Protein AF-A0A2A6FPJ5-F1 (afdb_monomer)

Radius of gyration: 23.1 Å; Cα contacts (8 Å, |Δi|>4): 492; chains: 1; bounding box: 60×53×63 Å

Secondary structure (DSSP, 8-state):
-PPPHHHHHHHHH--S-HHHHSHHHHHHHHHHHHHHHHHHHHHHHHHHHHTT-S-HHHHHHHHHHHHHHHHHHHHHHHHHHHS-HHHHHHHHHHHHHHHHHHHH-GGGGGTSGGGHHHHT-TT-SS--STTHHHHHHHHHHHHHHHHHHHHTS-HHHHHHHHHHHHHHHHHHHTT-HHHHHHHTPPPP-S-TTS-S--SSSHHHHHHHHHHHHHHTSHHHHHHHHHHHHHHHHHHHHHTT--STTHHHHHHHHHHHHHHHHTTTTHHHHHHHHHHTSS-TTS--HHHHHHHHTHHHHHHHHHHHHHHHHHHHHTT--TTHHHHHHHHHHHHHHHHHHHHTT-SPPGGGGSPP--SS--THHHHHHHHHHHHHHHHHHHHHHHHHHHHTT-HHHHHHHHHHHHHHHHHHHHHHHHH-

Organism: NCBI:txid1969409

pLDDT: mean 89.62, std 7.13, range [45.47, 98.31]

Structure (mmCIF, N/CA/C/O backbone):
data_AF-A0A2A6FPJ5-F1
#
_entry.id   AF-A0A2A6FPJ5-F1
#
loop_
_atom_site.group_PDB
_atom_site.id
_atom_site.type_symbol
_atom_site.label_atom_id
_atom_site.label_alt_id
_atom_site.label_comp_id
_atom_site.label_asym_id
_atom_site.label_entity_id
_atom_site.label_seq_id
_atom_site.pdbx_PDB_ins_code
_atom_site.Cartn_x
_atom_site.Cartn_y
_atom_site.Cartn_z
_atom_site.occupancy
_atom_site.B_iso_or_equiv
_atom_site.auth_seq_id
_atom_site.auth_comp_id
_atom_site.auth_asym_id
_atom_site.auth_atom_id
_atom_site.pdbx_PDB_model_num
ATOM 1 N N . MET A 1 1 ? -16.865 6.363 -10.440 1.00 45.47 1 MET A N 1
ATOM 2 C CA . MET A 1 1 ? -18.292 6.570 -10.113 1.00 45.47 1 MET A CA 1
ATOM 3 C C . MET A 1 1 ? -18.941 5.213 -9.927 1.00 45.47 1 MET A C 1
ATOM 5 O O . MET A 1 1 ? -18.886 4.406 -10.847 1.00 45.47 1 MET A O 1
ATOM 9 N N . ALA A 1 2 ? -19.474 4.926 -8.739 1.00 52.44 2 ALA A N 1
ATOM 10 C CA . ALA A 1 2 ? -20.280 3.726 -8.545 1.00 52.44 2 ALA A CA 1
ATOM 11 C C . ALA A 1 2 ? -21.632 3.928 -9.260 1.00 52.44 2 ALA A C 1
ATOM 13 O O . ALA A 1 2 ? -22.218 5.002 -9.119 1.00 52.44 2 ALA A O 1
ATOM 14 N N . PRO A 1 3 ? -22.114 2.965 -10.062 1.00 59.59 3 PRO A N 1
ATOM 15 C CA . PRO A 1 3 ? -23.440 3.060 -10.667 1.00 59.59 3 PRO A CA 1
ATOM 16 C C . PRO A 1 3 ? -24.518 3.112 -9.574 1.00 59.59 3 PRO A C 1
ATOM 18 O O . PRO A 1 3 ? -24.415 2.400 -8.576 1.00 59.59 3 PRO A O 1
ATOM 21 N N . SER A 1 4 ? -25.550 3.940 -9.757 1.00 70.06 4 SER A N 1
ATOM 22 C CA . SER A 1 4 ? -26.649 4.075 -8.790 1.00 70.06 4 SER A CA 1
ATOM 23 C C . SER A 1 4 ? -27.385 2.743 -8.567 1.00 70.06 4 SER A C 1
ATOM 25 O O . SER A 1 4 ? -27.425 1.888 -9.462 1.00 70.06 4 SER A O 1
ATOM 27 N N . ARG A 1 5 ? -28.017 2.550 -7.395 1.00 65.19 5 ARG A N 1
ATOM 28 C CA . ARG A 1 5 ? -28.871 1.373 -7.113 1.00 65.19 5 ARG A CA 1
ATOM 29 C C . ARG A 1 5 ? -29.915 1.112 -8.192 1.00 65.19 5 ARG A C 1
ATOM 31 O O . ARG A 1 5 ? -30.160 -0.038 -8.531 1.00 65.19 5 ARG A O 1
ATOM 38 N N . PHE A 1 6 ? -30.485 2.172 -8.758 1.00 70.56 6 PHE A N 1
ATOM 39 C CA . PHE A 1 6 ? -31.455 2.071 -9.845 1.00 70.56 6 PHE A CA 1
ATOM 40 C C . PHE A 1 6 ? -30.832 1.522 -11.136 1.00 70.56 6 PHE A C 1
ATOM 42 O O . PHE A 1 6 ? -31.399 0.648 -11.784 1.00 70.56 6 PHE A O 1
ATOM 49 N N . PHE A 1 7 ? -29.627 1.973 -11.497 1.00 70.69 7 PHE A N 1
ATOM 50 C CA . PHE A 1 7 ? -28.938 1.467 -12.685 1.00 70.69 7 PHE A CA 1
ATOM 51 C C . PHE A 1 7 ? -28.472 0.017 -12.500 1.00 70.69 7 PHE A C 1
ATOM 53 O O . PHE A 1 7 ? -28.574 -0.792 -13.417 1.00 70.69 7 PHE A O 1
ATOM 60 N N . THR A 1 8 ? -28.003 -0.341 -11.301 1.00 70.56 8 THR A N 1
ATOM 61 C CA . THR A 1 8 ? -27.600 -1.721 -10.986 1.00 70.56 8 THR A CA 1
ATOM 62 C C . THR A 1 8 ? -28.785 -2.682 -10.902 1.00 70.56 8 THR A C 1
ATOM 64 O O . THR A 1 8 ? -28.658 -3.809 -11.377 1.00 70.56 8 THR A O 1
ATOM 67 N N . SER A 1 9 ? -29.940 -2.260 -10.376 1.00 72.19 9 SER A N 1
ATOM 68 C CA . SER A 1 9 ? -31.158 -3.080 -10.385 1.00 72.19 9 SER A CA 1
ATOM 69 C C . SER A 1 9 ? -31.711 -3.269 -11.798 1.00 72.19 9 SER A C 1
ATOM 71 O O . SER A 1 9 ? -32.020 -4.399 -12.171 1.00 72.19 9 SER A O 1
ATOM 73 N N . LEU A 1 10 ? -31.732 -2.215 -12.623 1.00 73.00 10 LEU A N 1
ATOM 74 C CA . LEU A 1 10 ? -32.100 -2.308 -14.040 1.00 73.00 10 LEU A CA 1
ATOM 75 C C . LEU A 1 10 ? -31.174 -3.250 -14.819 1.00 73.00 10 LEU A C 1
ATOM 77 O O . LEU A 1 10 ? -31.640 -4.060 -15.616 1.00 73.00 10 LEU A O 1
ATOM 81 N N . LEU A 1 11 ? -29.864 -3.180 -14.574 1.00 69.25 11 LEU A N 1
ATOM 82 C CA . LEU A 1 11 ? -28.879 -4.059 -15.207 1.00 69.25 11 LEU A CA 1
ATOM 83 C C . LEU A 1 11 ? -28.981 -5.517 -14.753 1.00 69.25 11 LEU A C 1
ATOM 85 O O . LEU A 1 11 ? -28.660 -6.410 -15.531 1.00 69.25 11 LEU A O 1
ATOM 89 N N . ALA A 1 12 ? -29.376 -5.761 -13.504 1.00 68.50 12 ALA A N 1
ATOM 90 C CA . ALA A 1 12 ? -29.470 -7.109 -12.952 1.00 68.50 12 ALA A CA 1
ATOM 91 C C . ALA A 1 12 ? -30.687 -7.884 -13.475 1.00 68.50 12 ALA A C 1
ATOM 93 O O . ALA A 1 12 ? -30.616 -9.111 -13.549 1.00 68.50 12 ALA A O 1
ATOM 94 N N . VAL A 1 13 ? -31.767 -7.170 -13.813 1.00 74.44 13 VAL A N 1
ATOM 95 C CA . VAL A 1 13 ? -33.041 -7.727 -14.303 1.00 74.44 13 VAL A CA 1
ATOM 96 C C . VAL A 1 13 ? -33.063 -7.868 -15.831 1.00 74.44 13 VAL A C 1
ATOM 98 O O . VAL A 1 13 ? -33.847 -8.642 -16.364 1.00 74.44 13 VAL A O 1
ATOM 101 N N . ASN A 1 14 ? -32.207 -7.142 -16.552 1.00 76.00 14 ASN A N 1
ATOM 102 C CA . ASN A 1 14 ? -32.199 -7.147 -18.012 1.00 76.00 14 ASN A CA 1
ATOM 103 C C . ASN A 1 14 ? -31.435 -8.358 -18.592 1.00 76.00 14 ASN A C 1
ATOM 105 O O . ASN A 1 14 ? -30.267 -8.568 -18.266 1.00 76.00 14 ASN A O 1
ATOM 109 N N . ASP A 1 15 ? -32.055 -9.090 -19.524 1.00 75.50 15 ASP A N 1
ATOM 110 C CA . ASP A 1 15 ? -31.483 -10.261 -20.217 1.00 75.50 15 ASP A CA 1
ATOM 111 C C . ASP A 1 15 ? -30.362 -9.923 -21.224 1.00 75.50 15 ASP A C 1
ATOM 113 O O . ASP A 1 15 ? -29.792 -10.799 -21.887 1.00 75.50 15 ASP A O 1
ATOM 117 N N . MET A 1 16 ? -30.008 -8.643 -21.372 1.00 80.00 16 MET A N 1
ATOM 118 C CA . MET A 1 16 ? -28.881 -8.235 -22.205 1.00 80.00 16 MET A CA 1
ATOM 119 C C . MET A 1 16 ? -27.570 -8.906 -21.766 1.00 80.00 16 MET A C 1
ATOM 121 O O . MET A 1 16 ? -27.171 -8.873 -20.602 1.00 80.00 16 MET A O 1
ATOM 125 N N . ARG A 1 17 ? -26.821 -9.445 -22.742 1.00 82.81 17 ARG A N 1
ATOM 126 C CA . ARG A 1 17 ? -25.495 -10.045 -22.506 1.00 82.81 17 ARG A CA 1
ATOM 127 C C . ARG A 1 17 ? -24.587 -9.065 -21.750 1.00 82.81 17 ARG A C 1
ATOM 129 O O . ARG A 1 17 ? -24.337 -7.959 -22.237 1.00 82.81 17 ARG A O 1
ATOM 136 N N . ARG A 1 18 ? -24.038 -9.502 -20.613 1.00 81.69 18 ARG A N 1
ATOM 137 C CA . ARG A 1 18 ? -23.240 -8.686 -19.673 1.00 81.69 18 ARG A CA 1
ATOM 138 C C . ARG A 1 18 ? -22.080 -7.960 -20.340 1.00 81.69 18 ARG A C 1
ATOM 140 O O . ARG A 1 18 ? -21.829 -6.795 -20.047 1.00 81.69 18 ARG A O 1
ATOM 147 N N . ARG A 1 19 ? -21.418 -8.595 -21.310 1.00 87.50 19 ARG A N 1
ATOM 148 C CA . ARG A 1 19 ? -20.370 -7.949 -22.114 1.00 87.50 19 ARG A CA 1
ATOM 149 C C . ARG A 1 19 ? -20.800 -6.684 -22.863 1.00 87.50 19 ARG A C 1
ATOM 151 O O . ARG A 1 19 ? -19.934 -5.924 -23.269 1.00 87.50 19 ARG A O 1
ATOM 158 N N . ARG A 1 20 ? -22.092 -6.462 -23.127 1.00 87.88 20 ARG A N 1
ATOM 159 C CA . ARG A 1 20 ? -22.579 -5.217 -23.748 1.00 87.88 20 ARG A CA 1
ATOM 160 C C . ARG A 1 20 ? -22.894 -4.172 -22.690 1.00 87.88 20 ARG A C 1
ATOM 162 O O . ARG A 1 20 ? -22.500 -3.024 -22.848 1.00 87.88 20 ARG A O 1
ATOM 169 N N . SER A 1 21 ? -23.542 -4.582 -21.605 1.00 88.12 21 SER A N 1
ATOM 170 C CA . SER A 1 21 ? -24.031 -3.668 -20.579 1.00 88.12 21 SER A CA 1
ATOM 171 C C . SER A 1 21 ? -22.938 -3.177 -19.618 1.00 88.12 21 SER A C 1
ATOM 173 O O . SER A 1 21 ? -22.924 -2.006 -19.251 1.00 88.12 21 SER A O 1
ATOM 175 N N . LEU A 1 22 ? -21.963 -4.025 -19.272 1.00 88.44 22 LEU A N 1
ATOM 176 C CA . LEU A 1 22 ? -20.870 -3.686 -18.348 1.00 88.44 22 LEU A CA 1
ATOM 177 C C . LEU A 1 22 ? -19.606 -3.162 -19.040 1.00 88.44 22 LEU A C 1
ATOM 179 O O . LEU A 1 22 ? -18.709 -2.658 -18.366 1.00 88.44 22 LEU A O 1
ATOM 183 N N . ARG A 1 23 ? -19.501 -3.256 -20.372 1.00 91.19 23 ARG A N 1
ATOM 184 C CA . ARG A 1 23 ? -18.276 -2.869 -21.096 1.00 91.19 23 ARG A CA 1
ATOM 185 C C . ARG A 1 23 ? -17.929 -1.399 -20.916 1.00 91.19 23 ARG A C 1
ATOM 187 O O . ARG A 1 23 ? -16.770 -1.102 -20.665 1.00 91.19 23 ARG A O 1
ATOM 194 N N . ALA A 1 24 ? -18.899 -0.494 -21.025 1.00 89.69 24 ALA A N 1
ATOM 195 C CA . ALA A 1 24 ? -18.647 0.938 -20.856 1.00 89.69 24 ALA A CA 1
ATOM 196 C C . ALA A 1 24 ? -18.150 1.267 -19.435 1.00 89.69 24 ALA A C 1
ATOM 198 O O . ALA A 1 24 ? -17.192 2.022 -19.263 1.00 89.69 24 ALA A O 1
ATOM 199 N N . LEU A 1 25 ? -18.742 0.633 -18.418 1.00 87.88 25 LEU A N 1
ATOM 200 C CA . LEU A 1 25 ? -18.301 0.767 -17.029 1.00 87.88 25 LEU A CA 1
ATOM 201 C C . LEU A 1 25 ? -16.887 0.214 -16.833 1.00 87.88 25 LEU A C 1
ATOM 203 O O . LEU A 1 25 ? -16.049 0.879 -16.235 1.00 87.88 25 LEU A O 1
ATOM 207 N N . PHE A 1 26 ? -16.596 -0.966 -17.385 1.00 92.81 26 PHE A N 1
ATOM 208 C CA . PHE A 1 26 ? -15.260 -1.543 -17.295 1.00 92.81 26 PHE A CA 1
ATOM 209 C C . PHE A 1 26 ? -14.218 -0.677 -18.007 1.00 92.81 26 PHE A C 1
ATOM 211 O O . PHE A 1 26 ? -13.156 -0.441 -17.446 1.00 92.81 26 PHE A O 1
ATOM 218 N N . VAL A 1 27 ? -14.518 -0.164 -19.204 1.00 94.19 27 VAL A N 1
ATOM 219 C CA . VAL A 1 27 ? -13.601 0.712 -19.948 1.00 94.19 27 VAL A CA 1
ATOM 220 C C . VAL A 1 27 ? -13.317 1.983 -19.157 1.00 94.19 27 VAL A C 1
ATOM 222 O O . VAL A 1 27 ? -12.155 2.330 -18.998 1.00 94.19 27 VAL A O 1
ATOM 225 N N . THR A 1 28 ? -14.333 2.642 -18.595 1.00 93.75 28 THR A N 1
ATOM 226 C CA . THR A 1 28 ? -14.109 3.857 -17.793 1.00 93.75 28 THR A CA 1
ATOM 227 C C . THR A 1 28 ? -13.292 3.564 -16.536 1.00 93.75 28 THR A C 1
ATOM 229 O O . THR A 1 28 ? -12.309 4.253 -16.280 1.00 93.75 28 THR A O 1
ATOM 232 N N . SER A 1 29 ? -13.612 2.504 -15.789 1.00 91.06 29 SER A N 1
ATOM 233 C CA . SER A 1 29 ? -12.827 2.122 -14.608 1.00 91.06 29 SER A CA 1
ATOM 234 C C . SER A 1 29 ? -11.410 1.653 -14.955 1.00 91.06 29 SER A C 1
ATOM 236 O O . SER A 1 29 ? -10.460 1.952 -14.240 1.00 91.06 29 SER A O 1
ATOM 238 N N . GLY A 1 30 ? -11.259 0.940 -16.069 1.00 93.81 30 GLY A N 1
ATOM 239 C CA . GLY A 1 30 ? -9.985 0.426 -16.545 1.00 93.81 30 GLY A CA 1
ATOM 240 C C . GLY A 1 30 ? -9.076 1.543 -17.037 1.00 93.81 30 GLY A C 1
ATOM 241 O O . GLY A 1 30 ? -7.888 1.524 -16.739 1.00 93.81 30 GLY A O 1
ATOM 242 N N . LEU A 1 31 ? -9.639 2.552 -17.708 1.00 95.62 31 LEU A N 1
ATOM 243 C CA . LEU A 1 31 ? -8.919 3.765 -18.082 1.00 95.62 31 LEU A CA 1
ATOM 244 C C . LEU A 1 31 ? -8.400 4.499 -16.850 1.00 95.62 31 LEU A C 1
ATOM 246 O O . LEU A 1 31 ? -7.257 4.924 -16.873 1.00 95.62 31 LEU A O 1
ATOM 250 N N . VAL A 1 32 ? -9.162 4.574 -15.753 1.00 95.25 32 VAL A N 1
ATOM 251 C CA . VAL A 1 32 ? -8.656 5.167 -14.502 1.00 95.25 32 VAL A CA 1
ATOM 252 C C . VAL A 1 32 ? -7.413 4.423 -13.998 1.00 95.25 32 VAL A C 1
ATOM 254 O O . VAL A 1 32 ? -6.415 5.064 -13.680 1.00 95.25 32 VAL A O 1
ATOM 257 N N . VAL A 1 33 ? -7.433 3.085 -13.976 1.00 95.00 33 VAL A N 1
ATOM 258 C CA . VAL A 1 33 ? -6.278 2.271 -13.543 1.00 95.00 33 VAL A CA 1
ATOM 259 C C . VAL A 1 33 ? -5.074 2.466 -14.470 1.00 95.00 33 VAL A C 1
ATOM 261 O O . VAL A 1 33 ? -3.963 2.706 -13.998 1.00 95.00 33 VAL A O 1
ATOM 264 N N . VAL A 1 34 ? -5.295 2.408 -15.787 1.00 96.75 34 VAL A N 1
ATOM 265 C CA . VAL A 1 34 ? -4.249 2.628 -16.797 1.00 96.75 34 VAL A CA 1
ATOM 266 C C . VAL A 1 34 ? -3.663 4.031 -16.659 1.00 96.75 34 VAL A C 1
ATOM 268 O O . VAL A 1 34 ? -2.447 4.176 -16.594 1.00 96.75 34 VAL A O 1
ATOM 271 N N . SER A 1 35 ? -4.508 5.058 -16.557 1.00 96.69 35 SER A N 1
ATOM 272 C CA . SER A 1 35 ? -4.086 6.445 -16.382 1.00 96.69 35 SER A CA 1
ATOM 273 C C . SER A 1 35 ? -3.280 6.630 -15.103 1.00 96.69 35 SER A C 1
ATOM 275 O O . SER A 1 35 ? -2.246 7.279 -15.159 1.00 96.69 35 SER A O 1
ATOM 277 N N . MET A 1 36 ? -3.677 6.037 -13.973 1.00 95.50 36 MET A N 1
ATOM 278 C CA . MET A 1 36 ? -2.897 6.117 -12.730 1.00 95.50 36 MET A CA 1
ATOM 279 C C . MET A 1 36 ? -1.485 5.534 -12.894 1.00 95.50 36 MET A C 1
ATOM 281 O O . MET A 1 36 ? -0.505 6.157 -12.481 1.00 95.50 36 MET A O 1
ATOM 285 N N . ILE A 1 37 ? -1.363 4.369 -13.534 1.00 95.00 37 ILE A N 1
ATOM 286 C CA . ILE A 1 37 ? -0.069 3.712 -13.781 1.00 95.00 37 ILE A CA 1
ATOM 287 C C . ILE A 1 37 ? 0.777 4.524 -14.774 1.00 95.00 37 ILE A C 1
ATOM 289 O O . ILE A 1 37 ? 1.954 4.768 -14.522 1.00 95.00 37 ILE A O 1
ATOM 293 N N . VAL A 1 38 ? 0.179 5.025 -15.857 1.00 96.00 38 VAL A N 1
ATOM 294 C CA . VAL A 1 38 ? 0.870 5.874 -16.840 1.00 96.00 38 VAL A CA 1
ATOM 295 C C . VAL A 1 38 ? 1.313 7.200 -16.225 1.00 96.00 38 VAL A C 1
ATOM 297 O O . VAL A 1 38 ? 2.453 7.594 -16.428 1.00 96.00 38 VAL A O 1
ATOM 300 N N . ILE A 1 39 ? 0.469 7.870 -15.435 1.00 96.38 39 ILE A N 1
ATOM 301 C CA . ILE A 1 39 ? 0.827 9.107 -14.722 1.00 96.38 39 ILE A CA 1
ATOM 302 C C . ILE A 1 39 ? 1.999 8.853 -13.770 1.00 96.38 39 ILE A C 1
ATOM 304 O O . ILE A 1 39 ? 2.917 9.666 -13.707 1.00 96.38 39 ILE A O 1
ATOM 308 N N . THR A 1 40 ? 2.009 7.709 -13.079 1.00 93.56 40 THR A N 1
ATOM 309 C CA . THR A 1 40 ? 3.136 7.317 -12.218 1.00 93.56 40 THR A CA 1
ATOM 310 C C . THR A 1 40 ? 4.431 7.244 -13.024 1.00 93.56 40 THR A C 1
ATOM 312 O O . THR A 1 40 ? 5.437 7.823 -12.621 1.00 93.56 40 THR A O 1
ATOM 315 N N . TRP A 1 41 ? 4.400 6.613 -14.201 1.00 93.88 41 TRP A N 1
ATOM 316 C CA . TRP A 1 41 ? 5.549 6.621 -15.101 1.00 93.88 41 TRP A CA 1
ATOM 317 C C . TRP A 1 41 ? 5.892 8.022 -15.615 1.00 93.88 41 TRP A C 1
ATOM 319 O O . TRP A 1 41 ? 7.062 8.367 -15.632 1.00 93.88 41 TRP A O 1
ATOM 329 N N . LEU A 1 42 ? 4.924 8.853 -16.005 1.00 95.00 42 LEU A N 1
ATOM 330 C CA . LEU A 1 42 ? 5.204 10.214 -16.483 1.00 95.00 42 LEU A CA 1
ATOM 331 C C . LEU A 1 42 ? 5.935 11.048 -15.426 1.00 95.00 42 LEU A C 1
ATOM 333 O O . LEU A 1 42 ? 6.833 11.812 -15.766 1.00 95.00 42 LEU A O 1
ATOM 337 N N . ILE A 1 43 ? 5.601 10.858 -14.149 1.00 94.44 43 ILE A N 1
ATOM 338 C CA . ILE A 1 43 ? 6.308 11.486 -13.033 1.00 94.44 43 ILE A CA 1
ATOM 339 C C . ILE A 1 43 ? 7.735 10.919 -12.915 1.00 94.44 43 ILE A C 1
ATOM 341 O O . ILE A 1 43 ? 8.696 11.686 -12.921 1.00 94.44 43 ILE A O 1
ATOM 345 N N . LEU A 1 44 ? 7.896 9.591 -12.848 1.00 92.50 44 LEU A N 1
ATOM 346 C CA . LEU A 1 44 ? 9.209 8.938 -12.701 1.00 92.50 44 LEU A CA 1
ATOM 347 C C . LEU A 1 44 ? 10.135 9.203 -13.901 1.00 92.50 44 LEU A C 1
ATOM 349 O O . LEU A 1 44 ? 11.272 9.643 -13.744 1.00 92.50 44 LEU A O 1
ATOM 353 N N . GLY A 1 45 ? 9.639 8.955 -15.108 1.00 91.81 45 GLY A N 1
ATOM 354 C CA . GLY A 1 45 ? 10.315 9.197 -16.375 1.00 91.81 45 GLY A CA 1
ATOM 355 C C . GLY A 1 45 ? 10.606 10.677 -16.598 1.00 91.81 45 GLY A C 1
ATOM 356 O O . GLY A 1 45 ? 11.687 11.004 -17.075 1.00 91.81 45 GLY A O 1
ATOM 357 N N . GLY A 1 46 ? 9.707 11.575 -16.182 1.00 92.62 46 GLY A N 1
ATOM 358 C CA . GLY A 1 46 ? 9.946 13.017 -16.198 1.00 92.62 46 GLY A CA 1
ATOM 359 C C . GLY A 1 46 ? 11.154 13.410 -15.348 1.00 92.62 46 GLY A C 1
ATOM 360 O O . GLY A 1 46 ? 12.031 14.120 -15.833 1.00 92.62 46 GLY A O 1
ATOM 361 N N . VAL A 1 47 ? 11.261 12.883 -14.122 1.00 92.19 47 VAL A N 1
ATOM 362 C CA . VAL A 1 47 ? 12.439 13.102 -13.261 1.00 92.19 47 VAL A CA 1
ATOM 363 C C . VAL A 1 47 ? 13.713 12.561 -13.917 1.00 92.19 47 VAL A C 1
ATOM 365 O O . VAL A 1 47 ? 14.718 13.264 -13.935 1.00 92.19 47 VAL A O 1
ATOM 368 N N . LEU A 1 48 ? 13.670 11.357 -14.500 1.00 91.94 48 LEU A N 1
ATOM 369 C CA . LEU A 1 48 ? 14.825 10.742 -15.173 1.00 91.94 48 LEU A CA 1
ATOM 370 C C . LEU A 1 48 ? 15.294 11.517 -16.415 1.00 91.94 48 LEU A C 1
ATOM 372 O O . LEU A 1 48 ? 16.498 11.596 -16.668 1.00 91.94 48 LEU A O 1
ATOM 376 N N . LEU A 1 49 ? 14.356 12.073 -17.186 1.00 93.25 49 LEU A N 1
ATOM 377 C CA . LEU A 1 49 ? 14.646 12.903 -18.356 1.00 93.25 49 LEU A CA 1
ATOM 378 C C . LEU A 1 49 ? 15.236 14.252 -17.938 1.00 93.25 49 LEU A C 1
ATOM 380 O O . LEU A 1 49 ? 16.261 14.657 -18.474 1.00 93.25 49 LEU A O 1
ATOM 384 N N . VAL A 1 50 ? 14.644 14.916 -16.938 1.00 93.75 50 VAL A N 1
ATOM 385 C CA . VAL A 1 50 ? 15.150 16.198 -16.412 1.00 93.75 50 VAL A CA 1
ATOM 386 C C . VAL A 1 50 ? 16.538 16.037 -15.791 1.00 93.75 50 VAL A C 1
ATOM 388 O O . VAL A 1 50 ? 17.382 16.917 -15.939 1.00 93.75 50 VAL A O 1
ATOM 391 N N . SER A 1 51 ? 16.819 14.901 -15.144 1.00 88.94 51 SER A N 1
ATOM 392 C CA . SER A 1 51 ? 18.149 14.601 -14.606 1.00 88.94 51 SER A CA 1
ATOM 393 C C . SER A 1 51 ? 19.147 14.091 -15.654 1.00 88.94 51 SER A C 1
ATOM 395 O O . SER A 1 51 ? 20.222 13.630 -15.272 1.00 88.94 51 SER A O 1
ATOM 397 N N . ASN A 1 52 ? 18.807 14.131 -16.953 1.00 87.50 52 ASN A N 1
ATOM 398 C CA . ASN A 1 52 ? 19.615 13.620 -18.070 1.00 87.50 52 ASN A CA 1
ATOM 399 C C . ASN A 1 52 ? 20.147 12.195 -17.839 1.00 87.50 52 ASN A C 1
ATOM 401 O O . ASN A 1 52 ? 21.213 11.818 -18.319 1.00 87.50 52 ASN A O 1
ATOM 405 N N . SER A 1 53 ? 19.413 11.389 -17.070 1.00 85.81 53 SER A N 1
ATOM 406 C CA . SER A 1 53 ? 19.842 10.042 -16.684 1.00 85.81 53 SER A CA 1
ATOM 407 C C . SER A 1 53 ? 19.452 8.991 -17.724 1.00 85.81 53 SER A C 1
ATOM 409 O O . SER A 1 53 ? 19.887 7.845 -17.638 1.00 85.81 53 SER A O 1
ATOM 411 N N . VAL A 1 54 ? 18.591 9.359 -18.678 1.00 89.31 54 VAL A N 1
ATOM 412 C CA . VAL A 1 54 ? 17.958 8.455 -19.640 1.00 89.31 54 VAL A CA 1
ATOM 413 C C . VAL A 1 54 ? 17.749 9.166 -20.980 1.00 89.31 54 VAL A C 1
ATOM 415 O O . VAL A 1 54 ? 17.388 10.338 -21.021 1.00 89.31 54 VAL A O 1
ATOM 418 N N . LEU A 1 55 ? 17.922 8.430 -22.081 1.00 89.94 55 LEU A N 1
ATOM 419 C CA . LEU A 1 55 ? 17.595 8.887 -23.435 1.00 89.94 55 LEU A CA 1
ATOM 420 C C . LEU A 1 55 ? 16.077 8.882 -23.685 1.00 89.94 55 LEU A C 1
ATOM 422 O O . LEU A 1 55 ? 15.376 7.960 -23.265 1.00 89.94 55 LEU A O 1
ATOM 426 N N . HIS A 1 56 ? 15.583 9.850 -24.462 1.00 90.75 56 HIS A N 1
ATOM 427 C CA . HIS A 1 56 ? 14.163 9.983 -24.819 1.00 90.75 56 HIS A CA 1
ATOM 428 C C . HIS A 1 56 ? 13.547 8.690 -25.381 1.00 90.75 56 HIS A C 1
ATOM 430 O O . HIS A 1 56 ? 12.440 8.319 -25.000 1.00 90.75 56 HIS A O 1
ATOM 436 N N . GLU A 1 57 ? 14.279 7.961 -26.225 1.00 90.75 57 GLU A N 1
ATOM 437 C CA . GLU A 1 57 ? 13.814 6.701 -26.820 1.00 90.75 57 GLU A CA 1
ATOM 438 C C . GLU A 1 57 ? 13.537 5.626 -25.763 1.00 90.75 57 GLU A C 1
ATOM 440 O O . GLU A 1 57 ? 12.461 5.026 -25.744 1.00 90.75 57 GLU A O 1
ATOM 445 N N . LYS A 1 58 ? 14.463 5.429 -24.815 1.00 90.62 58 LYS A N 1
ATOM 446 C CA . LYS A 1 58 ? 14.277 4.465 -23.720 1.00 90.62 58 LYS A CA 1
ATOM 447 C C . LYS A 1 58 ? 13.125 4.869 -22.799 1.00 90.62 58 LYS A C 1
ATOM 449 O O . LYS A 1 58 ? 12.406 4.006 -22.301 1.00 90.62 58 LYS A O 1
ATOM 454 N N . ALA A 1 59 ? 12.915 6.171 -22.601 1.00 92.31 59 ALA A N 1
ATOM 455 C CA . ALA A 1 59 ? 11.776 6.669 -21.838 1.00 92.31 59 ALA A CA 1
ATOM 456 C C . ALA A 1 59 ? 10.430 6.388 -22.539 1.00 92.31 59 ALA A C 1
ATOM 458 O O . ALA A 1 59 ? 9.450 6.059 -21.869 1.00 92.31 59 ALA A O 1
ATOM 459 N N . LEU A 1 60 ? 10.376 6.460 -23.875 1.00 93.06 60 LEU A N 1
ATOM 460 C CA . LEU A 1 60 ? 9.188 6.093 -24.655 1.00 93.06 60 LEU A CA 1
ATOM 461 C C . LEU A 1 60 ? 8.903 4.587 -24.602 1.00 93.06 60 LEU A C 1
ATOM 463 O O . LEU A 1 60 ? 7.753 4.189 -24.416 1.00 93.06 60 LEU A O 1
ATOM 467 N N . VAL A 1 61 ? 9.931 3.741 -24.707 1.00 93.94 61 VAL A N 1
ATOM 468 C CA . VAL A 1 61 ? 9.771 2.282 -24.570 1.00 93.94 61 VAL A CA 1
ATOM 469 C C . VAL A 1 61 ? 9.228 1.927 -23.183 1.00 93.94 61 VAL A C 1
ATOM 471 O O . VAL A 1 61 ? 8.264 1.166 -23.070 1.00 93.94 61 VAL A O 1
ATOM 474 N N . ALA A 1 62 ? 9.770 2.540 -22.129 1.00 93.12 62 ALA A N 1
ATOM 475 C CA . ALA A 1 62 ? 9.268 2.363 -20.771 1.00 93.12 62 ALA A CA 1
ATOM 476 C C . ALA A 1 62 ? 7.823 2.874 -20.606 1.00 93.12 62 ALA A C 1
ATOM 478 O O . ALA A 1 62 ? 7.011 2.189 -19.986 1.00 93.12 62 ALA A O 1
ATOM 479 N N . LEU A 1 63 ? 7.447 4.005 -21.220 1.00 95.19 63 LEU A N 1
ATOM 480 C CA . LEU A 1 63 ? 6.058 4.492 -21.229 1.00 95.19 63 LEU A CA 1
ATOM 481 C C . LEU A 1 63 ? 5.091 3.440 -21.786 1.00 95.19 63 LEU A C 1
ATOM 483 O O . LEU A 1 63 ? 4.046 3.177 -21.186 1.00 95.19 63 LEU A O 1
ATOM 487 N N . LEU A 1 64 ? 5.446 2.815 -22.911 1.00 95.75 64 LEU A N 1
ATOM 488 C CA . LEU A 1 64 ? 4.635 1.767 -23.534 1.00 95.75 64 LEU A CA 1
ATOM 489 C C . LEU A 1 64 ? 4.567 0.501 -22.667 1.00 95.75 64 LEU A C 1
ATOM 491 O O . LEU A 1 64 ? 3.497 -0.101 -22.547 1.00 95.75 64 LEU A O 1
ATOM 495 N N . ALA A 1 65 ? 5.668 0.125 -22.013 1.00 94.88 65 ALA A N 1
ATOM 496 C CA . ALA A 1 65 ? 5.694 -0.987 -21.064 1.00 94.88 65 ALA A CA 1
ATOM 497 C C . ALA A 1 65 ? 4.763 -0.734 -19.862 1.00 94.88 65 ALA A C 1
ATOM 499 O O . ALA A 1 65 ? 3.972 -1.602 -19.487 1.00 94.88 65 ALA A O 1
ATOM 500 N N . TRP A 1 66 ? 4.787 0.474 -19.292 1.00 94.94 66 TRP A N 1
ATOM 501 C CA . TRP A 1 66 ? 3.906 0.872 -18.189 1.00 94.94 66 TRP A CA 1
ATOM 502 C C . TRP A 1 66 ? 2.438 0.969 -18.613 1.00 94.94 66 TRP A C 1
ATOM 504 O O . TRP A 1 66 ? 1.551 0.576 -17.855 1.00 94.94 66 TRP A O 1
ATOM 514 N N . PHE A 1 67 ? 2.163 1.404 -19.843 1.00 96.31 67 PHE A N 1
ATOM 515 C CA . PHE A 1 67 ? 0.820 1.338 -20.417 1.00 96.31 67 PHE A CA 1
ATOM 516 C C . PHE A 1 67 ? 0.312 -0.112 -20.511 1.00 96.31 67 PHE A C 1
ATOM 518 O O . PHE A 1 67 ? -0.801 -0.404 -20.065 1.00 96.31 67 PHE A O 1
ATOM 525 N N . CYS A 1 68 ? 1.141 -1.040 -21.009 1.00 96.38 68 CYS A N 1
ATOM 526 C CA . CYS A 1 68 ? 0.826 -2.473 -21.045 1.00 96.38 68 CYS A CA 1
ATOM 527 C C . CYS A 1 68 ? 0.566 -3.032 -19.637 1.00 96.38 68 CYS A C 1
ATOM 529 O O . CYS A 1 68 ? -0.433 -3.715 -19.414 1.00 96.38 68 CYS A O 1
ATOM 531 N N . MET A 1 69 ? 1.402 -2.669 -18.659 1.00 94.62 69 MET A N 1
ATOM 532 C CA . MET A 1 69 ? 1.206 -3.035 -17.254 1.00 94.62 69 MET A CA 1
ATOM 533 C C . MET A 1 69 ? -0.123 -2.499 -16.701 1.00 94.62 69 MET A C 1
ATOM 535 O O . MET A 1 69 ? -0.821 -3.200 -15.969 1.00 94.62 69 MET A O 1
ATOM 539 N N . GLY A 1 70 ? -0.523 -1.287 -17.097 1.00 95.50 70 GLY A N 1
ATOM 540 C CA . GLY A 1 70 ? -1.830 -0.718 -16.774 1.00 95.50 70 GLY A CA 1
ATOM 541 C C . GLY A 1 70 ? -2.995 -1.543 -17.316 1.00 95.50 70 GLY A C 1
ATOM 542 O O . GLY A 1 70 ? -3.962 -1.811 -16.594 1.00 95.50 70 GLY A O 1
ATOM 543 N N . LEU A 1 71 ? -2.892 -2.001 -18.567 1.00 96.31 71 LEU A N 1
ATOM 544 C CA . LEU A 1 71 ? -3.887 -2.890 -19.169 1.00 96.31 71 LEU A CA 1
ATOM 545 C C . LEU A 1 71 ? -3.962 -4.221 -18.419 1.00 96.31 71 LEU A C 1
ATOM 547 O O . LEU A 1 71 ? -5.058 -4.691 -18.109 1.00 96.31 71 LEU A O 1
ATOM 551 N N . TRP A 1 72 ? -2.815 -4.807 -18.074 1.00 95.25 72 TRP A N 1
ATOM 552 C CA . TRP A 1 72 ? -2.765 -6.048 -17.305 1.00 95.25 72 TRP A CA 1
ATOM 553 C C . TRP A 1 72 ? -3.379 -5.887 -15.924 1.00 95.25 72 TRP A C 1
ATOM 555 O O . TRP A 1 72 ? -4.206 -6.707 -15.543 1.00 95.25 72 TRP A O 1
ATOM 565 N N . ALA A 1 73 ? -3.038 -4.821 -15.198 1.00 94.75 73 ALA A N 1
ATOM 566 C CA . ALA A 1 73 ? -3.600 -4.532 -13.883 1.00 94.75 73 ALA A CA 1
ATOM 567 C C . ALA A 1 73 ? -5.131 -4.401 -13.942 1.00 94.75 73 ALA A C 1
ATOM 569 O O . ALA A 1 73 ? -5.833 -4.987 -13.119 1.00 94.75 73 ALA A O 1
ATOM 570 N N . SER A 1 74 ? -5.659 -3.707 -14.955 1.00 95.88 74 SER A N 1
ATOM 571 C CA . SER A 1 74 ? -7.102 -3.573 -15.187 1.00 95.88 74 SER A CA 1
ATOM 572 C C . SER A 1 74 ? -7.786 -4.923 -15.463 1.00 95.88 74 SER A C 1
ATOM 574 O O . SER A 1 74 ? -8.815 -5.247 -14.861 1.00 95.88 74 SER A O 1
ATOM 576 N N . VAL A 1 75 ? -7.199 -5.761 -16.326 1.00 95.25 75 VAL A N 1
ATOM 577 C CA . VAL A 1 75 ? -7.754 -7.087 -16.650 1.00 95.25 75 VAL A CA 1
ATOM 578 C C . VAL A 1 75 ? -7.619 -8.059 -15.478 1.00 95.25 75 VAL A C 1
ATOM 580 O O . VAL A 1 75 ? -8.559 -8.798 -15.197 1.00 95.25 75 VAL A O 1
ATOM 583 N N . LEU A 1 76 ? -6.499 -8.048 -14.752 1.00 93.56 76 LEU A N 1
ATOM 584 C CA . LEU A 1 76 ? -6.294 -8.857 -13.548 1.00 93.56 76 LEU A CA 1
ATOM 585 C C . LEU A 1 76 ? -7.252 -8.450 -12.431 1.00 93.56 76 LEU A C 1
ATOM 587 O O . LEU A 1 76 ? -7.770 -9.313 -11.724 1.00 93.56 76 LEU A O 1
ATOM 591 N N . TRP A 1 77 ? -7.551 -7.158 -12.304 1.00 93.31 77 TRP A N 1
ATOM 592 C CA . TRP A 1 77 ? -8.572 -6.679 -11.383 1.00 93.31 77 TRP A CA 1
ATOM 593 C C . TRP A 1 77 ? -9.957 -7.239 -11.738 1.00 93.31 77 TRP A C 1
ATOM 595 O O . TRP A 1 77 ? -10.657 -7.751 -10.861 1.00 93.31 77 TRP A O 1
ATOM 605 N N . LEU A 1 78 ? -10.329 -7.250 -13.023 1.00 94.00 78 LEU A N 1
ATOM 606 C CA . LEU A 1 78 ? -11.558 -7.897 -13.496 1.00 94.00 78 LEU A CA 1
ATOM 607 C C . LEU A 1 78 ? -11.536 -9.426 -13.305 1.00 94.00 78 LEU A C 1
ATOM 609 O O . LEU A 1 78 ? -12.542 -10.030 -12.921 1.00 94.00 78 LEU A O 1
ATOM 613 N N . ALA A 1 79 ? -10.392 -10.068 -13.535 1.00 93.44 79 ALA A N 1
ATOM 614 C CA . ALA A 1 79 ? -10.207 -11.495 -13.295 1.00 93.44 79 ALA A CA 1
ATOM 615 C C . ALA A 1 79 ? -10.413 -11.828 -11.808 1.00 93.44 79 ALA A C 1
ATOM 617 O O . ALA A 1 79 ? -11.164 -12.743 -11.479 1.00 93.44 79 ALA A O 1
ATOM 618 N N . GLY A 1 80 ? -9.857 -11.023 -10.899 1.00 90.50 80 GLY A N 1
ATOM 619 C CA . GLY A 1 80 ? -10.057 -11.161 -9.456 1.00 90.50 80 GLY A CA 1
ATOM 620 C C . GLY A 1 80 ? -11.522 -11.030 -9.027 1.00 90.50 80 GLY A C 1
ATOM 621 O O . GLY A 1 80 ? -11.939 -11.661 -8.061 1.00 90.50 80 GLY A O 1
ATOM 622 N N . GLN A 1 81 ? -12.327 -10.263 -9.768 1.00 89.62 81 GLN A N 1
ATOM 623 C CA . GLN A 1 81 ? -13.761 -10.126 -9.507 1.00 89.62 81 GLN A CA 1
ATOM 624 C C . GLN A 1 81 ? -14.617 -11.273 -10.055 1.00 89.62 81 GLN A C 1
ATOM 626 O O . GLN A 1 81 ? -15.715 -11.479 -9.534 1.00 89.62 81 GLN A O 1
ATOM 631 N N . SER A 1 82 ? -14.146 -11.964 -11.097 1.00 90.62 82 SER A N 1
ATOM 632 C CA . SER A 1 82 ? -14.887 -13.004 -11.829 1.00 90.62 82 SER A CA 1
ATOM 633 C C . SER A 1 82 ? -14.492 -14.433 -11.443 1.00 90.62 82 SER A C 1
ATOM 635 O O . SER A 1 82 ? -15.244 -15.374 -11.695 1.00 90.62 82 SER A O 1
ATOM 637 N N . LEU A 1 83 ? -13.318 -14.621 -10.838 1.00 88.94 83 LEU A N 1
ATOM 638 C CA . LEU A 1 83 ? -12.844 -15.919 -10.371 1.00 88.94 83 LEU A CA 1
ATOM 639 C C . LEU A 1 83 ? -13.355 -16.245 -8.964 1.00 88.94 83 LEU A C 1
ATOM 641 O O . LEU A 1 83 ? -13.603 -15.373 -8.131 1.00 88.94 83 LEU A O 1
ATOM 645 N N . LYS A 1 84 ? -13.462 -17.545 -8.669 1.00 88.12 84 LYS A N 1
ATOM 646 C CA . LYS A 1 84 ? -13.762 -18.014 -7.310 1.00 88.12 84 LYS A CA 1
ATOM 647 C C . LYS A 1 84 ? -12.604 -17.643 -6.368 1.00 88.12 84 LYS A C 1
ATOM 649 O O . LYS A 1 84 ? -11.450 -17.785 -6.779 1.00 88.12 84 LYS A O 1
ATOM 654 N N . PRO A 1 85 ? -12.871 -17.313 -5.089 1.00 83.75 85 PRO A N 1
ATOM 655 C CA . PRO A 1 85 ? -11.835 -16.895 -4.142 1.00 83.75 85 PRO A CA 1
ATOM 656 C C . PRO A 1 85 ? -10.633 -17.846 -4.055 1.00 83.75 85 PRO A C 1
ATOM 658 O O . PRO A 1 85 ? -9.498 -17.388 -4.024 1.00 83.75 85 PRO A O 1
ATOM 661 N N . ALA A 1 86 ? -10.861 -19.164 -4.084 1.00 86.25 86 ALA A N 1
ATOM 662 C CA . ALA A 1 86 ? -9.783 -20.156 -4.042 1.00 86.25 86 ALA A CA 1
ATOM 663 C C . ALA A 1 86 ? -8.798 -20.029 -5.220 1.00 86.25 86 ALA A C 1
ATOM 665 O O . ALA A 1 86 ? -7.593 -20.131 -5.027 1.00 86.25 86 ALA A O 1
ATOM 666 N N . HIS A 1 87 ? -9.298 -19.750 -6.427 1.00 89.56 87 HIS A N 1
ATOM 667 C CA . HIS A 1 87 ? -8.448 -19.592 -7.609 1.00 89.56 87 HIS A CA 1
ATOM 668 C C . HIS A 1 87 ? -7.660 -18.286 -7.545 1.00 89.56 87 HIS A C 1
ATOM 670 O O . HIS A 1 87 ? -6.487 -18.272 -7.891 1.00 89.56 87 HIS A O 1
ATOM 676 N N . VAL A 1 88 ? -8.275 -17.210 -7.040 1.00 87.44 88 VAL A N 1
ATOM 677 C CA . VAL A 1 88 ? -7.578 -15.935 -6.809 1.00 87.44 88 VAL A CA 1
ATOM 678 C C . VAL A 1 88 ? -6.400 -16.136 -5.855 1.00 87.44 88 VAL A C 1
ATOM 680 O O . VAL A 1 88 ? -5.306 -15.657 -6.136 1.00 87.44 88 VAL A O 1
ATOM 683 N N . TRP A 1 89 ? -6.595 -16.901 -4.777 1.00 85.44 89 TRP A N 1
ATOM 684 C CA . TRP A 1 89 ? -5.528 -17.237 -3.832 1.00 85.44 89 TRP A CA 1
ATOM 685 C C . TRP A 1 89 ? -4.410 -18.066 -4.452 1.00 85.44 89 TRP A C 1
ATOM 687 O O . TRP A 1 89 ? -3.244 -17.742 -4.249 1.00 85.44 89 TRP A O 1
ATOM 697 N N . LEU A 1 90 ? -4.749 -19.092 -5.233 1.00 90.12 90 LEU A N 1
ATOM 698 C CA . LEU A 1 90 ? -3.755 -19.902 -5.938 1.00 90.12 90 LEU A CA 1
ATOM 699 C C . LEU A 1 90 ? -2.952 -19.068 -6.943 1.00 90.12 90 LEU A C 1
ATOM 701 O O . LEU A 1 90 ? -1.731 -19.177 -6.982 1.00 90.12 90 LEU A O 1
ATOM 705 N N . CYS A 1 91 ? -3.612 -18.196 -7.710 1.00 89.88 91 CYS A N 1
ATOM 706 C CA . CYS A 1 91 ? -2.936 -17.292 -8.638 1.00 89.88 91 CYS A CA 1
ATOM 707 C C . CYS A 1 91 ? -2.030 -16.297 -7.903 1.00 89.88 91 CYS A C 1
ATOM 709 O O . CYS A 1 91 ? -0.885 -16.118 -8.303 1.00 89.88 91 CYS A O 1
ATOM 711 N N . ALA A 1 92 ? -2.510 -15.680 -6.819 1.00 88.19 92 ALA A N 1
ATOM 712 C CA . ALA A 1 92 ? -1.716 -14.747 -6.024 1.00 88.19 92 ALA A CA 1
ATOM 713 C C . ALA A 1 92 ? -0.486 -15.432 -5.411 1.00 88.19 92 ALA A C 1
ATOM 715 O O . ALA A 1 92 ? 0.622 -14.915 -5.527 1.00 88.19 92 ALA A O 1
ATOM 716 N N . LEU A 1 93 ? -0.661 -16.621 -4.825 1.00 89.75 93 LEU A N 1
ATOM 717 C CA . LEU A 1 93 ? 0.438 -17.419 -4.285 1.00 89.75 93 LEU A CA 1
ATOM 718 C C . LEU A 1 93 ? 1.430 -17.818 -5.384 1.00 89.75 93 LEU A C 1
ATOM 720 O O . LEU A 1 93 ? 2.634 -17.692 -5.189 1.00 89.75 93 LEU A O 1
ATOM 724 N N . GLY A 1 94 ? 0.933 -18.239 -6.549 1.00 91.56 94 GLY A N 1
ATOM 725 C CA . GLY A 1 94 ? 1.759 -18.557 -7.710 1.00 91.56 94 GLY A CA 1
ATOM 726 C C . GLY A 1 94 ? 2.602 -17.367 -8.168 1.00 91.56 94 GLY A C 1
ATOM 727 O O . GLY A 1 94 ? 3.798 -17.527 -8.380 1.00 91.56 94 GLY A O 1
ATOM 728 N N . ILE A 1 95 ? 2.018 -16.165 -8.247 1.00 90.06 95 ILE A N 1
ATOM 729 C CA . ILE A 1 95 ? 2.747 -14.933 -8.588 1.00 90.06 95 ILE A CA 1
ATOM 730 C C . ILE A 1 95 ? 3.827 -14.635 -7.546 1.00 90.06 95 ILE A C 1
ATOM 732 O O . ILE A 1 95 ? 4.948 -14.311 -7.927 1.00 90.06 95 ILE A O 1
ATOM 736 N N . VAL A 1 96 ? 3.524 -14.770 -6.251 1.00 89.19 96 VAL A N 1
ATOM 737 C CA . VAL A 1 96 ? 4.506 -14.549 -5.176 1.00 89.19 96 VAL A CA 1
ATOM 738 C C . VAL A 1 96 ? 5.663 -15.538 -5.290 1.00 89.19 96 VAL A C 1
ATOM 740 O O . VAL A 1 96 ? 6.808 -15.106 -5.355 1.00 89.19 96 VAL A O 1
ATOM 743 N N . ILE A 1 97 ? 5.376 -16.839 -5.390 1.00 90.88 97 ILE A N 1
ATOM 744 C CA . ILE A 1 97 ? 6.399 -17.887 -5.507 1.00 90.88 97 ILE A CA 1
ATOM 745 C C . ILE A 1 97 ? 7.264 -17.650 -6.745 1.00 90.88 97 ILE A C 1
ATOM 747 O O . ILE A 1 97 ? 8.486 -17.623 -6.646 1.00 90.88 97 ILE A O 1
ATOM 751 N N . LEU A 1 98 ? 6.644 -17.432 -7.906 1.00 92.06 98 LEU A N 1
ATOM 752 C CA . LEU A 1 98 ? 7.368 -17.199 -9.153 1.00 92.06 98 LEU A CA 1
ATOM 753 C C . LEU A 1 98 ? 8.196 -15.905 -9.104 1.00 92.06 98 LEU A C 1
ATOM 755 O O . LEU A 1 98 ? 9.311 -15.879 -9.619 1.00 92.06 98 LEU A O 1
ATOM 759 N N . SER A 1 99 ? 7.708 -14.858 -8.433 1.00 89.12 99 SER A N 1
ATOM 760 C CA . SER A 1 99 ? 8.479 -13.627 -8.208 1.00 89.12 99 SER A CA 1
ATOM 761 C C . SER A 1 99 ? 9.677 -13.865 -7.288 1.00 89.12 99 SER A C 1
ATOM 763 O O . SER A 1 99 ? 10.765 -13.373 -7.571 1.00 89.12 99 SER A O 1
ATOM 765 N N . SER A 1 100 ? 9.516 -14.659 -6.225 1.00 86.88 100 SER A N 1
ATOM 766 C CA . SER A 1 100 ? 10.624 -15.068 -5.352 1.00 86.88 100 SER A CA 1
ATOM 767 C C . SER A 1 100 ? 11.653 -15.933 -6.087 1.00 86.88 100 SER A C 1
ATOM 769 O O . SER A 1 100 ? 12.848 -15.806 -5.841 1.00 86.88 100 SER A O 1
ATOM 771 N N . VAL A 1 101 ? 11.213 -16.780 -7.021 1.00 89.75 101 VAL A N 1
ATOM 772 C CA . VAL A 1 101 ? 12.106 -17.590 -7.860 1.00 89.75 101 VAL A CA 1
ATOM 773 C C . VAL A 1 101 ? 12.882 -16.719 -8.852 1.00 89.75 101 VAL A C 1
ATOM 775 O O . VAL A 1 101 ? 14.088 -16.901 -8.978 1.00 89.75 101 VAL A O 1
ATOM 778 N N . VAL A 1 102 ? 12.244 -15.738 -9.505 1.00 88.06 102 VAL A N 1
ATOM 779 C CA . VAL A 1 102 ? 12.961 -14.752 -10.346 1.00 88.06 102 VAL A CA 1
ATOM 780 C C . VAL A 1 102 ? 13.961 -13.952 -9.531 1.00 88.06 102 VAL A C 1
ATOM 782 O O . VAL A 1 102 ? 15.053 -13.670 -10.012 1.00 88.06 102 VAL A O 1
ATOM 785 N N . PHE A 1 103 ? 13.613 -13.617 -8.291 1.00 82.88 103 PHE A N 1
ATOM 786 C CA . PHE A 1 103 ? 14.538 -12.944 -7.396 1.00 82.88 103 PHE A CA 1
ATOM 787 C C . PHE A 1 103 ? 15.791 -13.792 -7.115 1.00 82.88 103 PHE A C 1
ATOM 789 O O . PHE A 1 103 ? 16.904 -13.280 -7.179 1.00 82.88 103 PHE A O 1
ATOM 796 N N . ALA A 1 104 ? 15.628 -15.094 -6.867 1.00 85.88 104 ALA A N 1
ATOM 797 C CA . ALA A 1 104 ? 16.751 -16.010 -6.661 1.00 85.88 104 ALA A CA 1
ATOM 798 C C . ALA A 1 104 ? 17.538 -16.312 -7.952 1.00 85.88 104 ALA A C 1
ATOM 800 O O . ALA A 1 104 ? 18.741 -16.561 -7.898 1.00 85.88 104 ALA A O 1
ATOM 801 N N . VAL A 1 105 ? 16.870 -16.296 -9.110 1.00 89.44 105 VAL A N 1
ATOM 802 C CA . VAL A 1 105 ? 17.448 -16.621 -10.421 1.00 89.44 105 VAL A CA 1
ATOM 803 C C . VAL A 1 105 ? 17.115 -15.502 -11.421 1.00 89.44 105 VAL A C 1
ATOM 805 O O . VAL A 1 105 ? 16.151 -15.626 -12.185 1.00 89.44 105 VAL A O 1
ATOM 808 N N . PRO A 1 106 ? 17.923 -14.421 -11.477 1.00 86.31 106 PRO A N 1
ATOM 809 C CA . PRO A 1 106 ? 17.640 -13.247 -12.311 1.00 86.31 106 PRO A CA 1
ATOM 810 C C . PRO A 1 106 ? 17.484 -13.546 -13.807 1.00 86.31 106 PRO A C 1
ATOM 812 O O . PRO A 1 106 ? 16.779 -12.828 -14.510 1.00 86.31 106 PRO A O 1
ATOM 815 N N . ALA A 1 107 ? 18.079 -14.637 -14.305 1.00 87.75 107 ALA A N 1
ATOM 816 C CA . ALA A 1 107 ? 17.914 -15.085 -15.690 1.00 87.75 107 ALA A CA 1
ATOM 817 C C . ALA A 1 107 ? 16.446 -15.377 -16.065 1.00 87.75 107 ALA A C 1
ATOM 819 O O . ALA A 1 107 ? 16.065 -15.253 -17.227 1.00 87.75 107 ALA A O 1
ATOM 820 N N . LEU A 1 108 ? 15.594 -15.713 -15.090 1.00 89.31 108 LEU A N 1
ATOM 821 C CA . LEU A 1 108 ? 14.165 -15.937 -15.316 1.00 89.31 108 LEU A CA 1
ATOM 822 C C . LEU A 1 108 ? 13.369 -14.633 -15.503 1.00 89.31 108 LEU A C 1
ATOM 824 O O . LEU A 1 108 ? 12.203 -14.688 -15.899 1.00 89.31 108 LEU A O 1
ATOM 828 N N . ALA A 1 109 ? 13.982 -13.462 -15.286 1.00 87.12 109 ALA A N 1
ATOM 829 C CA . ALA A 1 109 ? 13.332 -12.167 -15.489 1.00 87.12 109 ALA A CA 1
ATOM 830 C C . ALA A 1 109 ? 12.890 -11.934 -16.948 1.00 87.12 109 ALA A C 1
ATOM 832 O O . ALA A 1 109 ? 11.928 -11.203 -17.189 1.00 87.12 109 ALA A O 1
ATOM 833 N N . TYR A 1 110 ? 13.538 -12.591 -17.916 1.00 87.56 110 TYR A N 1
ATOM 834 C CA . TYR A 1 110 ? 13.157 -12.547 -19.333 1.00 87.56 110 TYR A CA 1
ATOM 835 C C . TYR A 1 110 ? 11.953 -13.436 -19.667 1.00 87.56 110 TYR A C 1
ATOM 837 O O . TYR A 1 110 ? 11.382 -13.307 -20.746 1.00 87.56 110 TYR A O 1
ATOM 845 N N . VAL A 1 111 ? 11.535 -14.320 -18.758 1.00 88.44 111 VAL A N 1
ATOM 846 C CA . VAL A 1 111 ? 10.430 -15.263 -18.990 1.00 88.44 111 VAL A CA 1
ATOM 847 C C . VAL A 1 111 ? 9.129 -14.768 -18.367 1.00 88.44 111 VAL A C 1
ATOM 849 O O . VAL A 1 111 ? 8.063 -14.932 -18.960 1.00 88.44 111 VAL A O 1
ATOM 852 N N . LEU A 1 112 ? 9.186 -14.174 -17.170 1.00 90.12 112 LEU A N 1
ATOM 853 C CA . LEU A 1 112 ? 7.971 -13.784 -16.460 1.00 90.12 112 LEU A CA 1
ATOM 854 C C . LEU A 1 112 ? 7.433 -12.421 -16.934 1.00 90.12 112 LEU A C 1
ATOM 856 O O . LEU A 1 112 ? 8.170 -11.437 -16.941 1.00 90.12 112 LEU A O 1
ATOM 860 N N . PRO A 1 113 ? 6.127 -12.305 -17.254 1.00 87.94 113 PRO A N 1
ATOM 861 C CA . PRO A 1 113 ? 5.579 -11.071 -17.817 1.00 87.94 113 PRO A CA 1
ATOM 862 C C . PRO A 1 113 ? 5.769 -9.836 -16.933 1.00 87.94 113 PRO A C 1
ATOM 864 O O . PRO A 1 113 ? 6.075 -8.752 -17.421 1.00 87.94 113 PRO A O 1
ATOM 867 N N . TRP A 1 114 ? 5.610 -9.986 -15.616 1.00 85.25 114 TRP A N 1
ATOM 868 C CA . TRP A 1 114 ? 5.696 -8.867 -14.675 1.00 85.25 114 TRP A CA 1
ATOM 869 C C . TRP A 1 114 ? 7.126 -8.397 -14.392 1.00 85.25 114 TRP A C 1
ATOM 871 O O . TRP A 1 114 ? 7.285 -7.303 -13.861 1.00 85.25 114 TRP A O 1
ATOM 881 N N . SER A 1 115 ? 8.157 -9.174 -14.746 1.00 88.38 115 SER A N 1
ATOM 882 C CA . SER A 1 115 ? 9.557 -8.739 -14.642 1.00 88.38 115 SER A CA 1
ATOM 883 C C . SER A 1 115 ? 10.046 -7.990 -15.880 1.00 88.38 115 SER A C 1
ATOM 885 O O . SER A 1 115 ? 11.044 -7.276 -15.793 1.00 88.38 115 SER A O 1
ATOM 887 N N . TRP A 1 116 ? 9.332 -8.067 -17.010 1.00 90.25 116 TRP A N 1
ATOM 888 C CA . TRP A 1 116 ? 9.700 -7.343 -18.232 1.00 90.25 116 TRP A CA 1
ATOM 889 C C . TRP A 1 116 ? 9.692 -5.824 -18.059 1.00 90.25 116 TRP A C 1
ATOM 891 O O . TRP A 1 116 ? 10.493 -5.146 -18.688 1.00 90.25 116 TRP A O 1
ATOM 901 N N . THR A 1 117 ? 8.873 -5.274 -17.158 1.00 88.12 117 THR A N 1
ATOM 902 C CA . THR A 1 117 ? 8.922 -3.841 -16.811 1.00 88.12 117 THR A CA 1
ATOM 903 C C . THR A 1 117 ? 10.241 -3.441 -16.146 1.00 88.12 117 THR A C 1
ATOM 905 O O . THR A 1 117 ? 10.689 -2.311 -16.323 1.00 88.12 117 THR A O 1
ATOM 908 N N . GLY A 1 118 ? 10.870 -4.357 -15.404 1.00 87.31 118 GLY A N 1
ATOM 909 C CA . GLY A 1 118 ? 12.200 -4.170 -14.826 1.00 87.31 118 GLY A CA 1
ATOM 910 C C . GLY A 1 118 ? 13.312 -4.316 -15.865 1.00 87.31 118 GLY A C 1
ATOM 911 O O . GLY A 1 118 ? 14.263 -3.544 -15.846 1.00 87.31 118 GLY A O 1
ATOM 912 N N . VAL A 1 119 ? 13.170 -5.252 -16.810 1.00 89.06 119 VAL A N 1
ATOM 913 C CA . VAL A 1 119 ? 14.111 -5.417 -17.935 1.00 89.06 119 VAL A CA 1
ATOM 914 C C . VAL A 1 119 ? 14.075 -4.199 -18.864 1.00 89.06 119 VAL A C 1
ATOM 916 O O . VAL A 1 119 ? 15.120 -3.679 -19.236 1.00 89.06 119 VAL A O 1
ATOM 919 N N . LEU A 1 120 ? 12.877 -3.697 -19.176 1.00 91.44 120 LEU A N 1
ATOM 920 C CA . LEU A 1 120 ? 12.642 -2.489 -19.976 1.00 91.44 120 LEU A CA 1
ATOM 921 C C . LEU A 1 120 ? 12.845 -1.189 -19.186 1.00 91.44 120 LEU A C 1
ATOM 923 O O . LEU A 1 120 ? 12.547 -0.103 -19.692 1.00 91.44 120 LEU A O 1
ATOM 927 N N . TRP A 1 121 ? 13.321 -1.272 -17.940 1.00 89.56 121 TRP A N 1
ATOM 928 C CA . TRP A 1 121 ? 13.610 -0.081 -17.162 1.00 89.56 121 TRP A CA 1
ATOM 929 C C . TRP A 1 121 ? 14.713 0.725 -17.866 1.00 89.56 121 TRP A C 1
ATOM 931 O O . TRP A 1 121 ? 15.743 0.160 -18.231 1.00 89.56 121 TRP A O 1
ATOM 941 N N . PRO A 1 122 ? 14.561 2.045 -18.067 1.00 87.06 122 PRO A N 1
ATOM 942 C CA . PRO A 1 122 ? 15.426 2.767 -18.999 1.00 87.06 122 PRO A CA 1
ATOM 943 C C . PRO A 1 122 ? 16.913 2.801 -18.616 1.00 87.06 122 PRO A C 1
ATOM 945 O O . PRO A 1 122 ? 17.772 2.956 -19.486 1.00 87.06 122 PRO A O 1
ATOM 948 N N . THR A 1 123 ? 17.224 2.674 -17.323 1.00 83.38 123 THR A N 1
ATOM 949 C CA . THR A 1 123 ? 18.604 2.612 -16.819 1.00 83.38 123 THR A CA 1
ATOM 950 C C . THR A 1 123 ? 19.142 1.183 -16.720 1.00 83.38 123 THR A C 1
ATOM 952 O O . THR A 1 123 ? 20.279 0.999 -16.293 1.00 83.38 123 THR A O 1
ATOM 955 N N . ALA A 1 124 ? 18.356 0.164 -17.083 1.00 81.56 124 ALA A N 1
ATOM 956 C CA . ALA A 1 124 ? 18.834 -1.209 -17.147 1.00 81.56 124 ALA A CA 1
ATOM 957 C C . ALA A 1 124 ? 19.838 -1.365 -18.301 1.00 81.56 124 ALA A C 1
ATOM 959 O O . ALA A 1 124 ? 19.652 -0.834 -19.401 1.00 81.56 124 ALA A O 1
ATOM 960 N N . SER A 1 125 ? 20.922 -2.094 -18.038 1.00 68.81 125 SER A N 1
ATOM 961 C CA . SER A 1 125 ? 21.996 -2.343 -19.005 1.00 68.81 125 SER A CA 1
ATOM 962 C C . SER A 1 125 ? 21.665 -3.451 -20.006 1.00 68.81 125 SER A C 1
ATOM 964 O O . SER A 1 125 ? 22.280 -3.505 -21.066 1.00 68.81 125 SER A O 1
ATOM 966 N N . SER A 1 126 ? 20.711 -4.328 -19.683 1.00 69.12 126 SER A N 1
ATOM 967 C CA . SER A 1 126 ? 20.498 -5.595 -20.388 1.00 69.12 126 SER A CA 1
ATOM 968 C C . SER A 1 126 ? 19.217 -5.678 -21.221 1.00 69.12 126 SER A C 1
ATOM 970 O O . SER A 1 126 ? 19.054 -6.645 -21.956 1.00 69.12 126 SER A O 1
ATOM 972 N N . GLY A 1 127 ? 18.308 -4.706 -21.107 1.00 70.06 127 GLY A N 1
ATOM 973 C CA . GLY A 1 127 ? 17.042 -4.716 -21.839 1.00 70.06 127 GLY A CA 1
ATOM 974 C C . GLY A 1 127 ? 17.175 -4.114 -23.230 1.00 70.06 127 GLY A C 1
ATOM 975 O O . GLY A 1 127 ? 17.645 -2.982 -23.383 1.00 70.06 127 GLY A O 1
ATOM 976 N N . SER A 1 128 ? 16.734 -4.850 -24.244 1.00 82.31 128 SER A N 1
ATOM 977 C CA . SER A 1 128 ? 16.505 -4.297 -25.573 1.00 82.31 128 SER A CA 1
ATOM 978 C C . SER A 1 128 ? 15.067 -3.769 -25.697 1.00 82.31 128 SER A C 1
ATOM 980 O O . SER A 1 128 ? 14.267 -3.802 -24.766 1.00 82.31 128 SER A O 1
ATOM 982 N N . SER A 1 129 ? 14.734 -3.175 -26.841 1.00 85.69 129 SER A N 1
ATOM 983 C CA . SER A 1 129 ? 13.363 -2.714 -27.108 1.00 85.69 129 SER A CA 1
ATOM 984 C C . SER A 1 129 ? 12.451 -3.848 -27.591 1.00 85.69 129 SER A C 1
ATOM 986 O O . SER A 1 129 ? 11.232 -3.678 -27.630 1.00 85.69 129 SER A O 1
ATOM 988 N N . TRP A 1 130 ? 13.011 -5.005 -27.968 1.00 86.56 130 TRP A N 1
ATOM 989 C CA . TRP A 1 130 ? 12.233 -6.130 -28.497 1.00 86.56 130 TRP A CA 1
ATOM 990 C C . TRP A 1 130 ? 11.395 -6.821 -27.414 1.00 86.56 130 TRP A C 1
ATOM 992 O O . TRP A 1 130 ? 10.355 -7.399 -27.722 1.00 86.56 130 TRP A O 1
ATOM 1002 N N . GLU A 1 131 ? 11.775 -6.695 -26.144 1.00 87.25 131 GLU A N 1
ATOM 1003 C CA . GLU A 1 131 ? 11.070 -7.223 -24.974 1.00 87.25 131 GLU A CA 1
ATOM 1004 C C . GLU A 1 131 ? 9.702 -6.543 -24.773 1.00 87.25 131 GLU A C 1
ATOM 1006 O O . GLU A 1 131 ? 8.837 -7.068 -24.069 1.00 87.25 131 GLU A O 1
ATOM 1011 N N . LEU A 1 132 ? 9.441 -5.421 -25.456 1.00 91.81 132 LEU A N 1
ATOM 1012 C CA . LEU A 1 132 ? 8.113 -4.809 -25.521 1.00 91.81 132 LEU A CA 1
ATOM 1013 C C . LEU A 1 132 ? 7.117 -5.659 -26.330 1.00 91.81 132 LEU A C 1
ATOM 1015 O O . LEU A 1 132 ? 5.923 -5.668 -26.034 1.00 91.81 132 LEU A O 1
ATOM 1019 N N . LEU A 1 133 ? 7.582 -6.400 -27.339 1.00 93.62 133 LEU A N 1
ATOM 1020 C CA . LEU A 1 133 ? 6.724 -7.212 -28.203 1.00 93.62 133 LEU A CA 1
ATOM 1021 C C . LEU A 1 133 ? 5.907 -8.255 -27.420 1.00 93.62 133 LEU A C 1
ATOM 1023 O O . LEU A 1 133 ? 4.679 -8.258 -27.556 1.00 93.62 133 LEU A O 1
ATOM 1027 N N . PRO A 1 134 ? 6.503 -9.104 -26.559 1.00 93.12 134 PRO A N 1
ATOM 1028 C CA . PRO A 1 134 ? 5.714 -10.036 -25.767 1.00 93.12 134 PRO A CA 1
ATOM 1029 C C . PRO A 1 134 ? 4.796 -9.315 -24.762 1.00 93.12 134 PRO A C 1
ATOM 1031 O O . PRO A 1 134 ? 3.685 -9.795 -24.522 1.00 93.12 134 PRO A O 1
ATOM 1034 N N . MET A 1 135 ? 5.167 -8.126 -24.254 1.00 94.50 135 MET A N 1
ATOM 1035 C CA . MET A 1 135 ? 4.264 -7.316 -23.421 1.00 94.50 135 MET A CA 1
ATOM 1036 C C . MET A 1 135 ? 2.994 -6.906 -24.173 1.00 94.50 135 MET A C 1
ATOM 1038 O O . MET A 1 135 ? 1.877 -7.030 -23.657 1.00 94.50 135 MET A O 1
ATOM 1042 N N . VAL A 1 136 ? 3.155 -6.434 -25.408 1.00 95.75 136 VAL A N 1
ATOM 1043 C CA . VAL A 1 136 ? 2.045 -6.027 -26.273 1.00 95.75 136 VAL A CA 1
ATOM 1044 C C . VAL A 1 136 ? 1.170 -7.230 -26.621 1.00 95.75 136 VAL A C 1
ATOM 1046 O O . VAL A 1 136 ? -0.050 -7.147 -26.484 1.00 95.75 136 VAL A O 1
ATOM 1049 N N . LEU A 1 137 ? 1.762 -8.373 -26.982 1.00 95.94 137 LEU A N 1
ATOM 1050 C CA . LEU A 1 137 ? 1.012 -9.591 -27.309 1.00 95.94 137 LEU A CA 1
ATOM 1051 C C . LEU A 1 137 ? 0.156 -10.083 -26.132 1.00 95.94 137 LEU A C 1
ATOM 1053 O O . LEU A 1 137 ? -1.032 -10.368 -26.311 1.00 95.94 137 LEU A O 1
ATOM 1057 N N . ILE A 1 138 ? 0.714 -10.121 -24.917 1.00 95.25 138 ILE A N 1
ATOM 1058 C CA . ILE A 1 138 ? -0.053 -10.477 -23.713 1.00 95.25 138 ILE A CA 1
ATOM 1059 C C . ILE A 1 138 ? -1.133 -9.432 -23.427 1.00 95.25 138 ILE A C 1
ATOM 1061 O O . ILE A 1 138 ? -2.247 -9.803 -23.064 1.00 95.25 138 ILE A O 1
ATOM 1065 N N . SER A 1 139 ? -0.857 -8.142 -23.632 1.00 96.06 139 SER A N 1
ATOM 1066 C CA . SER A 1 139 ? -1.855 -7.076 -23.456 1.00 96.06 139 SER A CA 1
ATOM 1067 C C . SER A 1 139 ? -3.048 -7.251 -24.392 1.00 96.06 139 SER A C 1
ATOM 1069 O O . SER A 1 139 ? -4.194 -7.166 -23.951 1.00 96.06 139 SER A O 1
ATOM 1071 N N . VAL A 1 140 ? -2.798 -7.565 -25.666 1.00 96.81 140 VAL A N 1
ATOM 1072 C CA . VAL A 1 140 ? -3.854 -7.864 -26.642 1.00 96.81 140 VAL A CA 1
ATOM 1073 C C . VAL A 1 140 ? -4.655 -9.087 -26.194 1.00 96.81 140 VAL A C 1
ATOM 1075 O O . VAL A 1 140 ? -5.883 -9.017 -26.123 1.00 96.81 140 VAL A O 1
ATOM 1078 N N . GLY A 1 141 ? -3.986 -10.179 -25.810 1.00 96.19 141 GLY A N 1
ATOM 1079 C CA . GLY A 1 141 ? -4.649 -11.380 -25.291 1.00 96.19 141 GLY A CA 1
ATOM 1080 C C . GLY A 1 141 ? -5.503 -11.106 -24.045 1.00 96.19 141 GLY A C 1
ATOM 1081 O O . GLY A 1 141 ? -6.646 -11.564 -23.952 1.00 96.19 141 GLY A O 1
ATOM 1082 N N . ALA A 1 142 ? -4.991 -10.296 -23.117 1.00 94.56 142 ALA A N 1
ATOM 1083 C CA . ALA A 1 142 ? -5.691 -9.877 -21.909 1.00 94.56 142 ALA A CA 1
ATOM 1084 C C . ALA A 1 142 ? -6.955 -9.071 -22.250 1.00 94.56 142 ALA A C 1
ATOM 1086 O O . ALA A 1 142 ? -8.037 -9.393 -21.756 1.00 94.56 142 ALA A O 1
ATOM 1087 N N . VAL A 1 143 ? -6.864 -8.091 -23.154 1.00 95.81 143 VAL A N 1
ATOM 1088 C CA . VAL A 1 143 ? -8.017 -7.288 -23.601 1.00 95.81 143 VAL A CA 1
ATOM 1089 C C . VAL A 1 143 ? -9.055 -8.151 -24.326 1.00 95.81 143 VAL A C 1
ATOM 1091 O O . VAL A 1 143 ? -10.252 -8.023 -24.064 1.00 95.81 143 VAL A O 1
ATOM 1094 N N . VAL A 1 144 ? -8.626 -9.093 -25.172 1.00 96.75 144 VAL A N 1
ATOM 1095 C CA . VAL A 1 144 ? -9.520 -10.041 -25.865 1.00 96.75 144 VAL A CA 1
ATOM 1096 C C . VAL A 1 144 ? -10.256 -10.960 -24.879 1.00 96.75 144 VAL A C 1
ATOM 1098 O O . VAL A 1 144 ? -11.371 -11.405 -25.161 1.00 96.75 144 VAL A O 1
ATOM 1101 N N . SER A 1 145 ? -9.689 -11.219 -23.696 1.00 95.56 145 SER A N 1
ATOM 1102 C CA . SER A 1 145 ? -10.331 -12.033 -22.655 1.00 95.56 145 SER A CA 1
ATOM 1103 C C . SER A 1 145 ? -11.448 -11.306 -21.885 1.00 95.56 145 SER A C 1
ATOM 1105 O O . SER A 1 145 ? -12.328 -11.965 -21.322 1.00 95.56 145 SER A O 1
ATOM 1107 N N . VAL A 1 146 ? -11.479 -9.965 -21.910 1.00 96.12 146 VAL A N 1
ATOM 1108 C CA . VAL A 1 146 ? -12.416 -9.127 -21.134 1.00 96.12 146 VAL A CA 1
ATOM 1109 C C . VAL A 1 146 ? -13.888 -9.519 -21.319 1.00 96.12 146 VAL A C 1
ATOM 1111 O O . VAL A 1 146 ? -14.569 -9.687 -20.307 1.00 96.12 146 VAL A O 1
ATOM 1114 N N . PRO A 1 147 ? -14.421 -9.734 -22.542 1.00 94.81 147 PRO A N 1
ATOM 1115 C CA . PRO A 1 147 ? -15.824 -10.115 -22.713 1.00 94.81 147 PRO A CA 1
ATOM 1116 C C . PRO A 1 147 ? -16.178 -11.422 -21.995 1.00 94.81 147 PRO A C 1
ATOM 1118 O O . PRO A 1 147 ? -17.237 -11.510 -21.381 1.00 94.81 147 PRO A O 1
ATOM 1121 N N . LYS A 1 148 ? -15.274 -12.414 -22.017 1.00 94.69 148 LYS A N 1
ATOM 1122 C CA . LYS A 1 148 ? -15.473 -13.699 -21.328 1.00 94.69 148 LYS A CA 1
ATOM 1123 C C . LYS A 1 148 ? -15.454 -13.527 -19.810 1.00 94.69 148 LYS A C 1
ATOM 1125 O O . LYS A 1 148 ? -16.211 -14.199 -19.119 1.00 94.69 148 LYS A O 1
ATOM 1130 N N . LEU A 1 149 ? -14.603 -12.641 -19.291 1.00 93.62 149 LEU A N 1
ATOM 1131 C CA . LEU A 1 149 ? -14.544 -12.334 -17.859 1.00 93.62 149 LEU A CA 1
ATOM 1132 C C . LEU A 1 149 ? -15.794 -11.575 -17.387 1.00 93.62 149 LEU A C 1
ATOM 1134 O O . LEU A 1 149 ? -16.327 -11.890 -16.328 1.00 93.62 149 LEU A O 1
ATOM 1138 N N . LEU A 1 150 ? -16.307 -10.634 -18.188 1.00 93.25 150 LEU A N 1
ATOM 1139 C CA . LEU A 1 150 ? -17.552 -9.914 -17.892 1.00 93.25 150 LEU A CA 1
ATOM 1140 C C . LEU A 1 150 ? -18.772 -10.842 -17.885 1.00 93.25 150 LEU A C 1
ATOM 1142 O O . LEU A 1 150 ? -19.636 -10.712 -17.018 1.00 93.25 150 LEU A O 1
ATOM 1146 N N . ASP A 1 151 ? -18.828 -11.800 -18.813 1.00 92.81 151 ASP A N 1
ATOM 1147 C CA . ASP A 1 151 ? -19.920 -12.778 -18.889 1.00 92.81 151 ASP A CA 1
ATOM 1148 C C . ASP A 1 151 ? -19.921 -13.760 -17.688 1.00 92.81 151 ASP A C 1
ATOM 1150 O O . ASP A 1 151 ? -20.947 -14.379 -17.416 1.00 92.81 151 ASP A O 1
ATOM 1154 N N . ARG A 1 152 ? -18.817 -13.866 -16.925 1.00 91.50 152 ARG A N 1
ATOM 1155 C CA . ARG A 1 152 ? -18.707 -14.701 -15.708 1.00 91.50 152 ARG A CA 1
ATOM 1156 C C . ARG A 1 152 ? -19.204 -14.037 -14.424 1.00 91.50 152 ARG A C 1
ATOM 1158 O O . ARG A 1 152 ? -19.383 -14.730 -13.428 1.00 91.50 152 ARG A O 1
ATOM 1165 N N . ILE A 1 153 ? -19.384 -12.718 -14.408 1.00 88.94 153 ILE A N 1
ATOM 1166 C CA . ILE A 1 153 ? -19.871 -12.012 -13.215 1.00 88.94 153 ILE A CA 1
ATOM 1167 C C . ILE A 1 153 ? -21.342 -12.378 -13.008 1.00 88.94 153 ILE A C 1
ATOM 1169 O O . ILE A 1 153 ? -22.086 -12.319 -13.974 1.00 88.94 153 ILE A O 1
ATOM 1173 N N . THR A 1 154 ? -21.791 -12.706 -11.793 1.00 85.38 154 THR A N 1
ATOM 1174 C CA . THR A 1 154 ? -23.195 -13.078 -11.507 1.00 85.38 154 THR A CA 1
ATOM 1175 C C . THR A 1 154 ? -24.056 -11.856 -11.151 1.00 85.38 154 THR A C 1
ATOM 1177 O O . THR A 1 154 ? -23.561 -10.883 -10.590 1.00 85.38 154 THR A O 1
ATOM 1180 N N . SER A 1 155 ? -25.365 -11.862 -11.459 1.00 81.25 155 SER A N 1
ATOM 1181 C CA . SER A 1 155 ? -26.267 -10.723 -11.148 1.00 81.25 155 SER A CA 1
ATOM 1182 C C . SER A 1 155 ? -26.431 -10.518 -9.644 1.00 81.25 155 SER A C 1
ATOM 1184 O O . SER A 1 155 ? -26.458 -9.382 -9.181 1.00 81.25 155 SER A O 1
ATOM 1186 N N . MET A 1 156 ? -26.482 -11.612 -8.882 1.00 81.88 156 MET A N 1
ATOM 1187 C CA . MET A 1 156 ? -26.571 -11.563 -7.421 1.00 81.88 156 MET A CA 1
ATOM 1188 C C . MET A 1 156 ? -25.352 -10.868 -6.806 1.00 81.88 156 MET A C 1
ATOM 1190 O O . MET A 1 156 ? -25.518 -9.992 -5.959 1.00 81.88 156 MET A O 1
ATOM 1194 N N . ASP A 1 157 ? -24.150 -11.165 -7.312 1.00 82.38 157 ASP A N 1
ATOM 1195 C CA . ASP A 1 157 ? -22.913 -10.519 -6.860 1.00 82.38 157 ASP A CA 1
ATOM 1196 C C . ASP A 1 157 ? -22.923 -9.012 -7.150 1.00 82.38 157 ASP A C 1
ATOM 1198 O O . ASP A 1 157 ? -22.456 -8.219 -6.335 1.00 82.38 157 ASP A O 1
ATOM 1202 N N . LEU A 1 158 ? -23.467 -8.594 -8.299 1.00 82.44 158 LEU A N 1
ATOM 1203 C CA . LEU A 1 158 ? -23.575 -7.177 -8.663 1.00 82.44 158 LEU A CA 1
ATOM 1204 C C . LEU A 1 158 ? -24.547 -6.421 -7.757 1.00 82.44 158 LEU A C 1
ATOM 1206 O O . LEU A 1 158 ? -24.240 -5.301 -7.355 1.00 82.44 158 LEU A O 1
ATOM 1210 N N . LEU A 1 159 ? -25.687 -7.023 -7.411 1.00 84.38 159 LEU A N 1
ATOM 1211 C CA . LEU A 1 159 ? -26.663 -6.412 -6.507 1.00 84.38 159 LEU A CA 1
ATOM 1212 C C . LEU A 1 159 ? -26.118 -6.294 -5.082 1.00 84.38 159 LEU A C 1
ATOM 1214 O O . LEU A 1 159 ? -26.264 -5.245 -4.454 1.00 84.38 159 LEU A O 1
ATOM 1218 N N . GLU A 1 160 ? -25.469 -7.344 -4.572 1.00 83.81 160 GLU A N 1
ATOM 1219 C CA . GLU A 1 160 ? -24.856 -7.318 -3.243 1.00 83.81 160 GLU A CA 1
ATOM 1220 C C . GLU A 1 160 ? -23.731 -6.277 -3.181 1.00 83.81 160 GLU A C 1
ATOM 1222 O O . GLU A 1 160 ? -23.729 -5.413 -2.301 1.00 83.81 160 GLU A O 1
ATOM 1227 N N . ARG A 1 161 ? -22.827 -6.277 -4.170 1.00 83.12 161 ARG A N 1
ATOM 1228 C CA . ARG A 1 161 ? -21.748 -5.284 -4.256 1.00 83.12 161 ARG A CA 1
ATOM 1229 C C . ARG A 1 161 ? -22.288 -3.871 -4.455 1.00 83.12 161 ARG A C 1
ATOM 1231 O O . ARG A 1 161 ? -21.760 -2.955 -3.839 1.00 83.12 161 ARG A O 1
ATOM 1238 N N . GLY A 1 162 ? -23.332 -3.682 -5.260 1.00 84.44 162 GLY A N 1
ATOM 1239 C CA . GLY A 1 162 ? -23.960 -2.378 -5.485 1.00 84.44 162 GLY A CA 1
ATOM 1240 C C . GLY A 1 162 ? -24.533 -1.778 -4.201 1.00 84.44 162 GLY A C 1
ATOM 1241 O O . GLY A 1 162 ? -24.303 -0.606 -3.915 1.00 84.44 162 GLY A O 1
ATOM 1242 N N . LYS A 1 163 ? -25.196 -2.593 -3.367 1.00 85.94 163 LYS A N 1
ATOM 1243 C CA . LYS A 1 163 ? -25.699 -2.150 -2.055 1.00 85.94 163 LYS A CA 1
ATOM 1244 C C . LYS A 1 163 ? -24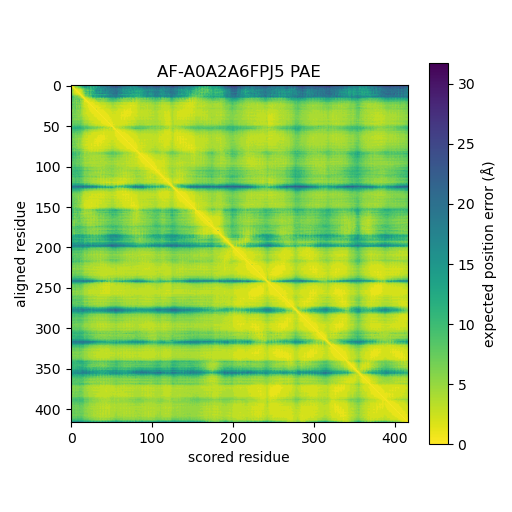.573 -1.672 -1.145 1.00 85.94 163 LYS A C 1
ATOM 1246 O O . LYS A 1 163 ? -24.707 -0.604 -0.552 1.00 85.94 163 LYS A O 1
ATOM 1251 N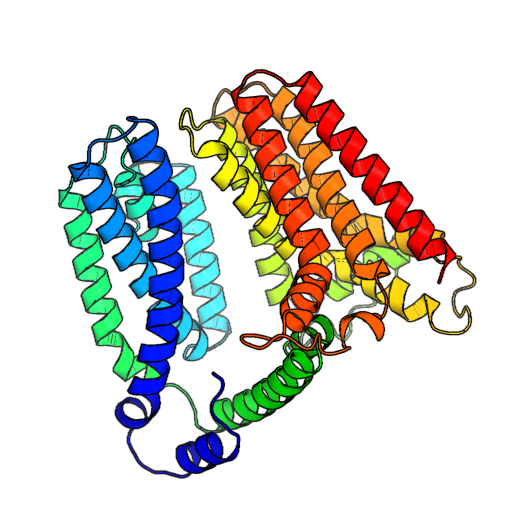 N . VAL A 1 164 ? -23.489 -2.447 -1.065 1.00 87.31 164 VAL A N 1
ATOM 1252 C CA . VAL A 1 164 ? -22.317 -2.109 -0.248 1.00 87.31 164 VAL A CA 1
ATOM 1253 C C . VAL A 1 164 ? -21.637 -0.848 -0.778 1.00 87.31 164 VAL A C 1
ATOM 1255 O O . VAL A 1 164 ? -21.400 0.070 -0.004 1.00 87.31 164 VAL A O 1
ATOM 1258 N N . TRP A 1 165 ? -21.376 -0.758 -2.084 1.00 86.69 165 TRP A N 1
ATOM 1259 C CA . TRP A 1 165 ? -20.727 0.408 -2.690 1.00 86.69 165 TRP A CA 1
ATOM 1260 C C . TRP A 1 165 ? -21.543 1.690 -2.569 1.00 86.69 165 TRP A C 1
ATOM 1262 O O . TRP A 1 165 ? -20.946 2.754 -2.442 1.00 86.69 165 TRP A O 1
ATOM 1272 N N . GLU A 1 166 ? -22.874 1.612 -2.566 1.00 87.75 166 GLU A N 1
ATOM 1273 C CA . GLU A 1 166 ? -23.702 2.782 -2.276 1.00 87.75 166 GLU A CA 1
ATOM 1274 C C . GLU A 1 166 ? -23.528 3.246 -0.830 1.00 87.75 166 GLU A C 1
ATOM 1276 O O . GLU A 1 166 ? -23.261 4.421 -0.612 1.00 87.75 166 GLU A O 1
ATOM 1281 N N . SER A 1 167 ? -23.582 2.333 0.147 1.00 88.69 167 SER A N 1
ATOM 1282 C CA . SER A 1 167 ? -23.360 2.685 1.557 1.00 88.69 167 SER A CA 1
ATOM 1283 C C . SER A 1 167 ? -21.959 3.260 1.793 1.00 88.69 167 SER A C 1
ATOM 1285 O O . SER A 1 167 ? -21.805 4.250 2.504 1.00 88.69 167 SER A O 1
ATOM 1287 N N . VAL A 1 168 ? -20.941 2.678 1.149 1.00 89.00 168 VAL A N 1
ATOM 1288 C CA . VAL A 1 168 ? -19.566 3.199 1.162 1.00 89.00 168 VAL A CA 1
ATOM 1289 C C . VAL A 1 168 ? -19.511 4.579 0.516 1.00 89.00 168 VAL A C 1
ATOM 1291 O O . VAL A 1 168 ? -18.871 5.472 1.057 1.00 89.00 168 VAL A O 1
ATOM 1294 N N . GLY A 1 169 ? -20.191 4.766 -0.617 1.00 87.12 169 GLY A N 1
ATOM 1295 C CA . GLY A 1 169 ? -20.292 6.049 -1.302 1.00 87.12 169 GLY A CA 1
ATOM 1296 C C . GLY A 1 169 ? -20.875 7.123 -0.393 1.00 87.12 169 GLY A C 1
ATOM 1297 O O . GLY A 1 169 ? -20.258 8.170 -0.238 1.00 87.12 169 GLY A O 1
ATOM 1298 N N . THR A 1 170 ? -21.999 6.844 0.269 1.00 87.81 170 THR A N 1
ATOM 1299 C CA . THR A 1 170 ? -22.623 7.763 1.231 1.00 87.81 170 THR A CA 1
ATOM 1300 C C . THR A 1 170 ? -21.673 8.125 2.374 1.00 87.81 170 THR A C 1
ATOM 1302 O O . THR A 1 170 ? -21.522 9.308 2.661 1.00 87.81 170 THR A O 1
ATOM 1305 N N . ALA A 1 171 ? -20.982 7.145 2.967 1.00 87.00 171 ALA A N 1
ATOM 1306 C CA . ALA A 1 171 ? -20.009 7.390 4.037 1.00 87.00 171 ALA A CA 1
ATOM 1307 C C . ALA A 1 171 ? -18.796 8.216 3.567 1.00 87.00 171 ALA A C 1
ATOM 1309 O O . ALA A 1 171 ? -18.301 9.085 4.278 1.00 87.00 171 ALA A O 1
ATOM 1310 N N . VAL A 1 172 ? -18.303 7.976 2.349 1.00 86.06 172 VAL A N 1
ATOM 1311 C CA . VAL A 1 172 ? -17.202 8.763 1.773 1.00 86.06 172 VAL A CA 1
ATOM 1312 C C . VAL A 1 172 ? -17.655 10.194 1.476 1.00 86.06 172 VAL A C 1
ATOM 1314 O O . VAL A 1 172 ? -16.913 11.129 1.769 1.00 86.06 172 VAL A O 1
ATOM 1317 N N . PHE A 1 173 ? -18.870 10.382 0.949 1.00 83.31 173 PHE A N 1
ATOM 1318 C CA . PHE A 1 173 ? -19.441 11.710 0.702 1.00 83.31 173 PHE A CA 1
ATOM 1319 C C . PHE A 1 173 ? -19.692 12.503 1.990 1.00 83.31 173 PHE A C 1
ATOM 1321 O O . PHE A 1 173 ? -19.592 13.724 1.958 1.00 83.31 173 PHE A O 1
ATOM 1328 N N . SER A 1 174 ? -19.954 11.840 3.121 1.00 83.38 174 SER A N 1
ATOM 1329 C CA . SER A 1 174 ? -20.041 12.492 4.435 1.00 83.38 174 SER A CA 1
ATOM 1330 C C . SER A 1 174 ? -18.676 12.745 5.094 1.00 83.38 174 SER A C 1
ATOM 1332 O O . SER A 1 174 ? -18.621 13.219 6.224 1.00 83.38 174 SER A O 1
ATOM 1334 N N . GLY A 1 175 ? -17.567 12.432 4.413 1.00 79.69 175 GLY A N 1
ATOM 1335 C CA . GLY A 1 175 ? -16.206 12.614 4.928 1.00 79.69 175 GLY A CA 1
ATOM 1336 C C . GLY A 1 175 ? -15.706 11.484 5.837 1.00 79.69 175 GLY A C 1
ATOM 1337 O O . GLY A 1 175 ? -14.563 11.525 6.299 1.00 79.69 175 GLY A O 1
ATOM 1338 N N . GLU A 1 176 ? -16.503 10.434 6.046 1.00 84.69 176 GLU A N 1
ATOM 1339 C CA . GLU A 1 176 ? -16.191 9.280 6.897 1.00 84.69 176 GLU A CA 1
ATOM 1340 C C . GLU A 1 176 ? -15.544 8.130 6.102 1.00 84.69 176 GLU A C 1
ATOM 1342 O O . GLU A 1 176 ? -16.013 6.986 6.072 1.00 84.69 176 GLU A O 1
ATOM 1347 N N . ILE A 1 177 ? -14.415 8.418 5.449 1.00 84.81 177 ILE A N 1
ATOM 1348 C CA . ILE A 1 177 ? -13.719 7.463 4.568 1.00 84.81 177 ILE A CA 1
ATOM 1349 C C . ILE A 1 177 ? -13.338 6.178 5.323 1.00 84.81 177 ILE A C 1
ATOM 1351 O O . ILE A 1 177 ? -13.573 5.069 4.838 1.00 84.81 177 ILE A O 1
ATOM 1355 N N . SER A 1 178 ? -12.797 6.307 6.537 1.00 80.50 178 SER A N 1
ATOM 1356 C CA . SER A 1 178 ? -12.383 5.170 7.372 1.00 80.50 178 SER A CA 1
ATOM 1357 C C . SER A 1 178 ? -13.539 4.253 7.778 1.00 80.50 178 SER A C 1
ATOM 1359 O O . SER A 1 178 ? -13.344 3.036 7.895 1.00 80.50 178 SER A O 1
ATOM 1361 N N . PHE A 1 179 ? -14.735 4.817 7.972 1.00 82.31 179 PHE A N 1
ATOM 1362 C CA . PHE A 1 179 ? -15.952 4.062 8.261 1.00 82.31 179 PHE A CA 1
ATOM 1363 C C . PHE A 1 179 ? -16.443 3.326 7.010 1.00 82.31 179 PHE A C 1
ATOM 1365 O O . PHE A 1 179 ? -16.638 2.109 7.051 1.00 82.31 179 PHE A O 1
ATOM 1372 N N . GLY A 1 180 ? -16.515 4.023 5.869 1.00 85.12 180 GLY A N 1
ATOM 1373 C CA . GLY A 1 180 ? -16.863 3.422 4.579 1.00 85.12 180 GLY A CA 1
ATOM 1374 C C . GLY A 1 180 ? -15.939 2.255 4.209 1.00 85.12 180 GLY A C 1
ATOM 1375 O O . GLY A 1 180 ? -16.400 1.159 3.898 1.00 85.12 180 GLY A O 1
ATOM 1376 N N . LEU A 1 181 ? -14.621 2.421 4.343 1.00 84.50 181 LEU A N 1
ATOM 1377 C CA . LEU A 1 181 ? -13.662 1.331 4.115 1.00 84.50 181 LEU A CA 1
ATOM 1378 C C . LEU A 1 181 ? -13.840 0.163 5.102 1.00 84.50 181 LEU A C 1
ATOM 1380 O O . LEU A 1 181 ? -13.582 -0.990 4.752 1.00 84.50 181 LEU A O 1
ATOM 1384 N N . GLY A 1 182 ? -14.309 0.435 6.323 1.00 83.50 182 GLY A N 1
ATOM 1385 C CA . GLY A 1 182 ? -14.676 -0.586 7.304 1.00 83.50 182 GLY A CA 1
ATOM 1386 C C . GLY A 1 182 ? -15.817 -1.491 6.832 1.00 83.50 182 GLY A C 1
ATOM 1387 O O . GLY A 1 182 ? -15.767 -2.698 7.069 1.00 83.50 182 GLY A O 1
ATOM 1388 N N . MET A 1 183 ? -16.791 -0.948 6.093 1.00 86.50 183 MET A N 1
ATOM 1389 C CA . MET A 1 183 ? -17.917 -1.713 5.536 1.00 86.50 183 MET A CA 1
ATOM 1390 C C . MET A 1 183 ? -17.499 -2.714 4.451 1.00 86.50 183 MET A C 1
ATOM 1392 O O . MET A 1 183 ? -18.184 -3.713 4.241 1.00 86.50 183 MET A O 1
ATOM 1396 N N . LEU A 1 184 ? -16.364 -2.482 3.782 1.00 85.31 184 LEU A N 1
ATOM 1397 C CA . LEU A 1 184 ? -15.818 -3.393 2.769 1.00 85.31 184 LEU A CA 1
ATOM 1398 C C . LEU A 1 184 ? -15.137 -4.632 3.374 1.00 85.31 184 LEU A C 1
ATOM 1400 O O . LEU A 1 184 ? -14.727 -5.536 2.641 1.00 85.31 184 LEU A O 1
ATOM 1404 N N . ARG A 1 185 ? -14.996 -4.705 4.704 1.00 81.94 185 ARG A N 1
ATOM 1405 C CA . ARG A 1 185 ? -14.359 -5.842 5.375 1.00 81.94 185 ARG A CA 1
ATOM 1406 C C . ARG A 1 185 ? -15.230 -7.094 5.248 1.00 81.94 185 ARG A C 1
ATOM 1408 O O . ARG A 1 185 ? -16.390 -7.125 5.651 1.00 81.94 185 ARG A O 1
ATOM 1415 N N . SER A 1 186 ? -14.640 -8.175 4.740 1.00 75.94 186 SER A N 1
ATOM 1416 C CA . SER A 1 186 ? -15.299 -9.481 4.704 1.00 75.94 186 SER A CA 1
ATOM 1417 C C . SER A 1 186 ? -15.552 -10.000 6.119 1.00 75.94 186 SER A C 1
ATOM 1419 O O . SER A 1 186 ? -14.647 -9.968 6.957 1.00 75.94 186 SER A O 1
ATOM 1421 N N . ARG A 1 187 ? -16.735 -10.569 6.367 1.00 80.25 187 ARG A N 1
ATOM 1422 C CA . ARG A 1 187 ? -17.026 -11.241 7.640 1.00 80.25 187 ARG A CA 1
ATOM 1423 C C . ARG A 1 187 ? -16.077 -12.435 7.846 1.00 80.25 187 ARG A C 1
ATOM 1425 O O . ARG A 1 187 ? -15.904 -13.221 6.908 1.00 80.25 187 ARG A O 1
ATOM 1432 N N . PRO A 1 188 ? -15.487 -12.607 9.042 1.00 80.94 188 PRO A N 1
ATOM 1433 C CA . PRO A 1 188 ? -14.594 -13.727 9.320 1.00 80.94 188 PRO A CA 1
ATOM 1434 C C . PRO A 1 188 ? -15.358 -15.052 9.216 1.00 80.94 188 PRO A C 1
ATOM 1436 O O . PRO A 1 188 ? -16.387 -15.247 9.865 1.00 80.94 188 PRO A O 1
ATOM 1439 N N . ARG A 1 189 ? -14.864 -15.964 8.371 1.00 80.94 189 ARG A N 1
ATOM 1440 C CA . ARG A 1 189 ? -15.460 -17.299 8.161 1.00 80.94 189 ARG A CA 1
ATOM 1441 C C . ARG A 1 189 ? -14.688 -18.405 8.880 1.00 80.94 189 ARG A C 1
ATOM 1443 O O . ARG A 1 189 ? -15.290 -19.385 9.301 1.00 80.94 189 ARG A O 1
ATOM 1450 N N . ILE A 1 190 ? -13.376 -18.235 9.031 1.00 85.19 190 ILE A N 1
ATOM 1451 C CA . ILE A 1 190 ? -12.450 -19.228 9.591 1.00 85.19 190 ILE A CA 1
ATOM 1452 C C . ILE A 1 190 ? -12.094 -18.830 11.027 1.00 85.19 190 ILE A C 1
ATOM 1454 O O . ILE A 1 190 ? -12.097 -17.648 11.360 1.00 85.19 190 ILE A O 1
ATOM 1458 N N . GLY A 1 191 ? -11.819 -19.813 11.889 1.00 85.44 191 GLY A N 1
ATOM 1459 C CA . GLY A 1 191 ? -11.292 -19.563 13.235 1.00 85.44 191 GLY A CA 1
ATOM 1460 C C . GLY A 1 191 ? -12.290 -18.970 14.231 1.00 85.44 191 GLY A C 1
ATOM 1461 O O . GLY A 1 191 ? -11.888 -18.362 15.223 1.00 85.44 191 GLY A O 1
ATOM 1462 N N . ARG A 1 192 ? -13.600 -19.135 13.990 1.00 85.12 192 ARG A N 1
ATOM 1463 C CA . ARG A 1 192 ? -14.660 -18.668 14.907 1.00 85.12 192 ARG A CA 1
ATOM 1464 C C . ARG A 1 192 ? -14.598 -19.362 16.271 1.00 85.12 192 ARG A C 1
ATOM 1466 O O . ARG A 1 192 ? -14.942 -18.745 17.269 1.00 85.12 192 ARG A O 1
ATOM 1473 N N . THR A 1 193 ? -14.134 -20.610 16.297 1.00 88.06 193 THR A N 1
ATOM 1474 C CA . THR A 1 193 ? -13.977 -21.431 17.506 1.00 88.06 193 THR A CA 1
ATOM 1475 C C . THR A 1 193 ? -12.599 -21.308 18.149 1.00 88.06 193 THR A C 1
ATOM 1477 O O . THR A 1 193 ? -12.382 -21.864 19.220 1.00 88.06 193 THR A O 1
ATOM 1480 N N . TRP A 1 194 ? -11.653 -20.596 17.526 1.00 91.56 194 TRP A N 1
ATOM 1481 C CA . TRP A 1 194 ? -10.344 -20.386 18.133 1.00 91.56 194 TRP A CA 1
ATOM 1482 C C . TRP A 1 194 ? -10.501 -19.509 19.365 1.00 91.56 194 TRP A C 1
ATOM 1484 O O . TRP A 1 194 ? -11.045 -18.401 19.278 1.00 91.56 194 TRP A O 1
ATOM 1494 N N . ALA A 1 195 ? -10.013 -20.006 20.496 1.00 87.19 195 ALA A N 1
ATOM 1495 C CA . ALA A 1 195 ? -9.952 -19.218 21.707 1.00 87.19 195 ALA A CA 1
ATOM 1496 C C . ALA A 1 195 ? -8.987 -18.039 21.484 1.00 87.19 195 ALA A C 1
ATOM 1498 O O . ALA A 1 195 ? -7.851 -18.195 21.041 1.00 87.19 195 ALA A O 1
ATOM 1499 N N . ALA A 1 196 ? -9.490 -16.828 21.711 1.00 83.31 196 ALA A N 1
ATOM 1500 C CA . ALA A 1 196 ? -8.723 -15.595 21.540 1.00 83.31 196 ALA A CA 1
ATOM 1501 C C . ALA A 1 196 ? -8.009 -15.185 22.836 1.00 83.31 196 ALA A C 1
ATOM 1503 O O . ALA A 1 196 ? -7.050 -14.427 22.799 1.00 83.31 196 ALA A O 1
ATOM 1504 N N . VAL A 1 197 ? -8.467 -15.701 23.979 1.00 85.50 197 VAL A N 1
ATOM 1505 C CA . VAL A 1 197 ? -7.933 -15.373 25.300 1.00 85.50 197 VAL A CA 1
ATOM 1506 C C . VAL A 1 197 ? -7.137 -16.570 25.798 1.00 85.50 197 VAL A C 1
ATOM 1508 O O . VAL A 1 197 ? -7.700 -17.551 26.274 1.00 85.50 197 VAL A O 1
ATOM 1511 N N . HIS A 1 198 ? -5.818 -16.486 25.655 1.00 79.50 198 HIS A N 1
ATOM 1512 C CA . HIS A 1 198 ? -4.874 -17.483 26.149 1.00 79.50 198 HIS A CA 1
ATOM 1513 C C . HIS A 1 198 ? -3.730 -16.806 26.899 1.00 79.50 198 HIS A C 1
ATOM 1515 O O . HIS A 1 198 ? -3.320 -15.700 26.558 1.00 79.50 198 HIS A O 1
ATOM 1521 N N . GLY A 1 199 ? -3.177 -17.505 27.889 1.00 78.81 199 GLY A N 1
ATOM 1522 C CA . GLY A 1 199 ? -2.026 -17.039 28.657 1.00 78.81 199 GLY A CA 1
ATOM 1523 C C . GLY A 1 199 ? -2.390 -16.443 30.016 1.00 78.81 199 GLY A C 1
ATOM 1524 O O . GLY A 1 199 ? -3.542 -16.113 30.301 1.00 78.81 199 GLY A O 1
ATOM 1525 N N . ARG A 1 200 ? -1.375 -16.352 30.882 1.00 83.44 200 ARG A N 1
ATOM 1526 C CA . ARG A 1 200 ? -1.507 -15.866 32.265 1.00 83.44 200 ARG A CA 1
ATOM 1527 C C . ARG A 1 200 ? -1.299 -14.358 32.390 1.00 83.44 200 ARG A C 1
ATOM 1529 O O . ARG A 1 200 ? -1.845 -13.753 33.304 1.00 83.44 200 ARG A O 1
ATOM 1536 N N . SER A 1 201 ? -0.516 -13.752 31.494 1.00 91.50 201 SER A N 1
ATOM 1537 C CA . SER A 1 201 ? -0.267 -12.309 31.506 1.00 91.50 201 SER A CA 1
ATOM 1538 C C . SER A 1 201 ? -1.183 -11.594 30.516 1.00 91.50 201 SER A C 1
ATOM 1540 O O . SER A 1 201 ? -1.453 -12.099 29.423 1.00 91.50 201 SER A O 1
ATOM 1542 N N . ARG A 1 202 ? -1.618 -10.381 30.874 1.00 89.06 202 ARG A N 1
ATOM 1543 C CA . ARG A 1 202 ? -2.480 -9.558 30.014 1.00 89.06 202 ARG A CA 1
ATOM 1544 C C . ARG A 1 202 ? -1.842 -9.312 28.641 1.00 89.06 202 ARG A C 1
ATOM 1546 O O . ARG A 1 202 ? -2.529 -9.355 27.634 1.00 89.06 202 ARG A O 1
ATOM 1553 N N . LEU A 1 203 ? -0.520 -9.129 28.597 1.00 89.31 203 LEU A N 1
ATOM 1554 C CA . LEU A 1 203 ? 0.234 -8.917 27.357 1.00 89.31 203 LEU A CA 1
ATOM 1555 C C . LEU A 1 203 ? 0.094 -10.110 26.410 1.00 89.31 203 LEU A C 1
ATOM 1557 O O . LEU A 1 203 ? -0.231 -9.927 25.241 1.00 89.31 203 LEU A O 1
ATOM 1561 N N . THR A 1 204 ? 0.283 -11.333 26.920 1.00 90.75 204 THR A N 1
ATOM 1562 C CA . THR A 1 204 ? 0.116 -12.539 26.096 1.00 90.75 204 THR A CA 1
ATOM 1563 C C . THR A 1 204 ? -1.320 -12.691 25.606 1.00 90.75 204 THR A C 1
ATOM 1565 O O . THR A 1 204 ? -1.521 -12.993 24.434 1.00 90.75 204 THR A O 1
ATOM 1568 N N . GLN A 1 205 ? -2.310 -12.396 26.453 1.00 91.81 205 GLN A N 1
ATOM 1569 C CA . GLN A 1 205 ? -3.721 -12.445 26.067 1.00 91.81 205 GLN A CA 1
ATOM 1570 C C . GLN A 1 205 ? -4.036 -11.461 24.938 1.00 91.81 205 GLN A C 1
ATOM 1572 O O . GLN A 1 205 ? -4.674 -11.855 23.967 1.00 91.81 205 GLN A O 1
ATOM 1577 N N . THR A 1 206 ? -3.552 -10.219 25.025 1.00 93.12 206 THR A N 1
ATOM 1578 C CA . THR A 1 206 ? -3.732 -9.208 23.974 1.00 93.12 206 THR A CA 1
ATOM 1579 C C . THR A 1 206 ? -3.027 -9.601 22.678 1.00 93.12 206 THR A C 1
ATOM 1581 O O . THR A 1 206 ? -3.628 -9.550 21.610 1.00 93.12 206 THR A O 1
ATOM 1584 N N . LEU A 1 207 ? -1.780 -10.071 22.759 1.00 94.06 207 LEU A N 1
ATOM 1585 C CA . LEU A 1 207 ? -1.033 -10.512 21.582 1.00 94.06 207 LEU A CA 1
ATOM 1586 C C . LEU A 1 207 ? -1.743 -11.667 20.858 1.00 94.06 207 LEU A C 1
ATOM 1588 O O . LEU A 1 207 ? -1.876 -11.643 19.634 1.00 94.06 207 LEU A O 1
ATOM 1592 N N . PHE A 1 208 ? -2.211 -12.675 21.601 1.00 93.06 208 PHE A N 1
ATOM 1593 C CA . PHE A 1 208 ? -2.937 -13.801 21.017 1.00 93.06 208 PHE A CA 1
ATOM 1594 C C . PHE A 1 208 ? -4.312 -13.395 20.490 1.00 93.06 208 PHE A C 1
ATOM 1596 O O . PHE A 1 208 ? -4.714 -13.905 19.444 1.00 93.06 208 PHE A O 1
ATOM 1603 N N . SER A 1 209 ? -5.021 -12.478 21.155 1.00 92.81 209 SER A N 1
ATOM 1604 C CA . SER A 1 209 ? -6.325 -12.020 20.673 1.00 92.81 209 SER A CA 1
ATOM 1605 C C . SER A 1 209 ? -6.193 -11.243 19.363 1.00 92.81 209 SER A C 1
ATOM 1607 O O . SER A 1 209 ? -6.948 -11.517 18.427 1.00 92.81 209 SER A O 1
ATOM 1609 N N . ASP A 1 210 ? -5.184 -10.375 19.249 1.00 94.88 210 ASP A N 1
ATOM 1610 C CA . ASP A 1 210 ? -4.881 -9.629 18.027 1.00 94.88 210 ASP A CA 1
ATOM 1611 C C . ASP A 1 210 ? -4.450 -10.573 16.899 1.00 94.88 210 ASP A C 1
ATOM 1613 O O . ASP A 1 210 ? -4.933 -10.466 15.767 1.00 94.88 210 ASP A O 1
ATOM 1617 N N . LEU A 1 211 ? -3.594 -11.556 17.206 1.00 93.94 211 LEU A N 1
ATOM 1618 C CA . LEU A 1 211 ? -3.135 -12.546 16.234 1.00 93.94 211 LEU A CA 1
ATOM 1619 C C . LEU A 1 211 ? -4.304 -13.397 15.719 1.00 93.94 211 LEU A C 1
ATOM 1621 O O . LEU A 1 211 ? -4.476 -13.557 14.510 1.00 93.94 211 LEU A O 1
ATOM 1625 N N . VAL A 1 212 ? -5.149 -13.909 16.618 1.00 94.06 212 VAL A N 1
ATOM 1626 C CA . VAL A 1 212 ? -6.368 -14.648 16.258 1.00 94.06 212 VAL A CA 1
ATOM 1627 C C . VAL A 1 212 ? -7.313 -13.760 15.448 1.00 94.06 212 VAL A C 1
ATOM 1629 O O . VAL A 1 212 ? -7.873 -14.221 14.451 1.00 94.06 212 VAL A O 1
ATOM 1632 N N . GLY A 1 213 ? -7.456 -12.486 15.818 1.00 91.62 213 GLY A N 1
ATOM 1633 C CA . GLY A 1 213 ? -8.231 -11.490 15.079 1.00 91.62 213 GLY A CA 1
ATOM 1634 C C . GLY A 1 213 ? -7.769 -11.350 13.629 1.00 91.62 213 GLY A C 1
ATOM 1635 O O . GLY A 1 213 ? -8.580 -11.490 12.709 1.00 91.62 213 GLY A O 1
ATOM 1636 N N . ALA A 1 214 ? -6.464 -11.175 13.410 1.00 92.25 214 ALA A N 1
ATOM 1637 C CA . ALA A 1 214 ? -5.880 -11.106 12.074 1.00 92.25 214 ALA A CA 1
ATOM 1638 C C . ALA A 1 214 ? -6.098 -12.416 11.291 1.00 92.25 214 ALA A C 1
ATOM 1640 O O . ALA A 1 214 ? -6.603 -12.396 10.161 1.00 92.25 214 ALA A O 1
ATOM 1641 N N . MET A 1 215 ? -5.796 -13.567 11.905 1.00 92.44 215 MET A N 1
ATOM 1642 C CA . MET A 1 215 ? -5.870 -14.885 11.261 1.00 92.44 215 MET A CA 1
ATOM 1643 C C . MET A 1 215 ? -7.303 -15.340 10.926 1.00 92.44 215 MET A C 1
ATOM 1645 O O . MET A 1 215 ? -7.489 -16.110 9.984 1.00 92.44 215 MET A O 1
ATOM 1649 N N . ARG A 1 216 ? -8.337 -14.831 11.614 1.00 92.19 216 ARG A N 1
ATOM 1650 C CA . ARG A 1 216 ? -9.758 -15.051 11.253 1.00 92.19 216 ARG A CA 1
ATOM 1651 C C . ARG A 1 216 ? -10.130 -14.476 9.880 1.00 92.19 216 ARG A C 1
ATOM 1653 O O . ARG A 1 216 ? -11.142 -14.863 9.286 1.00 92.19 216 ARG A O 1
ATOM 1660 N N . SER A 1 217 ? -9.297 -13.577 9.355 1.00 89.38 217 SER A N 1
ATOM 1661 C CA . SER A 1 217 ? -9.367 -13.036 7.998 1.00 89.38 217 SER A CA 1
ATOM 1662 C C . SER A 1 217 ? -8.109 -13.419 7.205 1.00 89.38 217 SER A C 1
ATOM 1664 O O . SER A 1 217 ? -7.306 -12.549 6.872 1.00 89.38 217 SER A O 1
ATOM 1666 N N . PRO A 1 218 ? -7.910 -14.711 6.868 1.00 88.12 218 PRO A N 1
ATOM 1667 C CA . PRO A 1 218 ? -6.631 -15.205 6.349 1.00 88.12 218 PRO A CA 1
ATOM 1668 C C . PRO A 1 218 ? -6.212 -14.485 5.073 1.00 88.12 218 PRO A C 1
ATOM 1670 O O . PRO A 1 218 ? -5.033 -14.229 4.865 1.00 88.12 218 PRO A O 1
ATOM 1673 N N . GLY A 1 219 ? -7.186 -14.076 4.258 1.00 87.38 219 GLY A N 1
ATOM 1674 C CA . GLY A 1 219 ? -6.882 -13.318 3.065 1.00 87.38 219 GLY A CA 1
ATOM 1675 C C . GLY A 1 219 ? -6.356 -11.909 3.331 1.00 87.38 219 GLY A C 1
ATOM 1676 O O . GLY A 1 219 ? -5.394 -11.469 2.710 1.00 87.38 219 GLY A O 1
ATOM 1677 N N . ARG A 1 220 ? -6.938 -11.212 4.308 1.00 90.00 220 ARG A N 1
ATOM 1678 C CA . ARG A 1 220 ? -6.450 -9.900 4.733 1.00 90.00 220 ARG A CA 1
ATOM 1679 C C . ARG A 1 220 ? -5.092 -10.039 5.425 1.00 90.00 220 ARG A C 1
ATOM 1681 O O . ARG A 1 220 ? -4.200 -9.261 5.123 1.00 90.00 220 ARG A O 1
ATOM 1688 N N . CYS A 1 221 ? -4.918 -11.054 6.272 1.00 92.81 221 CYS A N 1
ATOM 1689 C CA . CYS A 1 221 ? -3.644 -11.372 6.921 1.00 92.81 221 CYS A CA 1
ATOM 1690 C C . CYS A 1 221 ? -2.533 -11.642 5.895 1.00 92.81 221 CYS A C 1
ATOM 1692 O O . CYS A 1 221 ? -1.482 -11.012 5.955 1.00 92.81 221 CYS A O 1
ATOM 1694 N N . GLY A 1 222 ? -2.794 -12.499 4.902 1.00 92.56 222 GLY A N 1
ATOM 1695 C CA . GLY A 1 222 ? -1.843 -12.830 3.842 1.00 92.56 222 GLY A CA 1
ATOM 1696 C C . GLY A 1 222 ? -1.467 -11.626 2.978 1.00 92.56 222 GLY A C 1
ATOM 1697 O O . GLY A 1 222 ? -0.283 -11.351 2.816 1.00 92.56 222 GLY A O 1
ATOM 1698 N N . VAL A 1 223 ? -2.449 -10.863 2.470 1.00 92.12 223 VAL A N 1
ATOM 1699 C CA . VAL A 1 223 ? -2.164 -9.634 1.697 1.00 92.12 223 VAL A CA 1
ATOM 1700 C C . VAL A 1 223 ? -1.430 -8.603 2.552 1.00 92.12 223 VAL A C 1
ATOM 1702 O O . VAL A 1 223 ? -0.487 -7.988 2.069 1.00 92.12 223 VAL A O 1
ATOM 1705 N N . GLY A 1 224 ? -1.834 -8.424 3.813 1.00 95.00 224 GLY A N 1
ATOM 1706 C CA . GLY A 1 224 ? -1.189 -7.501 4.744 1.00 95.00 224 GLY A CA 1
ATOM 1707 C C . GLY A 1 224 ? 0.276 -7.855 4.971 1.00 95.00 224 GLY A C 1
ATOM 1708 O O . GLY A 1 224 ? 1.138 -6.998 4.808 1.00 95.00 224 GLY A O 1
ATOM 1709 N N . LEU A 1 225 ? 0.564 -9.130 5.251 1.00 95.75 225 LEU A N 1
ATOM 1710 C CA . LEU A 1 225 ? 1.927 -9.626 5.426 1.00 95.75 225 LEU A CA 1
ATOM 1711 C C . LEU A 1 225 ? 2.756 -9.430 4.155 1.00 95.75 225 LEU A C 1
ATOM 1713 O O . LEU A 1 225 ? 3.831 -8.845 4.217 1.00 95.75 225 LEU A O 1
ATOM 1717 N N . LEU A 1 226 ? 2.244 -9.861 2.998 1.00 94.31 226 LEU A N 1
ATOM 1718 C CA . LEU A 1 226 ? 2.936 -9.711 1.716 1.00 94.31 226 LEU A CA 1
ATOM 1719 C C . LEU A 1 226 ? 3.204 -8.242 1.374 1.00 94.31 226 LEU A C 1
ATOM 1721 O O . LEU A 1 226 ? 4.291 -7.920 0.908 1.00 94.31 226 LEU A O 1
ATOM 1725 N N . ALA A 1 227 ? 2.252 -7.345 1.638 1.00 96.12 227 ALA A N 1
ATOM 1726 C CA . ALA A 1 227 ? 2.432 -5.913 1.439 1.00 96.12 227 ALA A CA 1
ATOM 1727 C C . ALA A 1 227 ? 3.467 -5.330 2.413 1.00 96.12 227 ALA A C 1
ATOM 1729 O O . ALA A 1 227 ? 4.314 -4.549 1.994 1.00 96.12 227 ALA A O 1
ATOM 1730 N N . THR A 1 228 ? 3.473 -5.730 3.688 1.00 97.19 228 THR A N 1
ATOM 1731 C CA . THR A 1 228 ? 4.492 -5.267 4.642 1.00 97.19 228 THR A CA 1
ATOM 1732 C C . THR A 1 228 ? 5.891 -5.744 4.257 1.00 97.19 228 THR A C 1
ATOM 1734 O O . THR A 1 228 ? 6.801 -4.922 4.165 1.00 97.19 228 THR A O 1
ATOM 1737 N N . LEU A 1 229 ? 6.059 -7.039 3.970 1.00 95.75 229 LEU A N 1
ATOM 1738 C CA . LEU A 1 229 ? 7.341 -7.603 3.535 1.00 95.75 229 LEU A CA 1
ATOM 1739 C C . LEU A 1 229 ? 7.795 -6.985 2.207 1.00 95.75 229 LEU A C 1
ATOM 1741 O O . LEU A 1 229 ? 8.934 -6.539 2.089 1.00 95.75 229 LEU A O 1
ATOM 1745 N N . GLY A 1 230 ? 6.894 -6.901 1.225 1.00 93.38 230 GLY A N 1
ATOM 1746 C CA . GLY A 1 230 ? 7.166 -6.328 -0.090 1.00 93.38 230 GLY A CA 1
ATOM 1747 C C . GLY A 1 230 ? 7.507 -4.840 -0.029 1.00 93.38 230 GLY A C 1
ATOM 1748 O O . GLY A 1 230 ? 8.464 -4.413 -0.663 1.00 93.38 230 GLY A O 1
ATOM 1749 N N . GLY A 1 231 ? 6.792 -4.051 0.776 1.00 96.12 231 GLY A N 1
ATOM 1750 C CA . GLY A 1 231 ? 7.068 -2.625 0.960 1.00 96.12 231 GLY A CA 1
ATOM 1751 C C . GLY A 1 231 ? 8.442 -2.370 1.581 1.00 96.12 231 GLY A C 1
ATOM 1752 O O . GLY A 1 231 ? 9.205 -1.551 1.069 1.00 96.12 231 GLY A O 1
ATOM 1753 N N . VAL A 1 232 ? 8.799 -3.126 2.626 1.00 95.56 232 VAL A N 1
ATOM 1754 C CA . VAL A 1 232 ? 10.135 -3.059 3.244 1.00 95.56 232 VAL A CA 1
ATOM 1755 C C . VAL A 1 232 ? 11.223 -3.527 2.273 1.00 95.56 232 VAL A C 1
ATOM 1757 O O . VAL A 1 232 ? 12.250 -2.868 2.145 1.00 95.56 232 VAL A O 1
ATOM 1760 N N . THR A 1 233 ? 10.963 -4.590 1.513 1.00 93.00 233 THR A N 1
ATOM 1761 C CA . THR A 1 233 ? 11.859 -5.079 0.454 1.00 93.00 233 THR A CA 1
ATOM 1762 C C . THR A 1 233 ? 12.106 -4.010 -0.617 1.00 93.00 233 THR A C 1
ATOM 1764 O O . THR A 1 233 ? 13.251 -3.771 -0.992 1.00 93.00 233 THR A O 1
ATOM 1767 N N . VAL A 1 234 ? 11.060 -3.309 -1.074 1.00 93.25 234 VAL A N 1
ATOM 1768 C CA . VAL A 1 234 ? 11.171 -2.201 -2.042 1.00 93.25 234 VAL A CA 1
ATOM 1769 C C . VAL A 1 234 ? 12.002 -1.048 -1.479 1.00 93.25 234 VAL A C 1
ATOM 1771 O O . VAL A 1 234 ? 12.857 -0.521 -2.190 1.00 93.25 234 VAL A O 1
ATOM 1774 N N . ILE A 1 235 ? 11.811 -0.683 -0.205 1.00 93.56 235 ILE A N 1
ATOM 1775 C CA . ILE A 1 235 ? 12.658 0.317 0.463 1.00 93.56 235 ILE A CA 1
ATOM 1776 C C . ILE A 1 235 ? 14.125 -0.127 0.417 1.00 93.56 235 ILE A C 1
ATOM 1778 O O . ILE A 1 235 ? 14.985 0.649 0.009 1.00 93.56 235 ILE A O 1
ATOM 1782 N N . SER A 1 236 ? 14.431 -1.374 0.768 1.00 91.12 236 SER A N 1
ATOM 1783 C CA . SER A 1 236 ? 15.812 -1.870 0.769 1.00 91.12 236 SER A CA 1
ATOM 1784 C C . SER A 1 236 ? 16.433 -1.923 -0.627 1.00 91.12 236 SER A C 1
ATOM 1786 O O . SER A 1 236 ? 17.579 -1.512 -0.792 1.00 91.12 236 SER A O 1
ATOM 1788 N N . PHE A 1 237 ? 15.680 -2.339 -1.650 1.00 88.31 237 PHE A N 1
ATOM 1789 C CA . PHE A 1 237 ? 16.156 -2.295 -3.037 1.00 88.31 237 PHE A CA 1
ATOM 1790 C C . PHE A 1 237 ? 16.386 -0.880 -3.540 1.00 88.31 237 PHE A C 1
ATOM 1792 O O . PHE A 1 237 ? 17.330 -0.650 -4.294 1.00 88.31 237 PHE A O 1
ATOM 1799 N N . SER A 1 238 ? 15.566 0.078 -3.110 1.00 90.31 238 SER A N 1
ATOM 1800 C CA . SER A 1 238 ? 15.720 1.463 -3.544 1.00 90.31 238 SER A CA 1
ATOM 1801 C C . SER A 1 238 ? 17.071 2.065 -3.140 1.00 90.31 238 SER A C 1
ATOM 1803 O O . SER A 1 238 ? 17.600 2.893 -3.871 1.00 90.31 238 SER A O 1
ATOM 1805 N N . LEU A 1 239 ? 17.691 1.572 -2.060 1.00 85.19 239 LEU A N 1
ATOM 1806 C CA . LEU A 1 239 ? 19.048 1.953 -1.642 1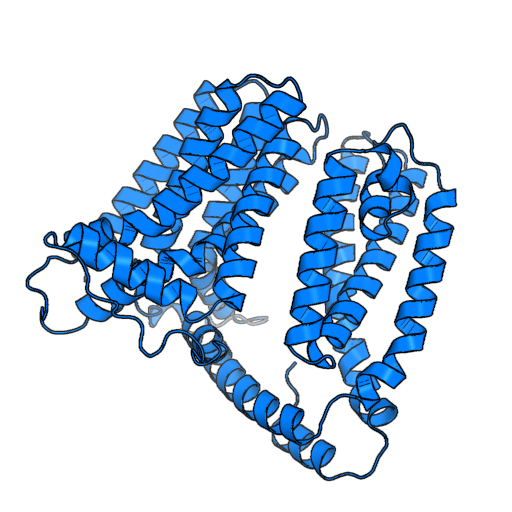.00 85.19 239 LEU A CA 1
ATOM 1807 C C . LEU A 1 239 ? 20.140 1.462 -2.599 1.00 85.19 239 LEU A C 1
ATOM 1809 O O . LEU A 1 239 ? 21.252 1.985 -2.595 1.00 85.19 239 LEU A O 1
ATOM 1813 N N . SER A 1 240 ? 19.836 0.451 -3.413 1.00 83.00 240 SER A N 1
ATOM 1814 C CA . SER A 1 240 ? 20.750 -0.047 -4.439 1.00 83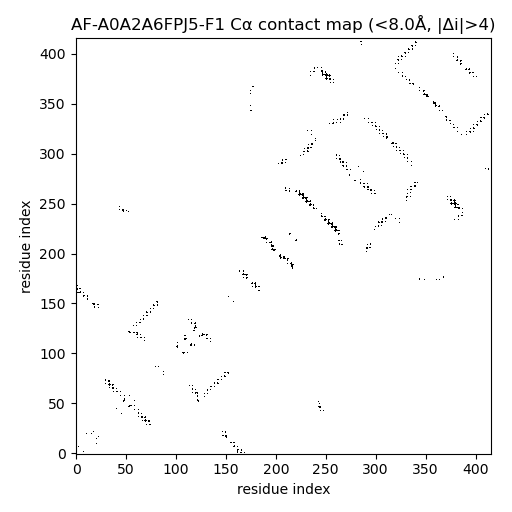.00 240 SER A CA 1
ATOM 1815 C C . SER A 1 240 ? 20.646 0.723 -5.752 1.00 83.00 240 SER A C 1
ATOM 1817 O O . SER A 1 240 ? 21.548 0.609 -6.582 1.00 83.00 240 SER A O 1
ATOM 1819 N N . LEU A 1 241 ? 19.588 1.518 -5.938 1.00 82.69 241 LEU A N 1
ATOM 1820 C CA . LEU A 1 241 ? 19.400 2.338 -7.128 1.00 82.69 241 LEU A CA 1
ATOM 1821 C C . LEU A 1 241 ? 20.290 3.582 -7.052 1.00 82.69 241 LEU A C 1
ATOM 1823 O O . LEU A 1 241 ? 20.211 4.365 -6.113 1.00 82.69 241 LEU A O 1
ATOM 1827 N N . THR A 1 242 ? 21.094 3.807 -8.087 1.00 71.38 242 THR A N 1
ATOM 1828 C CA . THR A 1 242 ? 21.917 5.021 -8.248 1.00 71.38 242 THR A CA 1
ATOM 1829 C C . THR A 1 242 ? 21.153 6.176 -8.908 1.00 71.38 242 THR A C 1
ATOM 1831 O O . THR A 1 242 ? 21.727 7.210 -9.234 1.00 71.38 242 THR A O 1
ATOM 1834 N N . THR A 1 243 ? 19.850 6.006 -9.137 1.00 75.75 243 THR A N 1
ATOM 1835 C CA . THR A 1 243 ? 19.014 6.935 -9.906 1.00 75.75 243 THR A CA 1
ATOM 1836 C C . THR A 1 243 ? 18.396 8.033 -9.041 1.00 75.75 243 THR A C 1
ATOM 1838 O O . THR A 1 243 ? 18.009 7.783 -7.899 1.00 75.75 243 THR A O 1
ATOM 1841 N N . SER A 1 244 ? 18.145 9.198 -9.644 1.00 84.38 244 SER A N 1
ATOM 1842 C CA . SER A 1 244 ? 17.441 10.351 -9.050 1.00 84.38 244 SER A CA 1
ATOM 1843 C C . SER A 1 244 ? 16.032 10.045 -8.509 1.00 84.38 244 SER A C 1
ATOM 1845 O O . SER A 1 244 ? 15.499 10.816 -7.714 1.00 84.38 244 SER A O 1
ATOM 1847 N N . VAL A 1 245 ? 15.439 8.908 -8.887 1.00 89.94 245 VAL A N 1
ATOM 1848 C CA . VAL A 1 245 ? 14.099 8.460 -8.467 1.00 89.94 245 VAL A CA 1
ATOM 1849 C C . VAL A 1 245 ? 14.098 7.460 -7.303 1.00 89.94 245 VAL A C 1
ATOM 1851 O O . VAL A 1 245 ? 13.029 7.004 -6.901 1.00 89.94 245 VAL A O 1
ATOM 1854 N N . ALA A 1 246 ? 15.258 7.110 -6.730 1.00 91.25 246 ALA A N 1
ATOM 1855 C CA . ALA A 1 246 ? 15.355 6.123 -5.645 1.00 91.25 246 ALA A CA 1
ATOM 1856 C C . ALA A 1 246 ? 14.424 6.451 -4.461 1.00 91.25 246 ALA A C 1
ATOM 1858 O O . ALA A 1 246 ? 13.697 5.589 -3.965 1.00 91.25 246 ALA A O 1
ATOM 1859 N N . TRP A 1 247 ? 14.363 7.726 -4.069 1.00 93.69 247 TRP A N 1
ATOM 1860 C CA . TRP A 1 247 ? 13.492 8.205 -2.994 1.00 93.69 247 TRP A CA 1
ATOM 1861 C C . TRP A 1 247 ? 12.001 7.950 -3.267 1.00 93.69 247 TRP A C 1
ATOM 1863 O O . TRP A 1 247 ? 11.252 7.689 -2.332 1.00 93.69 247 TRP A O 1
ATOM 1873 N N . MET A 1 248 ? 11.564 7.949 -4.531 1.00 94.81 248 MET A N 1
ATOM 1874 C CA . MET A 1 248 ? 10.164 7.707 -4.904 1.00 94.81 248 MET A CA 1
ATOM 1875 C C . MET A 1 248 ? 9.777 6.247 -4.651 1.00 94.81 248 MET A C 1
ATOM 1877 O O . MET A 1 248 ? 8.678 5.973 -4.167 1.00 94.81 248 MET A O 1
ATOM 1881 N N . PHE A 1 249 ? 10.701 5.311 -4.892 1.00 94.06 249 PHE A N 1
ATOM 1882 C CA . PHE A 1 249 ? 10.529 3.907 -4.516 1.00 94.06 249 PHE A CA 1
ATOM 1883 C C . PHE A 1 249 ? 10.546 3.719 -2.997 1.00 94.06 249 PHE A C 1
ATOM 1885 O O . PHE A 1 249 ? 9.713 2.981 -2.476 1.00 94.06 249 PHE A O 1
ATOM 1892 N N . GLY A 1 250 ? 11.415 4.437 -2.278 1.00 95.62 250 GLY A N 1
ATOM 1893 C CA . GLY A 1 250 ? 11.403 4.479 -0.812 1.00 95.62 250 GLY A CA 1
ATOM 1894 C C . GLY A 1 250 ? 10.063 4.943 -0.241 1.00 95.62 250 GLY A C 1
ATOM 1895 O O . GLY A 1 250 ? 9.482 4.294 0.628 1.00 95.62 250 GLY A O 1
ATOM 1896 N N . SER A 1 251 ? 9.533 6.037 -0.785 1.00 96.81 251 SER A N 1
ATOM 1897 C CA . SER A 1 251 ? 8.210 6.577 -0.474 1.00 96.81 251 SER A CA 1
ATOM 1898 C C . SER A 1 251 ? 7.089 5.574 -0.752 1.00 96.81 251 SER A C 1
ATOM 1900 O O . SER A 1 251 ? 6.272 5.305 0.130 1.00 96.81 251 SER A O 1
ATOM 1902 N N . ALA A 1 252 ? 7.057 4.984 -1.950 1.00 96.31 252 ALA A N 1
ATOM 1903 C CA . ALA A 1 252 ? 6.048 3.996 -2.321 1.00 96.31 252 ALA A CA 1
ATOM 1904 C C . ALA A 1 252 ? 6.125 2.747 -1.428 1.00 96.31 252 ALA A C 1
ATOM 1906 O O . ALA A 1 252 ? 5.104 2.293 -0.916 1.00 96.31 252 ALA A O 1
ATOM 1907 N N . GLY A 1 253 ? 7.330 2.230 -1.176 1.00 97.12 253 GLY A N 1
ATOM 1908 C CA . GLY A 1 253 ? 7.552 1.083 -0.301 1.00 97.12 253 GLY A CA 1
ATOM 1909 C C . GLY A 1 253 ? 7.101 1.344 1.138 1.00 97.12 253 GLY A C 1
ATOM 1910 O O . GLY A 1 253 ? 6.453 0.485 1.733 1.00 97.12 253 GLY A O 1
ATOM 1911 N N . ALA A 1 254 ? 7.334 2.546 1.675 1.00 98.00 254 ALA A N 1
ATOM 1912 C CA . ALA A 1 254 ? 6.864 2.926 3.008 1.00 98.00 254 ALA A CA 1
ATOM 1913 C C . ALA A 1 254 ? 5.338 3.037 3.093 1.00 98.00 254 ALA A C 1
ATOM 1915 O O . ALA A 1 254 ? 4.753 2.550 4.061 1.00 98.00 254 ALA A O 1
ATOM 1916 N N . VAL A 1 255 ? 4.679 3.588 2.067 1.00 98.06 255 VAL A N 1
ATOM 1917 C CA . VAL A 1 255 ? 3.209 3.609 1.985 1.00 98.06 255 VAL A CA 1
ATOM 1918 C C . VAL A 1 255 ? 2.651 2.189 1.914 1.00 98.06 255 VAL A C 1
ATOM 1920 O O . VAL A 1 255 ? 1.720 1.859 2.644 1.00 98.06 255 VAL A O 1
ATOM 1923 N N . VAL A 1 256 ? 3.228 1.319 1.082 1.00 97.88 256 VAL A N 1
ATOM 1924 C CA . VAL A 1 256 ? 2.800 -0.084 0.959 1.00 97.88 256 VAL A CA 1
ATOM 1925 C C . VAL A 1 256 ? 3.009 -0.833 2.279 1.00 97.88 256 VAL A C 1
ATOM 1927 O O . VAL A 1 256 ? 2.106 -1.545 2.725 1.00 97.88 256 VAL A O 1
ATOM 1930 N N . ALA A 1 257 ? 4.145 -0.621 2.950 1.00 97.88 257 ALA A N 1
ATOM 1931 C CA . ALA A 1 257 ? 4.431 -1.216 4.249 1.00 97.88 257 ALA A CA 1
ATOM 1932 C C . ALA A 1 257 ? 3.459 -0.724 5.328 1.00 97.88 257 ALA A C 1
ATOM 1934 O O . ALA A 1 257 ? 2.906 -1.541 6.068 1.00 97.88 257 ALA A O 1
ATOM 1935 N N . TYR A 1 258 ? 3.190 0.587 5.364 1.00 98.12 258 TYR A N 1
ATOM 1936 C CA . TYR A 1 258 ? 2.166 1.186 6.210 1.00 98.12 258 TYR A CA 1
ATOM 1937 C C . TYR A 1 258 ? 0.818 0.520 5.950 1.00 98.12 258 TYR A C 1
ATOM 1939 O O . TYR A 1 258 ? 0.250 -0.049 6.883 1.00 98.12 258 TYR A O 1
ATOM 1947 N N . LEU A 1 259 ? 0.335 0.502 4.700 1.00 96.75 259 LEU A N 1
ATOM 1948 C CA . LEU A 1 259 ? -0.941 -0.097 4.294 1.00 96.75 259 LEU A CA 1
ATOM 1949 C C . LEU A 1 259 ? -1.049 -1.572 4.709 1.00 96.75 259 LEU A C 1
ATOM 1951 O O . LEU A 1 259 ? -2.025 -1.933 5.370 1.00 96.75 259 LEU A O 1
ATOM 1955 N N . GLY A 1 260 ? -0.031 -2.384 4.415 1.00 96.56 260 GLY A N 1
ATOM 1956 C CA . GLY A 1 260 ? 0.025 -3.801 4.784 1.00 96.56 260 GLY A CA 1
ATOM 1957 C C . GLY A 1 260 ? -0.038 -4.039 6.292 1.00 96.56 260 GLY A C 1
ATOM 1958 O O . GLY A 1 260 ? -0.796 -4.892 6.764 1.00 96.56 260 GLY A O 1
ATOM 1959 N N . LEU A 1 261 ? 0.654 -3.200 7.069 1.00 97.31 261 LEU A N 1
ATOM 1960 C CA . LEU A 1 261 ? 0.724 -3.331 8.525 1.00 97.31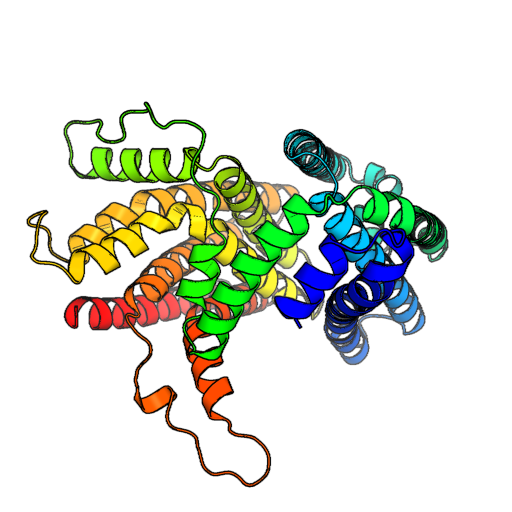 261 LEU A CA 1
ATOM 1961 C C . LEU A 1 261 ? -0.628 -3.074 9.210 1.00 97.31 261 LEU A C 1
ATOM 1963 O O . LEU A 1 261 ? -0.857 -3.516 10.334 1.00 97.31 261 LEU A O 1
ATOM 1967 N N . GLY A 1 262 ? -1.562 -2.409 8.523 1.00 95.00 262 GLY A N 1
ATOM 1968 C CA . GLY A 1 262 ? -2.880 -2.057 9.058 1.00 95.00 262 GLY A CA 1
ATOM 1969 C C . GLY A 1 262 ? -3.734 -3.249 9.492 1.00 95.00 262 GLY A C 1
ATOM 1970 O O . GLY A 1 262 ? -4.671 -3.081 10.263 1.00 95.00 262 GLY A O 1
ATOM 1971 N N . VAL A 1 263 ? -3.441 -4.458 9.008 1.00 94.06 263 VAL A N 1
ATOM 1972 C CA . VAL A 1 263 ? -4.133 -5.689 9.432 1.00 94.06 263 VAL A CA 1
ATOM 1973 C C . VAL A 1 263 ? -3.714 -6.110 10.834 1.00 94.06 263 VAL A C 1
ATOM 1975 O O . VAL A 1 263 ? -4.544 -6.528 11.632 1.00 94.06 263 VAL A O 1
ATOM 1978 N N . PHE A 1 264 ? -2.432 -5.951 11.135 1.00 96.62 264 PHE A N 1
ATOM 1979 C CA . PHE A 1 264 ? -1.833 -6.296 12.420 1.00 96.62 264 PHE A CA 1
ATOM 1980 C C . PHE A 1 264 ? -2.006 -5.183 13.457 1.00 96.62 264 PHE A C 1
ATOM 1982 O O . PHE A 1 264 ? -1.812 -5.411 14.641 1.00 96.62 264 PHE A O 1
ATOM 1989 N N . ALA A 1 265 ? -2.409 -3.992 13.010 1.00 96.38 265 ALA A N 1
ATOM 1990 C CA . ALA A 1 265 ? -2.673 -2.817 13.832 1.00 96.38 265 ALA A CA 1
ATOM 1991 C C . ALA A 1 265 ? -4.161 -2.636 14.210 1.00 96.38 265 ALA A C 1
ATOM 1993 O O . ALA A 1 265 ? -4.526 -1.598 14.762 1.00 96.38 265 ALA A O 1
ATOM 1994 N N . ASP A 1 266 ? -5.039 -3.610 13.926 1.00 93.12 266 ASP A N 1
ATOM 1995 C CA . ASP A 1 266 ? -6.466 -3.518 14.288 1.00 93.12 266 ASP A CA 1
ATOM 1996 C C . ASP A 1 266 ? -6.678 -3.394 15.813 1.00 93.12 266 ASP A C 1
ATOM 1998 O O . ASP A 1 266 ? -7.643 -2.757 16.237 1.00 93.12 266 ASP A O 1
ATOM 2002 N N . GLY A 1 267 ? -5.753 -3.908 16.633 1.00 94.44 267 GLY A N 1
ATOM 2003 C CA . GLY A 1 267 ? -5.765 -3.734 18.088 1.00 94.44 267 GLY A CA 1
ATOM 2004 C C . GLY A 1 267 ? -5.740 -2.265 18.530 1.00 94.44 267 GLY A C 1
ATOM 2005 O O . GLY A 1 267 ? -6.425 -1.890 19.478 1.00 94.44 267 GLY A O 1
ATOM 2006 N N . PHE A 1 268 ? -5.054 -1.380 17.794 1.00 95.69 268 PHE A N 1
ATOM 2007 C CA . PHE A 1 268 ? -5.088 0.054 18.102 1.00 95.69 268 PHE A CA 1
ATOM 2008 C C . PHE A 1 268 ? -6.463 0.682 17.842 1.00 95.69 268 PHE A C 1
ATOM 2010 O O . PHE A 1 268 ? -6.879 1.575 18.578 1.00 95.69 268 PHE A O 1
ATOM 2017 N N . ARG A 1 269 ? -7.198 0.208 16.824 1.00 91.00 269 ARG A N 1
ATOM 2018 C CA . ARG A 1 269 ? -8.582 0.651 16.574 1.00 91.00 269 ARG A CA 1
ATOM 2019 C C . ARG A 1 269 ? -9.500 0.187 17.695 1.00 91.00 269 ARG A C 1
ATOM 2021 O O . ARG A 1 269 ? -10.302 0.976 18.176 1.00 91.00 269 ARG A O 1
ATOM 2028 N N . HIS A 1 270 ? -9.327 -1.054 18.151 1.00 91.31 270 HIS A N 1
ATOM 2029 C CA . HIS A 1 270 ? -10.052 -1.553 19.314 1.00 91.31 270 HIS A CA 1
ATOM 2030 C C . HIS A 1 270 ? -9.764 -0.714 20.565 1.00 91.31 270 HIS A C 1
ATOM 2032 O O . HIS A 1 270 ? -10.697 -0.331 21.262 1.00 91.31 270 HIS A O 1
ATOM 2038 N N . ALA A 1 271 ? -8.497 -0.371 20.815 1.00 93.31 271 ALA A N 1
ATOM 2039 C CA . ALA A 1 271 ? -8.123 0.507 21.918 1.00 93.31 271 ALA A CA 1
ATOM 2040 C C . ALA A 1 271 ? -8.789 1.889 21.802 1.00 93.31 271 ALA A C 1
ATOM 2042 O O . ALA A 1 271 ? -9.334 2.374 22.785 1.00 93.31 271 ALA A O 1
ATOM 2043 N N . ALA A 1 272 ? -8.800 2.497 20.611 1.00 91.94 272 ALA A N 1
ATOM 2044 C CA . ALA A 1 272 ? -9.466 3.780 20.366 1.00 91.94 272 ALA A CA 1
ATOM 2045 C C . ALA A 1 272 ? -10.984 3.729 20.628 1.00 91.94 272 ALA A C 1
ATOM 2047 O O . ALA A 1 272 ? -11.556 4.642 21.220 1.00 91.94 272 ALA A O 1
ATOM 2048 N N . GLU A 1 273 ? -11.646 2.653 20.202 1.00 89.19 273 GLU A N 1
ATOM 2049 C CA . GLU A 1 273 ? -13.082 2.456 20.428 1.00 89.19 273 GLU A CA 1
ATOM 2050 C C . GLU A 1 273 ? -13.384 2.188 21.910 1.00 89.19 273 GLU A C 1
ATOM 2052 O O . GLU A 1 273 ? -14.337 2.738 22.458 1.00 89.19 273 GLU A O 1
ATOM 2057 N N . ALA A 1 274 ? -12.547 1.397 22.588 1.00 89.56 274 ALA A N 1
ATOM 2058 C CA . ALA A 1 274 ? -12.703 1.080 24.006 1.00 89.56 274 ALA A CA 1
ATOM 2059 C C . ALA A 1 274 ? -12.554 2.312 24.910 1.00 89.56 274 ALA A C 1
ATOM 2061 O O . ALA A 1 274 ? -13.170 2.357 25.972 1.00 89.56 274 ALA A O 1
ATOM 2062 N N . THR A 1 275 ? -11.777 3.315 24.490 1.00 85.69 275 THR A N 1
ATOM 2063 C CA . THR A 1 275 ? -11.621 4.571 25.240 1.00 85.69 275 THR A CA 1
ATOM 2064 C C . THR A 1 275 ? -12.839 5.488 25.165 1.00 85.69 275 THR A C 1
ATOM 2066 O O . THR A 1 275 ? -13.005 6.329 26.036 1.00 85.69 275 THR A O 1
ATOM 2069 N N . ALA A 1 276 ? -13.724 5.305 24.179 1.00 81.06 276 ALA A N 1
ATOM 2070 C CA . ALA A 1 276 ? -14.966 6.075 24.078 1.00 81.06 276 ALA A CA 1
ATOM 2071 C C . ALA A 1 276 ? -16.088 5.551 25.002 1.00 81.06 276 ALA A C 1
ATOM 2073 O O . ALA A 1 276 ? -17.130 6.192 25.135 1.00 81.06 276 ALA A O 1
ATOM 2074 N N . ALA A 1 277 ? -15.897 4.384 25.625 1.00 79.12 277 ALA A N 1
ATOM 2075 C CA . ALA A 1 277 ? -16.837 3.763 26.553 1.00 79.12 277 ALA A CA 1
ATOM 2076 C C . ALA A 1 277 ? -16.316 3.846 28.003 1.00 79.12 277 ALA A C 1
ATOM 2078 O O . ALA A 1 277 ? -15.116 4.041 28.214 1.00 79.12 277 ALA A O 1
ATOM 2079 N N . PRO A 1 278 ? -17.178 3.662 29.027 1.00 78.12 278 PRO A N 1
ATOM 2080 C CA . PRO A 1 278 ? -16.721 3.516 30.409 1.00 78.12 278 PRO A CA 1
ATOM 2081 C C . PRO A 1 278 ? -15.603 2.464 30.507 1.00 78.12 278 PRO A C 1
ATOM 2083 O O . PRO A 1 278 ? -15.656 1.474 29.777 1.00 78.12 278 PRO A O 1
ATOM 2086 N N . PRO A 1 279 ? -14.596 2.634 31.385 1.00 78.88 279 PRO A N 1
ATOM 2087 C CA . PRO A 1 279 ? -13.386 1.813 31.384 1.00 78.88 279 PRO A CA 1
ATOM 2088 C C . PRO A 1 279 ? -13.670 0.361 31.806 1.00 78.88 279 PRO A C 1
ATOM 2090 O O . PRO A 1 279 ? -13.473 -0.022 32.957 1.00 78.88 279 PRO A O 1
ATOM 2093 N N . LEU A 1 280 ? -14.091 -0.476 30.853 1.00 81.62 280 LEU A N 1
ATOM 2094 C CA . LEU A 1 280 ? -14.458 -1.881 31.079 1.00 81.62 280 LEU A CA 1
ATOM 2095 C C . LEU A 1 280 ? -13.260 -2.756 31.477 1.00 81.62 280 LEU A C 1
ATOM 2097 O O . LEU A 1 280 ? -13.425 -3.782 32.129 1.00 81.62 280 LEU A O 1
ATOM 2101 N N . TYR A 1 281 ? -12.048 -2.353 31.087 1.00 82.00 281 TYR A N 1
ATOM 2102 C CA . TYR A 1 281 ? -10.832 -3.153 31.264 1.00 82.00 281 TYR A CA 1
ATOM 2103 C C . TYR A 1 281 ? -9.938 -2.685 32.421 1.00 82.00 281 TYR A C 1
ATOM 2105 O O . TYR A 1 281 ? -8.915 -3.317 32.692 1.00 82.00 281 TYR A O 1
ATOM 2113 N N . GLY A 1 282 ? -10.276 -1.570 33.085 1.00 88.50 282 GLY A N 1
ATOM 2114 C CA . GLY A 1 282 ? -9.446 -0.989 34.150 1.00 88.50 282 GLY A CA 1
ATOM 2115 C C . GLY A 1 282 ? -8.026 -0.619 33.696 1.00 88.50 282 GLY A C 1
ATOM 2116 O O . GLY A 1 282 ? -7.086 -0.678 34.487 1.00 88.50 282 GLY A O 1
ATOM 2117 N N . LEU A 1 283 ? -7.853 -0.303 32.410 1.00 90.50 283 LEU A N 1
ATOM 2118 C CA . LEU A 1 283 ? -6.591 0.118 31.806 1.00 90.50 283 LEU A CA 1
ATOM 2119 C C . LEU A 1 283 ? -6.734 1.546 31.289 1.00 90.50 283 LEU A C 1
ATOM 2121 O O . LEU A 1 283 ? -7.767 1.911 30.734 1.00 90.50 283 LEU A O 1
ATOM 2125 N N . SER A 1 284 ? -5.674 2.336 31.434 1.00 91.69 284 SER A N 1
ATOM 2126 C CA . SER A 1 284 ? -5.596 3.650 30.788 1.00 91.69 284 SER A CA 1
ATOM 2127 C C . SER A 1 284 ? -5.470 3.515 29.258 1.00 91.69 284 SER A C 1
ATOM 2129 O O . SER A 1 2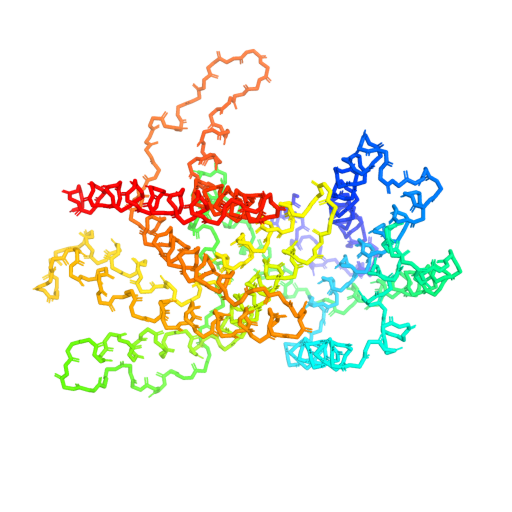84 ? -4.894 2.524 28.787 1.00 91.69 284 SER A O 1
ATOM 2131 N N . PRO A 1 285 ? -5.894 4.528 28.473 1.00 92.25 285 PRO A N 1
ATOM 2132 C CA . PRO A 1 285 ? -5.708 4.562 27.016 1.00 92.25 285 PRO A CA 1
ATOM 2133 C C . PRO A 1 285 ? -4.277 4.218 26.585 1.00 92.25 285 PRO A C 1
ATOM 2135 O O . PRO A 1 285 ? -4.044 3.390 25.707 1.00 92.25 285 PRO A O 1
ATOM 2138 N N . ARG A 1 286 ? -3.285 4.795 27.277 1.00 93.81 286 ARG A N 1
ATOM 2139 C CA . ARG A 1 286 ? -1.858 4.572 27.001 1.00 93.81 286 ARG A CA 1
ATOM 2140 C C . ARG A 1 286 ? -1.456 3.112 27.176 1.00 93.81 286 ARG A C 1
ATOM 2142 O O . ARG A 1 286 ? -0.740 2.574 26.338 1.00 93.81 286 ARG A O 1
ATOM 2149 N N . GLN A 1 287 ? -1.918 2.470 28.248 1.00 93.81 287 GLN A N 1
ATOM 2150 C CA . GLN A 1 287 ? -1.628 1.059 28.500 1.00 93.81 287 GLN A CA 1
ATOM 2151 C C . GLN A 1 287 ? -2.271 0.165 27.439 1.00 93.81 287 GLN A C 1
ATOM 2153 O O . GLN A 1 287 ? -1.601 -0.737 26.947 1.00 93.81 287 GLN A O 1
ATOM 2158 N N . MET A 1 288 ? -3.515 0.443 27.031 1.00 93.56 288 MET A N 1
ATOM 2159 C CA . MET A 1 288 ? -4.169 -0.312 25.955 1.00 93.56 288 MET A CA 1
ATOM 2160 C C . MET A 1 288 ? -3.381 -0.221 24.647 1.00 93.56 288 MET A C 1
ATOM 2162 O O . MET A 1 288 ? -3.075 -1.242 24.037 1.00 93.56 288 MET A O 1
ATOM 2166 N N . TYR A 1 289 ? -2.977 0.987 24.248 1.00 96.00 289 TYR A N 1
ATOM 2167 C CA . TYR A 1 289 ? -2.167 1.184 23.048 1.00 96.00 289 TYR A CA 1
ATOM 2168 C C . TYR A 1 289 ? -0.820 0.461 23.130 1.00 96.00 289 TYR A C 1
ATOM 2170 O O . TYR A 1 289 ? -0.448 -0.236 22.193 1.00 96.00 289 TYR A O 1
ATOM 2178 N N . LEU A 1 290 ? -0.102 0.555 24.254 1.00 95.62 290 LEU A N 1
ATOM 2179 C CA . LEU A 1 290 ? 1.163 -0.167 24.430 1.00 95.62 290 LEU A CA 1
ATOM 2180 C C . LEU A 1 290 ? 0.982 -1.686 24.316 1.00 95.62 290 LEU A C 1
ATOM 2182 O O . LEU A 1 290 ? 1.797 -2.356 23.687 1.00 95.62 290 LEU A O 1
ATOM 2186 N N . MET A 1 291 ? -0.102 -2.232 24.868 1.00 95.12 291 MET A N 1
ATOM 2187 C CA . MET A 1 291 ? -0.409 -3.660 24.775 1.00 95.12 291 MET A CA 1
ATOM 2188 C C . MET A 1 291 ? -0.762 -4.114 23.353 1.00 95.12 291 MET A C 1
ATOM 2190 O O . MET A 1 291 ? -0.392 -5.217 22.960 1.00 95.12 291 MET A O 1
ATOM 2194 N N . HIS A 1 292 ? -1.414 -3.265 22.562 1.00 96.56 292 HIS A N 1
ATOM 2195 C CA . HIS A 1 292 ? -1.736 -3.554 21.161 1.00 96.56 292 HIS A CA 1
ATOM 2196 C C . HIS A 1 292 ? -0.593 -3.223 20.181 1.00 96.56 292 HIS A C 1
ATOM 2198 O O . HIS A 1 292 ? -0.681 -3.534 18.995 1.00 96.56 292 HIS A O 1
ATOM 2204 N N . ALA A 1 293 ? 0.519 -2.646 20.653 1.00 97.25 293 ALA A N 1
ATOM 2205 C CA . ALA A 1 293 ? 1.691 -2.376 19.818 1.00 97.25 293 ALA A CA 1
ATOM 2206 C C . ALA A 1 293 ? 2.538 -3.628 19.532 1.00 97.25 293 ALA A C 1
ATOM 2208 O O . ALA A 1 293 ? 3.306 -3.643 18.569 1.00 97.25 293 ALA A O 1
ATOM 2209 N N . TYR A 1 294 ? 2.403 -4.694 20.326 1.00 96.12 294 TYR A N 1
ATOM 2210 C CA . TYR A 1 294 ? 3.259 -5.882 20.220 1.00 96.12 294 TYR A CA 1
ATOM 2211 C C . TYR A 1 294 ? 3.119 -6.620 18.885 1.00 96.12 294 TYR A C 1
ATOM 2213 O O . TYR A 1 294 ? 4.124 -6.969 18.269 1.00 96.12 294 TYR A O 1
ATOM 2221 N N . LEU A 1 295 ? 1.896 -6.843 18.398 1.00 96.75 295 LEU A N 1
ATOM 2222 C CA . LEU A 1 295 ? 1.700 -7.549 17.131 1.00 96.75 295 LEU A CA 1
ATOM 2223 C C . LEU A 1 295 ? 2.259 -6.775 15.918 1.00 96.75 295 LEU A C 1
ATOM 2225 O O . LEU A 1 295 ? 3.052 -7.357 15.173 1.00 96.75 295 LEU A O 1
ATOM 2229 N N . PRO A 1 296 ? 1.919 -5.487 15.693 1.00 97.81 296 PRO A N 1
ATOM 2230 C CA . PRO A 1 296 ? 2.462 -4.756 14.553 1.00 97.81 296 PRO A CA 1
ATOM 2231 C C . PRO A 1 296 ? 3.977 -4.535 14.674 1.00 97.81 296 PRO A C 1
ATOM 2233 O O . PRO A 1 296 ? 4.660 -4.576 13.655 1.00 97.81 296 PRO A O 1
ATOM 2236 N N . THR A 1 297 ? 4.537 -4.369 15.881 1.00 97.44 297 THR A N 1
ATOM 2237 C CA . THR A 1 297 ? 6.005 -4.294 16.050 1.00 97.44 297 THR A CA 1
ATOM 2238 C C . THR A 1 297 ? 6.701 -5.610 15.707 1.00 97.44 297 THR A C 1
ATOM 2240 O O . THR A 1 297 ? 7.728 -5.583 15.036 1.00 97.44 297 THR A O 1
ATOM 2243 N N . LEU A 1 298 ? 6.140 -6.761 16.090 1.00 96.44 298 LEU A N 1
ATOM 2244 C CA . LEU A 1 298 ? 6.689 -8.071 15.734 1.00 96.44 298 LEU A CA 1
ATOM 2245 C C . LEU A 1 298 ? 6.684 -8.279 14.215 1.00 96.44 298 LEU A C 1
ATOM 2247 O O . LEU A 1 298 ? 7.694 -8.689 13.646 1.00 96.44 298 LEU A O 1
ATOM 2251 N N . VAL A 1 299 ? 5.580 -7.953 13.537 1.00 97.19 299 VAL A N 1
ATOM 2252 C CA . VAL A 1 299 ? 5.499 -8.062 12.070 1.00 97.19 299 VAL A CA 1
ATOM 2253 C C . VAL A 1 299 ? 6.462 -7.094 11.383 1.00 97.19 299 VAL A C 1
ATOM 2255 O O . VAL A 1 299 ? 7.132 -7.478 10.426 1.00 97.19 299 VAL A O 1
ATOM 2258 N N . ALA A 1 300 ? 6.579 -5.864 11.887 1.00 96.62 300 ALA A N 1
ATOM 2259 C CA . ALA A 1 300 ? 7.561 -4.894 11.415 1.00 96.62 300 ALA A CA 1
ATOM 2260 C C . ALA A 1 300 ? 8.999 -5.419 11.571 1.00 96.62 300 ALA A C 1
ATOM 2262 O O . ALA A 1 300 ? 9.778 -5.341 10.623 1.00 96.62 300 ALA A O 1
ATOM 2263 N N . LEU A 1 301 ? 9.331 -6.028 12.714 1.00 95.06 301 LEU A N 1
ATOM 2264 C CA . LEU A 1 301 ? 10.640 -6.630 12.964 1.00 95.06 301 LEU A CA 1
ATOM 2265 C C . LEU A 1 301 ? 10.923 -7.791 11.998 1.00 95.06 301 LEU A C 1
ATOM 2267 O O . LEU A 1 301 ? 11.988 -7.826 11.385 1.00 95.06 301 LEU A O 1
ATOM 2271 N N . ILE A 1 302 ? 9.962 -8.696 11.781 1.00 95.19 302 ILE A N 1
ATOM 2272 C CA . ILE A 1 302 ? 10.092 -9.763 10.772 1.00 95.19 302 ILE A CA 1
ATOM 2273 C C . ILE A 1 302 ? 10.335 -9.160 9.383 1.00 95.19 302 ILE A C 1
ATOM 2275 O O . ILE A 1 302 ? 11.214 -9.619 8.653 1.00 95.19 302 ILE A O 1
ATOM 2279 N N . ALA A 1 303 ? 9.611 -8.096 9.028 1.00 94.69 303 ALA A N 1
ATOM 2280 C CA . ALA A 1 303 ? 9.807 -7.405 7.762 1.00 94.69 303 ALA A CA 1
ATOM 2281 C C . ALA A 1 303 ? 11.205 -6.783 7.648 1.00 94.69 303 ALA A C 1
ATOM 2283 O O . ALA A 1 303 ? 11.821 -6.883 6.590 1.00 94.69 303 ALA A O 1
ATOM 2284 N N . THR A 1 304 ? 11.776 -6.240 8.726 1.00 92.31 304 THR A N 1
ATOM 2285 C CA . THR A 1 304 ? 13.177 -5.781 8.704 1.00 92.31 304 THR A CA 1
ATOM 2286 C C . THR A 1 304 ? 14.188 -6.904 8.481 1.00 92.31 304 THR A C 1
ATOM 2288 O O . THR A 1 304 ? 15.245 -6.659 7.904 1.00 92.31 304 THR A O 1
ATOM 2291 N N . GLY A 1 305 ? 13.851 -8.150 8.827 1.00 89.50 305 GLY A N 1
ATOM 2292 C CA . GLY A 1 305 ? 14.648 -9.315 8.442 1.00 89.50 305 GLY A CA 1
ATOM 2293 C C . GLY A 1 305 ? 14.776 -9.453 6.921 1.00 89.50 305 GLY A C 1
ATOM 2294 O O . GLY A 1 305 ? 15.866 -9.722 6.421 1.00 89.50 305 GLY A O 1
ATOM 2295 N N . THR A 1 306 ? 13.705 -9.177 6.164 1.00 86.19 306 THR A N 1
ATOM 2296 C CA . THR A 1 306 ? 13.773 -9.173 4.688 1.00 86.19 306 THR A CA 1
ATOM 2297 C C . THR A 1 306 ? 14.682 -8.069 4.157 1.00 86.19 306 THR A C 1
ATOM 2299 O O . THR A 1 306 ? 15.448 -8.315 3.231 1.00 86.19 306 THR A O 1
ATOM 2302 N N . ALA A 1 307 ? 14.688 -6.895 4.796 1.00 85.50 307 ALA A N 1
ATOM 2303 C CA . ALA A 1 307 ? 15.619 -5.822 4.462 1.00 85.50 307 ALA A CA 1
ATOM 2304 C C . ALA A 1 307 ? 17.081 -6.232 4.661 1.00 85.50 307 ALA A C 1
ATOM 2306 O O . ALA A 1 307 ? 17.904 -6.000 3.780 1.00 85.50 307 ALA A O 1
ATOM 2307 N N . ALA A 1 308 ? 17.397 -6.877 5.788 1.00 86.50 308 ALA A N 1
ATOM 2308 C CA . ALA A 1 308 ? 18.744 -7.370 6.061 1.00 86.50 308 ALA A CA 1
ATOM 2309 C C . ALA A 1 308 ? 19.201 -8.380 4.995 1.00 86.50 308 ALA A C 1
ATOM 2311 O O . ALA A 1 308 ? 20.304 -8.255 4.468 1.00 86.50 308 ALA A O 1
ATOM 2312 N N . LEU A 1 309 ? 18.335 -9.331 4.619 1.00 87.44 309 LEU A N 1
ATOM 2313 C CA . LEU A 1 309 ? 18.624 -10.303 3.558 1.00 87.44 309 LEU A CA 1
ATOM 2314 C C . LEU A 1 309 ? 18.867 -9.628 2.202 1.00 87.44 309 LEU A C 1
ATOM 2316 O O . LEU A 1 309 ? 19.804 -9.991 1.497 1.00 87.44 309 LEU A O 1
ATOM 2320 N N . VAL A 1 310 ? 18.061 -8.623 1.849 1.00 84.88 310 VAL A N 1
ATOM 2321 C CA . VAL A 1 310 ? 18.220 -7.858 0.602 1.00 84.88 310 VAL A CA 1
ATOM 2322 C C . VAL A 1 310 ? 19.520 -7.059 0.595 1.00 84.88 310 VAL A C 1
ATOM 2324 O O . VAL A 1 310 ? 20.220 -7.041 -0.414 1.00 84.88 310 VAL A O 1
ATOM 2327 N N . LEU A 1 311 ? 19.870 -6.408 1.706 1.00 84.19 311 LEU A N 1
ATOM 2328 C CA . LEU A 1 311 ? 21.107 -5.632 1.817 1.00 84.19 311 LEU A CA 1
ATOM 2329 C C . LEU A 1 311 ? 22.347 -6.529 1.747 1.00 84.19 311 LEU A C 1
ATOM 2331 O O . LEU A 1 311 ? 23.307 -6.168 1.075 1.00 84.19 311 LEU A O 1
ATOM 2335 N N . LEU A 1 312 ? 22.295 -7.715 2.364 1.00 86.25 312 LEU A N 1
ATOM 2336 C CA . LEU A 1 312 ? 23.339 -8.734 2.230 1.00 86.25 312 LEU A CA 1
ATOM 2337 C C . LEU A 1 312 ? 23.476 -9.203 0.778 1.00 86.25 312 LEU A C 1
ATOM 2339 O O . LEU A 1 312 ? 24.583 -9.242 0.254 1.00 86.25 312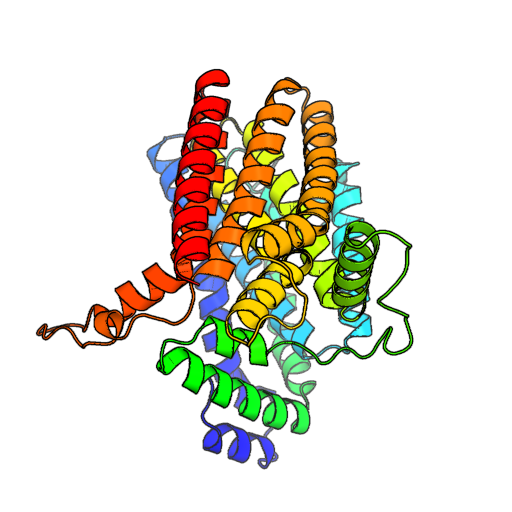 LEU A O 1
ATOM 2343 N N . TYR A 1 313 ? 22.357 -9.506 0.115 1.00 85.06 313 TYR A N 1
ATOM 2344 C CA . TYR A 1 313 ? 22.343 -9.927 -1.289 1.00 85.06 313 TYR A CA 1
ATOM 2345 C C . TYR A 1 313 ? 22.865 -8.846 -2.248 1.00 85.06 313 TYR A C 1
ATOM 2347 O O . TYR A 1 313 ? 23.481 -9.158 -3.258 1.00 85.06 313 TYR A O 1
ATOM 2355 N N . THR A 1 314 ? 22.620 -7.572 -1.938 1.00 83.44 314 THR A N 1
ATOM 2356 C CA . THR A 1 314 ? 23.057 -6.429 -2.759 1.00 83.44 314 THR A CA 1
ATOM 2357 C C . THR A 1 314 ? 24.431 -5.883 -2.360 1.00 83.44 314 THR A C 1
ATOM 2359 O O . THR A 1 314 ? 24.826 -4.829 -2.858 1.00 83.44 314 THR A O 1
ATOM 2362 N N . GLU A 1 315 ? 25.150 -6.573 -1.464 1.00 83.75 315 GLU A N 1
ATOM 2363 C CA . GLU A 1 315 ? 26.473 -6.187 -0.946 1.00 83.75 315 GLU A CA 1
ATOM 2364 C C . GLU A 1 315 ? 26.515 -4.750 -0.384 1.00 83.75 315 GLU A C 1
ATOM 2366 O O . GLU A 1 315 ? 27.530 -4.051 -0.414 1.00 83.75 315 GLU A O 1
ATOM 2371 N N . ARG A 1 316 ? 25.379 -4.277 0.141 1.00 80.50 316 ARG A N 1
ATOM 2372 C CA . ARG A 1 316 ? 25.235 -2.942 0.728 1.00 80.50 316 ARG A CA 1
ATOM 2373 C C . ARG A 1 316 ? 25.550 -2.973 2.226 1.00 80.50 316 ARG A C 1
ATOM 2375 O O . ARG A 1 316 ? 25.358 -3.996 2.886 1.00 80.50 316 ARG A O 1
ATOM 2382 N N . PRO A 1 317 ? 26.011 -1.848 2.806 1.00 75.81 317 PRO A N 1
ATOM 2383 C CA . PRO A 1 317 ? 26.381 -1.806 4.214 1.00 75.81 317 PRO A CA 1
ATOM 2384 C C . PRO A 1 317 ? 25.202 -2.192 5.111 1.00 75.81 317 PRO A C 1
ATOM 2386 O O . PRO A 1 317 ? 24.120 -1.602 5.036 1.00 75.81 317 PRO A O 1
ATOM 2389 N N . ILE A 1 318 ? 25.451 -3.132 6.030 1.00 75.00 318 ILE A N 1
ATOM 2390 C CA . ILE A 1 318 ? 24.444 -3.647 6.970 1.00 75.00 318 ILE A CA 1
ATOM 2391 C C . ILE A 1 318 ? 23.838 -2.547 7.848 1.00 75.00 318 ILE A C 1
ATOM 2393 O O . ILE A 1 318 ? 22.721 -2.695 8.338 1.00 75.00 318 ILE A O 1
ATOM 2397 N N . PHE A 1 319 ? 24.524 -1.408 7.989 1.00 73.69 319 PHE A N 1
ATOM 2398 C CA . PHE A 1 319 ? 24.020 -0.230 8.689 1.00 73.69 319 PHE A CA 1
ATOM 2399 C C . PHE A 1 319 ? 22.728 0.341 8.074 1.00 73.69 319 PHE A C 1
ATOM 2401 O O . PHE A 1 319 ? 21.935 0.931 8.804 1.00 73.69 319 PHE A O 1
ATOM 2408 N N . GLY A 1 320 ? 22.433 0.090 6.789 1.00 78.06 320 GLY A N 1
ATOM 2409 C CA . GLY A 1 320 ? 21.122 0.398 6.193 1.00 78.06 320 GLY A CA 1
ATOM 2410 C C . GLY A 1 320 ? 19.954 -0.355 6.856 1.00 78.06 320 GLY A C 1
ATOM 2411 O O . GLY A 1 320 ? 18.812 0.115 6.860 1.00 78.06 320 GLY A O 1
ATOM 2412 N N . THR A 1 321 ? 20.242 -1.488 7.505 1.00 84.56 321 THR A N 1
ATOM 2413 C CA . THR A 1 321 ? 19.269 -2.244 8.308 1.00 84.56 321 THR A CA 1
ATOM 2414 C C . THR A 1 321 ? 18.810 -1.432 9.516 1.00 84.56 321 THR A C 1
ATOM 2416 O O . THR A 1 321 ? 17.623 -1.442 9.829 1.00 84.56 321 THR A O 1
ATOM 2419 N N . LEU A 1 322 ? 19.704 -0.661 10.155 1.00 89.12 322 LEU A N 1
ATOM 2420 C CA . LEU A 1 322 ? 19.342 0.187 11.297 1.00 89.12 322 LEU A CA 1
ATOM 2421 C C . LEU A 1 322 ? 18.304 1.234 10.894 1.00 89.12 322 LEU A C 1
ATOM 2423 O O . LEU A 1 322 ? 17.263 1.341 11.536 1.00 89.12 322 LEU A O 1
ATOM 2427 N N . SER A 1 323 ? 18.527 1.956 9.794 1.00 89.69 323 SER A N 1
ATOM 2428 C CA . SER A 1 323 ? 17.550 2.926 9.284 1.00 89.69 323 SER A CA 1
ATOM 2429 C C . SER A 1 323 ? 16.211 2.274 8.939 1.00 89.69 323 SER A C 1
ATOM 2431 O O . SER A 1 323 ? 15.165 2.872 9.168 1.00 89.69 323 SER A O 1
ATOM 2433 N N . THR A 1 324 ? 16.222 1.026 8.463 1.00 91.12 324 THR A N 1
ATOM 2434 C CA . THR A 1 324 ? 14.990 0.272 8.191 1.00 91.12 324 THR A CA 1
ATOM 2435 C C . THR A 1 324 ? 14.256 -0.128 9.479 1.00 91.12 324 THR A C 1
ATOM 2437 O O . THR A 1 324 ? 13.027 -0.066 9.532 1.00 91.12 324 THR A O 1
ATOM 2440 N N . ILE A 1 325 ? 14.982 -0.470 10.549 1.00 93.69 325 ILE A N 1
ATOM 2441 C CA . ILE A 1 325 ? 14.414 -0.701 11.890 1.00 93.69 325 ILE A CA 1
ATOM 2442 C C . ILE A 1 325 ? 13.743 0.571 12.413 1.00 93.69 325 ILE A C 1
ATOM 2444 O O . ILE A 1 325 ? 12.576 0.531 12.801 1.00 93.69 325 ILE A O 1
ATOM 2448 N N . PHE A 1 326 ? 14.426 1.716 12.355 1.00 95.25 326 PHE A N 1
ATOM 2449 C CA . PHE A 1 326 ? 13.834 2.990 12.772 1.00 95.25 326 PHE A CA 1
ATOM 2450 C C . PHE A 1 326 ? 12.623 3.373 11.910 1.00 95.25 326 PHE A C 1
ATOM 2452 O O . PHE A 1 326 ? 11.591 3.769 12.448 1.00 95.25 326 PHE A O 1
ATOM 2459 N N . LEU A 1 327 ? 12.701 3.206 10.587 1.00 96.50 327 LEU A N 1
ATOM 2460 C CA . LEU A 1 327 ? 11.603 3.527 9.673 1.00 96.50 327 LEU A CA 1
ATOM 2461 C C . LEU A 1 327 ? 10.372 2.654 9.934 1.00 96.50 327 LEU A C 1
ATOM 2463 O O . LEU A 1 327 ? 9.257 3.164 10.014 1.00 96.50 327 LEU A O 1
ATOM 2467 N N . THR A 1 328 ? 10.549 1.346 10.103 1.00 96.69 328 THR A N 1
ATOM 2468 C CA . THR A 1 328 ? 9.426 0.447 10.401 1.00 96.69 328 THR A CA 1
ATOM 2469 C C . THR A 1 328 ? 8.836 0.697 11.790 1.00 96.69 328 THR A C 1
ATOM 2471 O O . THR A 1 328 ? 7.614 0.644 11.937 1.00 96.69 328 THR A O 1
ATOM 2474 N N . ALA A 1 329 ? 9.648 1.083 12.781 1.00 97.31 329 ALA A N 1
ATOM 2475 C CA . ALA A 1 329 ? 9.155 1.557 14.075 1.00 97.31 329 ALA A CA 1
ATOM 2476 C C . ALA A 1 329 ? 8.318 2.844 13.941 1.00 97.31 329 ALA A C 1
ATOM 2478 O O . ALA A 1 329 ? 7.234 2.934 14.521 1.00 97.31 329 ALA A O 1
ATOM 2479 N N . VAL A 1 330 ? 8.760 3.808 13.121 1.00 98.19 330 VAL A N 1
ATOM 2480 C CA . VAL A 1 330 ? 7.974 5.009 12.789 1.00 98.19 330 VAL A CA 1
ATOM 2481 C C . VAL A 1 330 ? 6.659 4.626 12.105 1.00 98.19 330 VAL A C 1
ATOM 2483 O O . VAL A 1 330 ? 5.619 5.167 12.461 1.00 98.19 330 VAL A O 1
ATOM 2486 N N . ILE A 1 331 ? 6.652 3.654 11.189 1.00 98.31 331 ILE A N 1
ATOM 2487 C CA . ILE A 1 331 ? 5.423 3.174 10.535 1.00 98.31 331 ILE A CA 1
ATOM 2488 C C . ILE A 1 331 ? 4.439 2.559 11.547 1.00 98.31 331 ILE A C 1
ATOM 2490 O O . ILE A 1 331 ? 3.238 2.831 11.470 1.00 98.31 331 ILE A O 1
ATOM 2494 N N . VAL A 1 332 ? 4.916 1.770 12.519 1.00 98.31 332 VAL A N 1
ATOM 2495 C CA . VAL A 1 332 ? 4.070 1.256 13.615 1.00 98.31 332 VAL A CA 1
ATOM 2496 C C . VAL A 1 332 ? 3.491 2.413 14.432 1.00 98.31 332 VAL A C 1
ATOM 2498 O O . VAL A 1 332 ? 2.299 2.425 14.741 1.00 98.31 332 VAL A O 1
ATOM 2501 N N . LEU A 1 333 ? 4.312 3.413 14.750 1.00 98.00 333 LEU A N 1
ATOM 2502 C CA . LEU A 1 333 ? 3.875 4.584 15.498 1.00 98.00 333 LEU A CA 1
ATOM 2503 C C . LEU A 1 333 ? 2.845 5.413 14.719 1.00 98.00 333 LEU A C 1
ATOM 2505 O O . LEU A 1 333 ? 1.863 5.865 15.302 1.00 98.00 333 LEU A O 1
ATOM 2509 N N . LEU A 1 334 ? 3.009 5.552 13.401 1.00 98.06 334 LEU A N 1
ATOM 2510 C CA . LEU A 1 334 ? 2.029 6.187 12.520 1.00 98.06 334 LEU A CA 1
ATOM 2511 C C . LEU A 1 334 ? 0.697 5.429 12.505 1.00 98.06 334 LEU A C 1
ATOM 2513 O O . LEU A 1 334 ? -0.350 6.059 12.396 1.00 98.06 334 LEU A O 1
ATOM 2517 N N . ARG A 1 335 ? 0.704 4.097 12.662 1.00 97.38 335 ARG A N 1
ATOM 2518 C CA . ARG A 1 335 ? -0.531 3.310 12.819 1.00 97.38 335 ARG A CA 1
ATOM 2519 C C . ARG A 1 335 ? -1.253 3.598 14.131 1.00 97.38 335 ARG A C 1
ATOM 2521 O O . ARG A 1 335 ? -2.469 3.753 14.109 1.00 97.38 335 ARG A O 1
ATOM 2528 N N . ALA A 1 336 ? -0.519 3.715 15.233 1.00 97.19 336 ALA A N 1
ATOM 2529 C CA . ALA A 1 336 ? -1.090 4.134 16.512 1.00 97.19 336 ALA A CA 1
ATOM 2530 C C . ALA A 1 336 ? -1.593 5.590 16.464 1.00 97.19 336 ALA A C 1
ATOM 2532 O O . ALA A 1 336 ? -2.664 5.912 16.966 1.00 97.19 336 ALA A O 1
ATOM 2533 N N . PHE A 1 337 ? -0.835 6.484 15.828 1.00 96.56 337 PHE A N 1
ATOM 2534 C CA . PHE A 1 337 ? -1.222 7.880 15.639 1.00 96.56 337 PHE A CA 1
ATOM 2535 C C . PHE A 1 337 ? -2.519 8.019 14.837 1.00 96.56 337 PHE A C 1
ATOM 2537 O O . PHE A 1 337 ? -3.410 8.767 15.241 1.00 96.56 337 PHE A O 1
ATOM 2544 N N . ASP A 1 338 ? -2.629 7.282 13.731 1.00 95.19 338 ASP A N 1
ATOM 2545 C CA . ASP A 1 338 ? -3.803 7.272 12.859 1.00 95.19 338 ASP A CA 1
ATOM 2546 C C . ASP A 1 338 ? -5.055 6.749 13.576 1.00 95.19 338 ASP A C 1
ATOM 2548 O O . ASP A 1 338 ? -6.125 7.344 13.471 1.00 95.19 338 ASP A O 1
ATOM 2552 N N . SER A 1 339 ? -4.933 5.692 14.388 1.00 94.00 339 SER A N 1
ATOM 2553 C CA . SER A 1 339 ? -6.080 5.162 15.137 1.00 94.00 339 SER A CA 1
ATOM 2554 C C . SER A 1 339 ? -6.554 6.088 16.260 1.00 94.00 339 SER A C 1
ATOM 2556 O O . SER A 1 339 ? -7.736 6.085 16.587 1.00 94.00 339 SER A O 1
ATOM 2558 N N . ALA A 1 340 ? -5.660 6.894 16.843 1.00 94.06 340 ALA A N 1
ATOM 2559 C CA . ALA A 1 340 ? -5.975 7.808 17.946 1.00 94.06 340 ALA A CA 1
ATOM 2560 C C . ALA A 1 340 ? -6.632 9.124 17.493 1.00 94.06 340 ALA A C 1
ATOM 2562 O O . ALA A 1 340 ? -6.814 10.039 18.291 1.00 94.06 340 ALA A O 1
ATOM 2563 N N . LYS A 1 341 ? -6.930 9.267 16.202 1.00 89.62 341 LYS A N 1
ATOM 2564 C CA . LYS A 1 341 ? -7.364 10.526 15.593 1.00 89.62 341 LYS A CA 1
ATOM 2565 C C . LYS A 1 341 ? -8.755 11.002 16.023 1.00 89.62 341 LYS A C 1
ATOM 2567 O O . LYS A 1 341 ? -8.989 12.207 16.042 1.00 89.62 341 LYS A O 1
ATOM 2572 N N . GLY A 1 342 ? -9.649 10.079 16.374 1.00 85.38 342 GLY A N 1
ATOM 2573 C CA . GLY A 1 342 ? -11.043 10.388 16.696 1.00 85.38 342 GLY A CA 1
ATOM 2574 C C . GLY A 1 342 ? -11.877 10.794 15.474 1.00 85.38 342 GLY A C 1
ATOM 2575 O O . GLY A 1 342 ? -11.485 10.572 14.324 1.00 85.38 342 GLY A O 1
ATOM 2576 N N . ASN A 1 343 ? -13.053 11.369 15.736 1.00 84.81 343 ASN A N 1
ATOM 2577 C CA . ASN A 1 343 ? -13.991 11.801 14.698 1.00 84.81 343 ASN A CA 1
ATOM 2578 C C . ASN A 1 343 ? -13.470 13.027 13.937 1.00 84.81 343 ASN A C 1
ATOM 2580 O O . ASN A 1 343 ? -12.706 13.833 14.469 1.00 84.81 343 ASN A O 1
ATOM 2584 N N . LEU A 1 344 ? -13.911 13.178 12.686 1.00 86.88 344 LEU A N 1
ATOM 2585 C CA . LEU A 1 344 ? -13.599 14.348 11.870 1.00 86.88 344 LEU A CA 1
ATOM 2586 C C . LEU A 1 344 ? -14.148 15.620 12.554 1.00 86.88 344 LEU A C 1
ATOM 2588 O O . LEU A 1 344 ? -15.350 15.678 12.828 1.00 86.88 344 LEU A O 1
ATOM 2592 N N . PRO A 1 345 ? -13.311 16.636 12.835 1.00 88.69 345 PRO A N 1
ATOM 2593 C CA . PRO A 1 345 ? -13.776 17.878 13.439 1.00 88.69 345 PRO A CA 1
ATOM 2594 C C . PRO A 1 345 ? -14.845 18.559 12.567 1.00 88.69 345 PRO A C 1
ATOM 2596 O O . PRO A 1 345 ? -14.602 18.744 11.371 1.00 88.69 345 PRO A O 1
ATOM 2599 N N . PRO A 1 346 ? -15.983 19.010 13.137 1.00 88.69 346 PRO A N 1
ATOM 2600 C CA . PRO A 1 346 ? -17.034 19.687 12.373 1.00 88.69 346 PRO A CA 1
ATOM 2601 C C . PRO A 1 346 ? -16.544 20.934 11.632 1.00 88.69 346 PRO A C 1
ATOM 2603 O O . PRO A 1 346 ? -17.081 21.280 10.586 1.00 88.69 346 PRO A O 1
ATOM 2606 N N . SER A 1 347 ? -15.489 21.584 12.131 1.00 90.12 347 SER A N 1
ATOM 2607 C CA . SER A 1 347 ? -14.861 22.737 11.481 1.00 90.12 347 SER A CA 1
ATOM 2608 C C . SER A 1 347 ? -14.278 22.424 10.101 1.00 90.12 347 SER A C 1
ATOM 2610 O O . SER A 1 347 ? -14.232 23.316 9.262 1.00 90.12 347 SER A O 1
ATOM 2612 N N . LEU A 1 348 ? -13.868 21.177 9.838 1.00 87.94 348 LEU A N 1
ATOM 2613 C CA . LEU A 1 348 ? -13.360 20.752 8.527 1.00 87.94 348 LEU A CA 1
ATOM 2614 C C . LEU A 1 348 ? -14.479 20.461 7.517 1.00 87.94 348 LEU A C 1
ATOM 2616 O O . LEU A 1 348 ? -14.195 20.303 6.333 1.00 87.94 348 LEU A O 1
ATOM 2620 N N . LEU A 1 349 ? -15.731 20.382 7.978 1.00 86.69 349 LEU A N 1
ATOM 2621 C CA . LEU A 1 349 ? -16.911 20.150 7.142 1.00 86.69 349 LEU A CA 1
ATOM 2622 C C . LEU A 1 349 ? -17.610 21.446 6.721 1.00 86.69 349 LEU A C 1
ATOM 2624 O O . LEU A 1 349 ? -18.553 21.394 5.936 1.00 86.69 349 LEU A O 1
ATOM 2628 N N . ILE A 1 350 ? -17.185 22.597 7.247 1.00 89.81 350 ILE A N 1
ATOM 2629 C CA . ILE A 1 350 ? -17.791 23.886 6.915 1.00 89.81 350 ILE A CA 1
ATOM 2630 C C . ILE A 1 350 ? -17.365 24.258 5.486 1.00 89.81 350 ILE A C 1
ATOM 2632 O O . ILE A 1 350 ? -16.162 24.404 5.247 1.00 89.81 350 ILE A O 1
ATOM 2636 N N . PRO A 1 351 ? -18.312 24.424 4.539 1.00 85.94 351 PRO A N 1
ATOM 2637 C CA . PRO A 1 351 ? -17.986 24.847 3.184 1.00 85.94 351 PRO A CA 1
ATOM 2638 C C . PRO A 1 351 ? -17.274 26.195 3.199 1.00 85.94 351 PRO A C 1
ATOM 2640 O O . PRO A 1 351 ? -17.708 27.124 3.887 1.00 85.94 351 PRO A O 1
ATOM 2643 N N . ILE A 1 352 ? -16.199 26.322 2.426 1.00 88.81 352 ILE A N 1
ATOM 2644 C CA . ILE A 1 352 ? -15.493 27.595 2.289 1.00 88.81 352 ILE A CA 1
ATOM 2645 C C . ILE A 1 352 ? -16.065 28.288 1.049 1.00 88.81 352 ILE A C 1
ATOM 2647 O O . ILE A 1 352 ? -15.931 27.752 -0.054 1.00 88.81 352 ILE A O 1
ATOM 2651 N N . PRO A 1 353 ? -16.715 29.460 1.193 1.00 84.38 353 PRO A N 1
ATOM 2652 C CA . PRO A 1 353 ? -17.362 30.133 0.077 1.00 84.38 353 PRO A CA 1
ATOM 2653 C C . PRO A 1 353 ? -16.300 30.682 -0.883 1.00 84.38 353 PRO A C 1
ATOM 2655 O O . PRO A 1 353 ? -15.803 31.794 -0.721 1.00 84.38 353 PRO A O 1
ATOM 2658 N N . THR A 1 354 ? -15.940 29.890 -1.891 1.00 86.38 354 THR A N 1
ATOM 2659 C CA . THR A 1 354 ? -15.135 30.328 -3.035 1.00 86.38 354 THR A CA 1
ATOM 2660 C C . THR A 1 354 ? -15.961 30.219 -4.313 1.00 86.38 354 THR A C 1
ATOM 2662 O O . THR A 1 354 ? -16.900 29.430 -4.407 1.00 86.38 354 THR A O 1
ATOM 2665 N N . SER A 1 355 ? -15.627 31.029 -5.314 1.00 83.12 355 SER A N 1
ATOM 2666 C CA . SER A 1 355 ? -16.385 31.130 -6.564 1.00 83.12 355 SER A CA 1
ATOM 2667 C C . SER A 1 355 ? -16.177 29.965 -7.538 1.00 83.12 355 SER A C 1
ATOM 2669 O O . SER A 1 355 ? -16.885 29.901 -8.539 1.00 83.12 355 SER A O 1
ATOM 2671 N N . VAL A 1 356 ? -15.215 29.065 -7.290 1.00 82.31 356 VAL A N 1
ATOM 2672 C CA . VAL A 1 356 ? -14.779 28.064 -8.284 1.00 82.31 356 VAL A CA 1
ATOM 2673 C C . VAL A 1 356 ? -14.918 26.630 -7.767 1.00 82.31 356 VAL A C 1
ATOM 2675 O O . VAL A 1 356 ? -15.519 25.807 -8.452 1.00 82.31 356 VAL A O 1
ATOM 2678 N N . ILE A 1 357 ? -14.386 26.309 -6.580 1.00 84.88 357 ILE A N 1
ATOM 2679 C CA . ILE A 1 357 ? -14.396 24.956 -5.985 1.00 84.88 357 ILE A CA 1
ATOM 2680 C C . ILE A 1 357 ? -14.350 25.088 -4.461 1.00 84.88 357 ILE A C 1
ATOM 2682 O O . ILE A 1 357 ? -13.469 25.773 -3.952 1.00 84.88 357 ILE A O 1
ATOM 2686 N N . ASP A 1 358 ? -15.222 24.395 -3.725 1.00 85.81 358 ASP A N 1
ATOM 2687 C CA . ASP A 1 358 ? -15.128 24.313 -2.261 1.00 85.81 358 ASP A CA 1
ATOM 2688 C C . ASP A 1 358 ? -13.882 23.497 -1.836 1.00 85.81 358 ASP A C 1
ATOM 2690 O O . ASP A 1 358 ? -13.840 22.280 -2.054 1.00 85.81 358 ASP A O 1
ATOM 2694 N N . PRO A 1 359 ? -12.844 24.124 -1.242 1.00 86.62 359 PRO A N 1
ATOM 2695 C CA . PRO A 1 359 ? -11.639 23.425 -0.809 1.00 86.62 359 PRO A CA 1
ATOM 2696 C C . PRO A 1 359 ? -11.842 22.589 0.465 1.00 86.62 359 PRO A C 1
ATOM 2698 O O . PRO A 1 359 ? -10.915 21.872 0.843 1.00 86.62 359 PRO A O 1
ATOM 2701 N N . SER A 1 360 ? -13.012 22.634 1.123 1.00 86.75 360 SER A N 1
ATOM 2702 C CA . SER A 1 360 ? -13.315 21.838 2.328 1.00 86.75 360 SER A CA 1
ATOM 2703 C C . SER A 1 360 ? -12.966 20.352 2.147 1.00 86.75 360 SER A C 1
ATOM 2705 O O . SER A 1 360 ? -12.306 19.746 2.994 1.00 86.75 360 SER A O 1
ATOM 2707 N N . GLY A 1 361 ? -13.268 19.788 0.972 1.00 85.19 361 GLY A N 1
ATOM 2708 C CA . GLY A 1 361 ? -12.939 18.407 0.622 1.00 85.19 361 GLY A CA 1
ATOM 2709 C C . GLY A 1 361 ? -11.437 18.098 0.646 1.00 85.19 361 GLY A C 1
ATOM 2710 O O . GLY A 1 361 ? -11.048 17.000 1.042 1.00 85.19 361 GLY A O 1
ATOM 2711 N N . LEU A 1 362 ? -10.571 19.058 0.299 1.00 88.00 362 LEU A N 1
ATOM 2712 C CA . LEU A 1 362 ? -9.117 18.883 0.389 1.00 88.00 362 LEU A CA 1
ATOM 2713 C C . LEU A 1 362 ? -8.658 18.791 1.841 1.00 88.00 362 LEU A C 1
ATOM 2715 O O . LEU A 1 362 ? -7.773 17.994 2.139 1.00 88.00 362 LEU A O 1
ATOM 2719 N N . PHE A 1 363 ? -9.275 19.545 2.752 1.00 89.81 363 PHE A N 1
ATOM 2720 C CA . PHE A 1 363 ? -8.972 19.449 4.178 1.00 89.81 363 PHE A CA 1
ATOM 2721 C C . PHE A 1 363 ? -9.446 18.123 4.773 1.00 89.81 363 PHE A C 1
ATOM 2723 O O . PHE A 1 363 ? -8.720 17.521 5.561 1.00 89.81 363 PHE A O 1
ATOM 2730 N N . VAL A 1 364 ? -10.607 17.614 4.349 1.00 89.00 364 VAL A N 1
ATOM 2731 C CA . VAL A 1 364 ? -11.081 16.276 4.738 1.00 89.00 364 VAL A CA 1
ATOM 2732 C C . VAL A 1 364 ? -10.149 15.183 4.207 1.00 89.00 364 VAL A C 1
ATOM 2734 O O . VAL A 1 364 ? -9.821 14.243 4.935 1.00 89.00 364 VAL A O 1
ATOM 2737 N N . LEU A 1 365 ? -9.676 15.298 2.963 1.00 87.81 365 LEU A N 1
ATOM 2738 C CA . LEU A 1 365 ? -8.696 14.368 2.396 1.00 87.81 365 LEU A CA 1
ATOM 2739 C C . LEU A 1 365 ? -7.348 14.458 3.116 1.00 87.81 365 LEU A C 1
ATOM 2741 O O . LEU A 1 365 ? -6.788 13.424 3.466 1.00 87.81 365 LEU A O 1
ATOM 2745 N N . ALA A 1 366 ? -6.850 15.666 3.382 1.00 90.00 366 ALA A N 1
ATOM 2746 C CA . ALA A 1 366 ? -5.599 15.893 4.100 1.00 90.00 366 ALA A CA 1
ATOM 2747 C C . ALA A 1 366 ? -5.673 15.376 5.538 1.00 90.00 366 ALA A C 1
ATOM 2749 O O . ALA A 1 366 ? -4.720 14.754 6.004 1.00 90.00 366 ALA A O 1
ATOM 2750 N N . TRP A 1 367 ? -6.821 15.556 6.205 1.00 90.56 367 TRP A N 1
ATOM 2751 C CA . TRP A 1 367 ? -7.115 14.893 7.467 1.00 90.56 367 TRP A CA 1
ATOM 2752 C C . TRP A 1 367 ? -6.968 13.394 7.261 1.00 90.56 367 TRP A C 1
ATOM 2754 O O . TRP A 1 367 ? -6.025 12.833 7.784 1.00 90.56 367 TRP A O 1
ATOM 2764 N N . ASN A 1 368 ? -7.777 12.735 6.432 1.00 90.00 368 ASN A N 1
ATOM 2765 C CA . ASN A 1 368 ? -7.729 11.275 6.264 1.00 90.00 368 ASN A CA 1
ATOM 2766 C C . ASN A 1 368 ? -6.380 10.707 5.756 1.00 90.00 368 ASN A C 1
ATOM 2768 O O . ASN A 1 368 ? -6.110 9.529 5.977 1.00 90.00 368 ASN A O 1
ATOM 2772 N N . ALA A 1 369 ? -5.538 11.507 5.096 1.00 91.56 369 ALA A N 1
ATOM 2773 C CA . ALA A 1 369 ? -4.276 11.066 4.504 1.00 91.56 369 ALA A CA 1
ATOM 2774 C C . ALA A 1 369 ? -3.023 11.373 5.345 1.00 91.56 369 ALA A C 1
ATOM 2776 O O . ALA A 1 369 ? -1.940 10.954 4.941 1.00 91.56 369 ALA A O 1
ATOM 2777 N N . ASP A 1 370 ? -3.122 12.068 6.485 1.00 93.19 370 ASP A N 1
ATOM 2778 C CA . ASP A 1 370 ? -1.956 12.540 7.257 1.00 93.19 370 ASP A CA 1
ATOM 2779 C C . ASP A 1 370 ? -0.906 11.444 7.535 1.00 93.19 370 ASP A C 1
ATOM 2781 O O . ASP A 1 370 ? 0.265 11.611 7.201 1.00 93.19 370 ASP A O 1
ATOM 2785 N N . ALA A 1 371 ? -1.305 10.287 8.059 1.00 95.06 371 ALA A N 1
ATOM 2786 C CA . ALA A 1 371 ? -0.402 9.188 8.381 1.00 95.06 371 ALA A CA 1
ATOM 2787 C C . ALA A 1 371 ? 0.195 8.533 7.125 1.00 95.06 371 ALA A C 1
ATOM 2789 O O . ALA A 1 371 ? 1.361 8.135 7.130 1.00 95.06 371 ALA A O 1
ATOM 2790 N N . VAL A 1 372 ? -0.572 8.469 6.031 1.00 96.19 372 VAL A N 1
ATOM 2791 C CA . VAL A 1 372 ? -0.081 7.985 4.732 1.00 96.19 372 VAL A CA 1
ATOM 2792 C C . VAL A 1 372 ? 0.968 8.949 4.180 1.00 96.19 372 VAL A C 1
ATOM 2794 O O . VAL A 1 372 ? 2.044 8.506 3.783 1.00 96.19 372 VAL A O 1
ATOM 2797 N N . LEU A 1 373 ? 0.706 10.257 4.217 1.00 96.25 373 LEU A N 1
ATOM 2798 C CA . LEU A 1 373 ? 1.644 11.294 3.782 1.00 96.25 373 LEU A CA 1
ATOM 2799 C C . LEU A 1 373 ? 2.914 11.297 4.640 1.00 96.25 373 LEU A C 1
ATOM 2801 O O . LEU A 1 373 ? 4.015 11.367 4.102 1.00 96.25 373 LEU A O 1
ATOM 2805 N N . LEU A 1 374 ? 2.788 11.140 5.959 1.00 97.44 374 LEU A N 1
ATOM 2806 C CA . LEU A 1 374 ? 3.939 11.001 6.851 1.00 97.44 374 LEU A CA 1
ATOM 2807 C C . LEU A 1 374 ? 4.744 9.730 6.551 1.00 97.44 374 LEU A C 1
ATOM 2809 O O . LEU A 1 374 ? 5.969 9.790 6.544 1.00 97.44 374 LEU A O 1
ATOM 2813 N N . SER A 1 375 ? 4.093 8.603 6.237 1.00 98.00 375 SER A N 1
ATOM 2814 C CA . SER A 1 375 ? 4.800 7.376 5.834 1.00 98.00 375 SER A CA 1
ATOM 2815 C C . SER A 1 375 ? 5.542 7.549 4.503 1.00 98.00 375 SER A C 1
ATOM 2817 O O . SER A 1 375 ? 6.688 7.119 4.373 1.00 98.00 375 SER A O 1
ATOM 2819 N N . LEU A 1 376 ? 4.925 8.253 3.547 1.00 97.50 376 LEU A N 1
ATOM 2820 C CA . LEU A 1 376 ? 5.509 8.601 2.254 1.00 97.50 376 LEU A CA 1
ATOM 2821 C C . LEU A 1 376 ? 6.771 9.449 2.443 1.00 97.50 376 LEU A C 1
ATOM 2823 O O . LEU A 1 376 ? 7.813 9.136 1.860 1.00 97.50 376 LEU A O 1
ATOM 2827 N N . LEU A 1 377 ? 6.685 10.488 3.278 1.00 97.44 377 LEU A N 1
ATOM 2828 C CA . LEU A 1 377 ? 7.807 11.361 3.619 1.00 97.44 377 LEU A CA 1
ATOM 2829 C C . LEU A 1 377 ? 8.912 10.598 4.354 1.00 97.44 377 LEU A C 1
ATOM 2831 O O . LEU A 1 377 ? 10.078 10.737 3.994 1.00 97.44 377 LEU A O 1
ATOM 2835 N N . ALA A 1 378 ? 8.560 9.760 5.334 1.00 97.38 378 ALA A N 1
ATOM 2836 C CA . ALA A 1 378 ? 9.517 8.963 6.098 1.00 97.38 378 ALA A CA 1
ATOM 2837 C C . ALA A 1 378 ? 10.352 8.057 5.182 1.00 97.38 378 ALA A C 1
ATOM 2839 O O . ALA A 1 378 ? 11.581 8.062 5.260 1.00 97.38 378 ALA A O 1
ATOM 2840 N N . GLY A 1 379 ? 9.698 7.315 4.282 1.00 96.69 379 GLY A N 1
ATOM 2841 C CA . GLY A 1 379 ? 10.375 6.432 3.331 1.00 96.69 379 GLY A CA 1
ATOM 2842 C C . GLY A 1 379 ? 11.263 7.188 2.347 1.00 96.69 379 GLY A C 1
ATOM 2843 O O . GLY A 1 379 ? 12.435 6.847 2.187 1.00 96.69 379 GLY A O 1
ATOM 2844 N N . GLY A 1 380 ? 10.725 8.239 1.724 1.00 95.94 380 GLY A N 1
ATOM 2845 C CA . GLY A 1 380 ? 11.449 9.017 0.719 1.00 95.94 380 GLY A CA 1
ATOM 2846 C C . GLY A 1 380 ? 12.663 9.738 1.289 1.00 95.94 380 GLY A C 1
ATOM 2847 O O . GLY A 1 380 ? 13.756 9.624 0.737 1.00 95.94 380 GLY A O 1
ATOM 2848 N N . LEU A 1 381 ? 12.499 10.412 2.431 1.00 95.88 381 LEU A N 1
ATOM 2849 C CA . LEU A 1 381 ? 13.587 11.121 3.103 1.00 95.88 381 LEU A CA 1
ATOM 2850 C C . LEU A 1 381 ? 14.686 10.156 3.561 1.00 95.88 381 LEU A C 1
ATOM 2852 O O . LEU A 1 381 ? 15.865 10.437 3.359 1.00 95.88 381 LEU A O 1
ATOM 2856 N N . THR A 1 382 ? 14.310 9.005 4.126 1.00 94.94 382 THR A N 1
ATOM 2857 C CA . THR A 1 382 ? 15.274 7.985 4.569 1.00 94.94 382 THR A CA 1
ATOM 2858 C C . THR A 1 382 ? 16.117 7.489 3.401 1.00 94.94 382 THR A C 1
ATOM 2860 O O . THR A 1 382 ? 17.343 7.483 3.485 1.00 94.94 382 THR A O 1
ATOM 2863 N N . VAL A 1 383 ? 15.475 7.112 2.292 1.00 94.06 383 VAL A N 1
ATOM 2864 C CA . VAL A 1 383 ? 16.180 6.602 1.110 1.00 94.06 383 VAL A CA 1
ATOM 2865 C C . VAL A 1 383 ? 17.033 7.686 0.460 1.00 94.06 383 VAL A C 1
ATOM 2867 O O . VAL A 1 383 ? 18.173 7.411 0.101 1.00 94.06 383 VAL A O 1
ATOM 2870 N N . HIS A 1 384 ? 16.536 8.920 0.364 1.00 93.56 384 HIS A N 1
ATOM 2871 C CA . HIS A 1 384 ? 17.304 10.045 -0.168 1.00 93.56 384 HIS A CA 1
ATOM 2872 C C . HIS A 1 384 ? 18.583 10.322 0.639 1.00 93.56 384 HIS A C 1
ATOM 2874 O O . HIS A 1 384 ? 19.670 10.424 0.068 1.00 93.56 384 HIS A O 1
ATOM 2880 N N . LEU A 1 385 ? 18.473 10.411 1.969 1.00 93.44 385 LEU A N 1
ATOM 2881 C CA . LEU A 1 385 ? 19.619 10.657 2.847 1.00 93.44 385 LEU A CA 1
ATOM 2882 C C . LEU A 1 385 ? 20.627 9.503 2.801 1.00 93.44 385 LEU A C 1
ATOM 2884 O O . LEU A 1 385 ? 21.828 9.744 2.694 1.00 93.44 385 LEU A O 1
ATOM 2888 N N . LEU A 1 386 ? 20.158 8.253 2.809 1.00 90.62 386 LEU A N 1
ATOM 2889 C CA . LEU A 1 386 ? 21.038 7.086 2.712 1.00 90.62 386 LEU A CA 1
ATOM 2890 C C . LEU A 1 386 ? 21.741 6.984 1.356 1.00 90.62 386 LEU A C 1
ATOM 2892 O O . LEU A 1 386 ? 22.940 6.719 1.324 1.00 90.62 386 LEU A O 1
ATOM 2896 N N . ALA A 1 387 ? 21.034 7.248 0.253 1.00 88.00 387 ALA A N 1
ATOM 2897 C CA . ALA A 1 387 ? 21.632 7.310 -1.082 1.00 88.00 387 ALA A CA 1
ATOM 2898 C C . ALA A 1 387 ? 22.700 8.414 -1.192 1.00 88.00 387 ALA A C 1
ATOM 2900 O O . ALA A 1 387 ? 23.620 8.303 -1.997 1.00 88.00 387 ALA A O 1
ATOM 2901 N N . SER A 1 388 ? 22.611 9.443 -0.344 1.00 89.38 388 SER A N 1
ATOM 2902 C CA . SER A 1 388 ? 23.578 10.543 -0.250 1.00 89.38 388 SER A CA 1
ATOM 2903 C C . SER A 1 388 ? 24.728 10.265 0.737 1.00 89.38 388 SER A C 1
ATOM 2905 O O . SER A 1 388 ? 25.531 11.152 1.007 1.00 89.38 388 SER A O 1
ATOM 2907 N N . GLY A 1 389 ? 24.803 9.062 1.324 1.00 88.06 389 GLY A N 1
ATOM 2908 C CA . GLY A 1 389 ? 25.808 8.697 2.334 1.00 88.06 389 GLY A CA 1
ATOM 2909 C C . GLY A 1 389 ? 25.576 9.305 3.725 1.00 88.06 389 GLY A C 1
ATOM 2910 O O . GLY A 1 389 ? 26.418 9.171 4.611 1.00 88.06 389 GLY A O 1
ATOM 2911 N N . LEU A 1 390 ? 24.428 9.947 3.953 1.00 91.56 390 LEU A N 1
ATOM 2912 C CA . LEU A 1 390 ? 24.092 10.691 5.169 1.00 91.56 390 LEU A CA 1
ATOM 2913 C C . LEU A 1 390 ? 23.357 9.806 6.189 1.00 91.56 390 LEU A C 1
ATOM 2915 O O . LEU A 1 390 ? 22.218 10.072 6.583 1.00 91.56 390 LEU A O 1
ATOM 2919 N N . LEU A 1 391 ? 24.000 8.712 6.606 1.00 91.00 391 LEU A N 1
ATOM 2920 C CA . LEU A 1 391 ? 23.377 7.712 7.481 1.00 91.00 391 LEU A CA 1
ATOM 2921 C C . LEU A 1 391 ? 22.946 8.285 8.835 1.00 91.00 391 LEU A C 1
ATOM 2923 O O . LEU A 1 391 ? 21.828 8.030 9.287 1.00 91.00 391 LEU A O 1
ATOM 2927 N N . ALA A 1 392 ? 23.813 9.069 9.478 1.00 92.31 392 ALA A N 1
ATOM 2928 C CA . ALA A 1 392 ? 23.508 9.667 10.774 1.00 92.31 392 ALA A CA 1
ATOM 2929 C C . ALA A 1 392 ? 22.298 10.607 10.673 1.00 92.31 392 ALA A C 1
ATOM 2931 O O . ALA A 1 392 ? 21.398 10.552 11.507 1.00 92.31 392 ALA A O 1
ATOM 2932 N N . GLN A 1 393 ? 22.229 11.410 9.609 1.00 95.19 393 GLN A N 1
ATOM 2933 C CA . GLN A 1 393 ? 21.123 12.325 9.345 1.00 95.19 393 GLN A CA 1
ATOM 2934 C C . GLN A 1 393 ? 19.821 11.568 9.074 1.00 95.19 393 GLN A C 1
ATOM 2936 O O . GLN A 1 393 ? 18.773 11.998 9.548 1.00 95.19 393 GLN A O 1
ATOM 2941 N N . ALA A 1 394 ? 19.872 10.429 8.372 1.00 94.19 394 ALA A N 1
ATOM 2942 C CA . ALA A 1 394 ? 18.699 9.583 8.155 1.00 94.19 394 ALA A CA 1
ATOM 2943 C C . ALA A 1 394 ? 18.125 9.061 9.482 1.00 94.19 394 ALA A C 1
ATOM 2945 O O . ALA A 1 394 ? 16.920 9.151 9.717 1.00 94.19 394 ALA A O 1
ATOM 2946 N N . ILE A 1 395 ? 18.986 8.567 10.379 1.00 94.69 395 ILE A N 1
ATOM 2947 C CA . ILE A 1 395 ? 18.567 8.102 11.710 1.00 94.69 395 ILE A CA 1
ATOM 2948 C C . ILE A 1 395 ? 18.022 9.268 12.539 1.00 94.69 395 ILE A C 1
ATOM 2950 O O . ILE A 1 395 ? 16.941 9.151 13.107 1.00 94.69 395 ILE A O 1
ATOM 2954 N N . VAL A 1 396 ? 18.721 10.406 12.575 1.00 96.44 396 VAL A N 1
ATOM 2955 C CA . VAL A 1 396 ? 18.274 11.601 13.309 1.00 96.44 396 VAL A CA 1
ATOM 2956 C C . VAL A 1 396 ? 16.915 12.086 12.799 1.00 96.44 396 VAL A C 1
ATOM 2958 O O . VAL A 1 396 ? 16.029 12.347 13.608 1.00 96.44 396 VAL A O 1
ATOM 2961 N N . ALA A 1 397 ? 16.701 12.141 11.482 1.00 96.38 397 ALA A N 1
ATOM 2962 C CA . ALA A 1 397 ? 15.421 12.530 10.895 1.00 96.38 397 ALA A CA 1
ATOM 2963 C C . ALA A 1 397 ? 14.281 11.585 11.310 1.00 96.38 397 ALA A C 1
ATOM 2965 O O . ALA A 1 397 ? 13.204 12.048 11.688 1.00 96.38 397 ALA A O 1
ATOM 2966 N N . LEU A 1 398 ? 14.525 10.269 11.304 1.00 97.00 398 LEU A N 1
ATOM 2967 C CA . LEU A 1 398 ? 13.555 9.269 11.759 1.00 97.00 398 LEU A CA 1
ATOM 2968 C C . LEU A 1 398 ? 13.274 9.362 13.261 1.00 97.00 398 LEU A C 1
ATOM 2970 O O . LEU A 1 398 ? 12.122 9.235 13.668 1.00 97.00 398 LEU A O 1
ATOM 2974 N N . VAL A 1 399 ? 14.294 9.618 14.084 1.00 97.25 399 VAL A N 1
ATOM 2975 C CA . VAL A 1 399 ? 14.137 9.816 15.532 1.00 97.25 399 VAL A CA 1
ATOM 2976 C C . VAL A 1 399 ? 13.326 11.076 15.819 1.00 97.25 399 VAL A C 1
ATOM 2978 O O . VAL A 1 399 ? 12.398 11.019 16.621 1.00 97.25 399 VAL A O 1
ATOM 2981 N N . ILE A 1 400 ? 13.617 12.192 15.143 1.00 97.88 400 ILE A N 1
ATOM 2982 C CA . ILE A 1 400 ? 12.853 13.439 15.279 1.00 97.88 400 ILE A CA 1
ATOM 2983 C C . ILE A 1 400 ? 11.403 13.209 14.856 1.00 97.88 400 ILE A C 1
ATOM 2985 O O . ILE A 1 400 ? 10.496 13.518 15.623 1.00 97.88 400 ILE A O 1
ATOM 2989 N N . MET A 1 401 ? 11.172 12.608 13.685 1.00 97.69 401 MET A N 1
ATOM 2990 C CA . MET A 1 401 ? 9.822 12.304 13.210 1.00 97.69 401 MET A CA 1
ATOM 2991 C C . MET A 1 401 ? 9.081 11.382 14.186 1.00 97.69 401 MET A C 1
ATOM 2993 O O . MET A 1 401 ? 7.944 11.669 14.558 1.00 97.69 401 MET A O 1
ATOM 2997 N N . GLY A 1 402 ? 9.728 10.311 14.647 1.00 97.44 402 GLY A N 1
ATOM 2998 C CA . GLY A 1 402 ? 9.178 9.397 15.643 1.00 97.44 402 GLY A CA 1
ATOM 2999 C C . GLY A 1 402 ? 8.832 10.107 16.951 1.00 97.44 402 GLY A C 1
ATOM 3000 O O . GLY A 1 402 ? 7.734 9.932 17.471 1.00 97.44 402 GLY A O 1
ATOM 3001 N N . ALA A 1 403 ? 9.709 10.975 17.455 1.00 97.81 403 ALA A N 1
ATOM 3002 C CA . ALA A 1 403 ? 9.450 11.769 18.652 1.00 97.81 403 ALA A CA 1
ATOM 3003 C C . ALA A 1 403 ? 8.277 12.740 18.449 1.00 97.81 403 ALA A C 1
ATOM 3005 O O . ALA A 1 403 ? 7.383 12.800 19.292 1.00 97.81 403 ALA A O 1
ATOM 3006 N N . SER A 1 404 ? 8.221 13.453 17.320 1.00 97.88 404 SER A N 1
ATOM 3007 C CA . SER A 1 404 ? 7.124 14.373 16.996 1.00 97.88 404 SER A CA 1
ATOM 3008 C C . SER A 1 404 ? 5.778 13.653 16.905 1.00 97.88 404 SER A C 1
ATOM 3010 O O . SER A 1 404 ? 4.805 14.094 17.521 1.00 97.88 404 SER A O 1
ATOM 3012 N N . VAL A 1 405 ? 5.720 12.518 16.199 1.00 97.31 405 VAL A N 1
ATOM 3013 C CA . VAL A 1 405 ? 4.508 11.689 16.101 1.00 97.31 405 VAL A CA 1
ATOM 3014 C C . VAL A 1 405 ? 4.149 11.104 17.467 1.00 97.31 405 VAL A C 1
ATOM 3016 O O . VAL A 1 405 ? 2.978 11.092 17.832 1.00 97.31 405 VAL A O 1
ATOM 3019 N N . GLY A 1 406 ? 5.135 10.678 18.258 1.00 97.19 406 GLY A N 1
ATOM 3020 C CA . GLY A 1 406 ? 4.933 10.149 19.606 1.00 97.19 406 GLY A CA 1
ATOM 3021 C C . GLY A 1 406 ? 4.336 11.184 20.558 1.00 97.19 406 GLY A C 1
ATOM 3022 O O . GLY A 1 406 ? 3.370 10.889 21.257 1.00 97.19 406 GLY A O 1
ATOM 3023 N N . ILE A 1 407 ? 4.840 12.420 20.534 1.00 97.56 407 ILE A N 1
ATOM 3024 C CA . ILE A 1 407 ? 4.280 13.545 21.297 1.00 97.56 407 ILE A CA 1
ATOM 3025 C C . ILE A 1 407 ? 2.854 13.849 20.825 1.00 97.56 407 ILE A C 1
ATOM 3027 O O . ILE A 1 407 ? 1.955 14.034 21.646 1.00 97.56 407 ILE A O 1
ATOM 3031 N N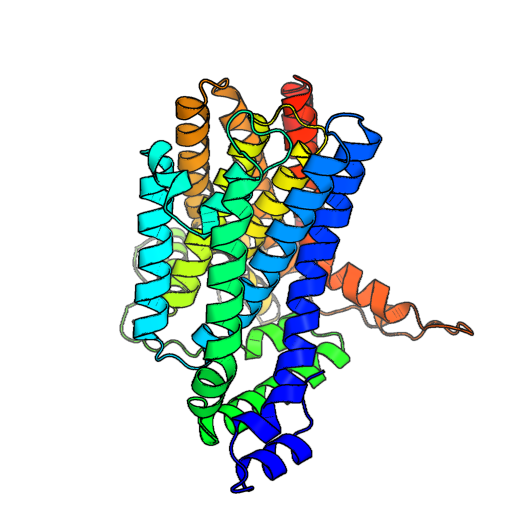 . ALA A 1 408 ? 2.618 13.882 19.511 1.00 96.38 408 ALA A N 1
ATOM 3032 C CA . ALA A 1 408 ? 1.289 14.135 18.960 1.00 96.38 408 ALA A CA 1
ATOM 3033 C C . ALA A 1 408 ? 0.288 13.026 19.337 1.00 96.38 408 ALA A C 1
ATOM 3035 O O . ALA A 1 408 ? -0.844 13.322 19.721 1.00 96.38 408 ALA A O 1
ATOM 3036 N N . LEU A 1 409 ? 0.718 11.762 19.315 1.00 96.31 409 LEU A N 1
ATOM 3037 C CA . LEU A 1 409 ? -0.050 10.620 19.803 1.00 96.31 409 LEU A CA 1
ATOM 3038 C C . LEU A 1 409 ? -0.351 10.760 21.299 1.00 96.31 409 LEU A C 1
ATOM 3040 O O . LEU A 1 409 ? -1.499 10.611 21.696 1.00 96.31 409 LEU A O 1
ATOM 3044 N N . GLN A 1 410 ? 0.634 11.101 22.134 1.00 95.12 410 GLN A N 1
ATOM 3045 C CA . GLN A 1 410 ? 0.412 11.301 23.570 1.00 95.12 410 GLN A CA 1
ATOM 3046 C C . GLN A 1 410 ? -0.614 12.399 23.860 1.00 95.12 410 GLN A C 1
ATOM 3048 O O . GLN A 1 410 ? -1.428 12.232 24.767 1.00 95.12 410 GLN A O 1
ATOM 3053 N N . LYS A 1 411 ? -0.597 13.492 23.085 1.00 94.62 411 LYS A N 1
ATOM 3054 C CA . LYS A 1 411 ? -1.602 14.559 23.176 1.00 94.62 411 LYS A CA 1
ATOM 3055 C C . LYS A 1 411 ? -2.996 14.054 22.801 1.00 94.62 411 LYS A C 1
ATOM 3057 O O . LYS A 1 411 ? -3.937 14.334 23.532 1.00 94.62 411 LYS A O 1
ATOM 3062 N N . ARG A 1 412 ? -3.123 13.268 21.723 1.00 93.31 412 ARG A N 1
ATOM 3063 C CA . ARG A 1 412 ? -4.398 12.638 21.331 1.00 93.31 412 ARG A CA 1
ATOM 3064 C C . ARG A 1 412 ? -4.914 11.694 22.417 1.00 93.31 412 ARG A C 1
ATOM 3066 O O . ARG A 1 412 ? -6.054 11.818 22.834 1.00 93.31 412 ARG A O 1
ATOM 3073 N N . LEU A 1 413 ? -4.053 10.825 22.948 1.00 92.31 413 LEU A N 1
ATOM 3074 C CA . LEU A 1 413 ? -4.410 9.877 24.010 1.00 92.31 413 LEU A CA 1
ATOM 3075 C C . LEU A 1 413 ? -4.755 10.537 25.350 1.00 92.31 413 LEU A C 1
ATOM 3077 O O . LEU A 1 413 ? -5.344 9.876 26.193 1.00 92.31 413 LEU A O 1
ATOM 3081 N N . ALA A 1 414 ? -4.325 11.777 25.588 1.00 90.44 414 ALA A N 1
ATOM 3082 C CA . ALA A 1 414 ? -4.693 12.539 26.781 1.00 90.44 414 ALA A CA 1
ATOM 3083 C C . ALA A 1 414 ? -6.028 13.287 26.624 1.00 90.44 414 ALA A C 1
ATOM 3085 O O . ALA A 1 414 ? -6.558 13.773 27.618 1.00 90.44 414 ALA A O 1
ATOM 3086 N N . ALA A 1 415 ? -6.523 13.423 25.390 1.00 87.69 415 ALA A N 1
ATOM 3087 C CA . ALA A 1 415 ? -7.806 14.045 25.074 1.00 87.69 415 ALA A CA 1
ATOM 3088 C C . ALA A 1 415 ? -8.953 13.024 24.934 1.00 87.69 415 ALA A C 1
ATOM 3090 O O . ALA A 1 415 ? -10.109 13.438 24.864 1.00 87.69 415 ALA A O 1
ATOM 3091 N N . LEU A 1 416 ? -8.620 11.729 24.862 1.00 82.44 416 LEU A N 1
ATOM 3092 C CA . LEU A 1 416 ? -9.541 10.597 25.011 1.00 82.44 416 LEU A CA 1
ATOM 3093 C C . LEU A 1 416 ? -9.775 10.336 26.499 1.00 82.44 416 LEU A C 1
ATOM 3095 O O . LEU A 1 416 ? -10.948 10.124 26.865 1.00 82.44 416 LEU A O 1
#

Solvent-accessible surface area (backbone atoms only — not comparable to full-atom values): 21658 Å² total; per-residue (Å²): 133,84,73,52,69,68,58,48,51,54,57,54,73,45,88,67,60,43,46,68,74,47,40,64,58,48,50,56,55,31,48,53,46,22,48,54,41,35,51,52,44,54,54,54,48,46,52,35,46,76,66,68,67,42,56,70,67,41,49,51,54,33,49,53,42,36,40,34,50,12,50,44,52,35,45,50,53,48,45,59,69,38,46,59,69,70,57,46,51,51,52,52,51,48,52,52,53,53,49,54,47,28,68,78,39,62,82,46,32,84,73,44,76,83,36,39,58,60,39,38,30,59,80,45,92,82,44,60,79,69,66,48,53,62,46,52,53,51,34,52,53,47,60,69,43,44,52,64,39,43,58,54,50,53,52,68,59,50,50,56,50,40,55,51,50,49,55,27,47,56,28,41,76,71,67,39,46,72,58,21,58,54,72,71,56,77,80,67,81,47,65,82,83,56,82,36,77,45,77,92,48,72,55,49,20,44,38,42,30,46,50,47,57,30,55,20,34,53,68,55,37,51,52,15,50,52,28,23,36,49,10,37,37,38,32,45,51,23,58,72,45,92,53,98,57,23,24,58,42,7,12,50,12,28,35,36,20,42,60,13,40,51,51,50,37,48,41,26,45,52,36,44,58,50,51,77,44,78,70,85,79,81,60,54,60,66,55,43,42,60,44,30,42,53,48,30,49,50,54,39,51,57,22,39,50,49,23,43,53,50,29,59,75,66,76,43,69,69,67,60,40,54,48,44,47,49,49,41,50,36,39,48,49,35,52,48,36,57,40,49,60,72,76,84,60,70,79,50,69,50,76,46,96,54,98,85,62,62,58,28,6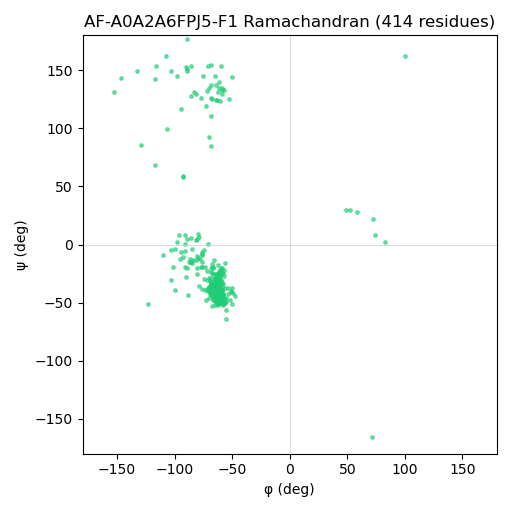2,56,50,44,48,50,60,78,36,45,50,52,52,50,28,26,49,53,22,18,51,37,32,45,29,46,66,68,70,34,53,69,58,28,44,50,52,43,50,50,50,38,50,55,49,48,52,53,34,52,54,38,54,70,74,94

Mean predicted aligned error: 5.86 Å

Sequence (416 aa):
MAPSRFFTSLLAVNDMRRRRSLRALFVTSGLVVVSMIVITWLILGGVLLVSNSVLHEKALVALLAWFCMGLWASVLWLAGQSLKPAHVWLCALGIVILSSVVFAVPALAYVLPWSWTGVLWPTASSGSSWELLPMVLISVGAVVSVPKLLDRITSMDLLERGKVWESVGTAVFSGEISFGLGMLRSRPRIGRTWAAVHGRSRLTQTLFSDLVGAMRSPGRCGVGLLATLGGVTVISFSLSLTTSVAWMFGSAGAVVAYLGLGVFADGFRHAAEATAAPPLYGLSPRQMYLMHAYLPTLVALIATGTAALVLLYTERPIFGTLSTIFLTAVIVLLRAFDSAKGNLPPSLLIPIPTSVIDPSGLFVLAWNADAVLLSLLAGGLTVHLLASGLLAQAIVALVIMGASVGIALQKRLAAL

Foldseek 3Di:
DQDALVLLVVVLPDPPQLLVSCVVVLVVVLVVQLVVQLVVLCVVLVQCVVVVVFDPVLSVLLSLLSSLVSLVVSLVVLVCQLDDPVVNVVVVVVVVVVVVVCVVPVVCLLVDSVSLSVLSNRNHPRHDSCSSVVSVVVSVVSVVCVSVSSSRHHSVSSSVVSVLVVVLVVCVVVLNNVVSVVSVDDDQDPLPVPDLADDDDPLVSLLSNLVSQLVSRVVLLVQLLCLLLQLLLQLLVLLLDLDPCSLVSLLVSLLSNLVSLLSLQVQLLVLLVCVVDDNPPPDASVRSLVSSLVRSLVSLVVSLVSSQVSCVVSVHDSLLSVLSNLLSVLSSLLSNLLSLLDDDPVVLVDFDDDPPDGCSVVSSVCSNCVSSVLSSCLRSVLSVCVSVVNSVVNNVVSVVSSVVSVVSSVVSSVVD